Protein AF-0000000074139993 (afdb_homodimer)

pLDDT: mean 77.3, std 21.34, range [24.66, 98.12]

Organism: Candida tropicalis (strain ATCC MYA-3404 / T1) (NCBI:txid294747)

Structure (mmCIF, N/CA/C/O backbone):
data_AF-0000000074139993-model_v1
#
loop_
_entity.id
_entity.type
_entity.pdbx_description
1 polymer 'Uncharacterized protein'
#
loop_
_atom_site.group_PDB
_atom_site.id
_atom_site.type_symbol
_atom_site.label_atom_id
_atom_site.label_alt_id
_atom_site.label_comp_id
_atom_site.label_asym_id
_atom_site.label_entity_id
_atom_site.label_seq_id
_atom_site.pdbx_PDB_ins_code
_atom_site.Cartn_x
_atom_site.Cartn_y
_atom_site.Cartn_z
_atom_site.occupancy
_atom_site.B_iso_or_equiv
_atom_site.auth_seq_id
_atom_site.auth_comp_id
_atom_site.auth_asym_id
_atom_site.auth_atom_id
_atom_site.pdbx_PDB_model_num
ATOM 1 N N . MET A 1 1 ? 11.906 -22 -12.383 1 68.12 1 MET A N 1
ATOM 2 C CA . MET A 1 1 ? 10.75 -21.938 -11.492 1 68.12 1 MET A CA 1
ATOM 3 C C . MET A 1 1 ? 10.508 -20.5 -11.023 1 68.12 1 MET A C 1
ATOM 5 O O . MET A 1 1 ? 11.445 -19.719 -10.906 1 68.12 1 MET A O 1
ATOM 9 N N . CYS A 1 2 ? 9.188 -19.938 -10.93 1 86.12 2 CYS A N 1
ATOM 10 C CA . CYS A 1 2 ? 8.891 -18.562 -10.531 1 86.12 2 CYS A CA 1
ATOM 11 C C . CYS A 1 2 ? 8.914 -18.422 -9.016 1 86.12 2 CYS A C 1
ATOM 13 O O . CYS A 1 2 ? 8.289 -19.203 -8.297 1 86.12 2 CYS A O 1
ATOM 15 N N . VAL A 1 3 ? 9.773 -17.547 -8.531 1 95.31 3 VAL A N 1
ATOM 16 C CA . VAL A 1 3 ? 10.031 -17.438 -7.098 1 95.31 3 VAL A CA 1
ATOM 17 C C . VAL A 1 3 ? 9.289 -16.219 -6.535 1 95.31 3 VAL A C 1
ATOM 19 O O . VAL A 1 3 ? 8.688 -16.297 -5.461 1 95.31 3 VAL A O 1
ATOM 22 N N . PHE A 1 4 ? 9.344 -15.148 -7.289 1 97.44 4 PHE A N 1
ATOM 23 C CA . PHE A 1 4 ? 8.828 -13.891 -6.766 1 97.44 4 PHE A CA 1
ATOM 24 C C . PHE A 1 4 ? 7.703 -13.359 -7.648 1 97.44 4 PHE A C 1
ATOM 26 O O . PHE A 1 4 ? 7.746 -13.508 -8.875 1 97.44 4 PHE A O 1
ATOM 33 N N . GLY A 1 5 ? 6.688 -12.773 -7.035 1 97.06 5 GLY A N 1
ATOM 34 C CA . GLY A 1 5 ? 5.633 -12.039 -7.715 1 97.06 5 GLY A CA 1
ATOM 35 C C . GLY A 1 5 ? 5.574 -10.578 -7.316 1 97.06 5 GLY A C 1
ATOM 36 O O . GLY A 1 5 ? 6.125 -10.188 -6.285 1 97.06 5 GLY A O 1
ATOM 37 N N . ALA A 1 6 ? 4.984 -9.836 -8.164 1 96.5 6 ALA A N 1
ATOM 38 C CA . ALA A 1 6 ? 4.812 -8.406 -7.891 1 96.5 6 ALA A CA 1
ATOM 39 C C . ALA A 1 6 ? 3.465 -7.91 -8.406 1 96.5 6 ALA A C 1
ATOM 41 O O . ALA A 1 6 ? 2.947 -8.414 -9.398 1 96.5 6 ALA A O 1
ATOM 42 N N . VAL A 1 7 ? 2.961 -6.938 -7.66 1 96 7 VAL A N 1
ATOM 43 C CA . VAL A 1 7 ? 1.709 -6.309 -8.07 1 96 7 VAL A CA 1
ATOM 44 C C . VAL A 1 7 ? 1.805 -4.797 -7.879 1 96 7 VAL A C 1
ATOM 46 O O . VAL A 1 7 ? 2.111 -4.316 -6.785 1 96 7 VAL A O 1
ATOM 49 N N . CYS A 1 8 ? 1.616 -4.125 -8.992 1 92.5 8 CYS A N 1
ATOM 50 C CA . CYS A 1 8 ? 1.334 -2.697 -8.938 1 92.5 8 CYS A CA 1
ATOM 51 C C . CYS A 1 8 ? -0.167 -2.436 -8.969 1 92.5 8 CYS A C 1
ATOM 53 O O . CYS A 1 8 ? -0.895 -3.064 -9.734 1 92.5 8 CYS A O 1
ATOM 55 N N . SER A 1 9 ? -0.549 -1.556 -8.117 1 89.06 9 SER A N 1
ATOM 56 C CA . SER A 1 9 ? -1.982 -1.293 -8.039 1 89.06 9 SER A CA 1
ATOM 57 C C . SER A 1 9 ? -2.574 -1.03 -9.422 1 89.06 9 SER A C 1
ATOM 59 O O . SER A 1 9 ? -2.029 -0.242 -10.195 1 89.06 9 SER A O 1
ATOM 61 N N . GLY A 1 10 ? -3.688 -1.719 -9.688 1 91.56 10 GLY A N 1
ATOM 62 C CA . GLY A 1 10 ? -4.41 -1.531 -10.938 1 91.56 10 GLY A CA 1
ATOM 63 C C . GLY A 1 10 ? -3.854 -2.359 -12.078 1 91.56 10 GLY A C 1
ATOM 64 O O . GLY A 1 10 ? -4.445 -2.414 -13.156 1 91.56 10 GLY A O 1
ATOM 65 N N . ARG A 1 11 ? -2.785 -3.002 -11.859 1 92.5 11 ARG A N 1
ATOM 66 C CA . ARG A 1 11 ? -2.109 -3.752 -12.914 1 92.5 11 ARG A CA 1
ATOM 67 C C . ARG A 1 11 ? -2.105 -5.246 -12.602 1 92.5 11 ARG A C 1
ATOM 69 O O . ARG A 1 11 ? -2.314 -5.648 -11.453 1 92.5 11 ARG A O 1
ATOM 76 N N . PRO A 1 12 ? -1.913 -5.988 -13.609 1 94.31 12 PRO A N 1
ATOM 77 C CA . PRO A 1 12 ? -1.844 -7.434 -13.383 1 94.31 12 PRO A CA 1
ATOM 78 C C . PRO A 1 12 ? -0.601 -7.852 -12.602 1 94.31 12 PRO A C 1
ATOM 80 O O . PRO A 1 12 ? 0.416 -7.152 -12.633 1 94.31 12 PRO A O 1
ATOM 83 N N . MET A 1 13 ? -0.772 -8.969 -11.945 1 94.88 13 MET A N 1
ATOM 84 C CA . MET A 1 13 ? 0.37 -9.578 -11.273 1 94.88 13 MET A CA 1
ATOM 85 C C . MET A 1 13 ? 1.443 -9.977 -12.281 1 94.88 13 MET A C 1
ATOM 87 O O . MET A 1 13 ? 1.13 -10.477 -13.359 1 94.88 13 MET A O 1
ATOM 91 N N . VAL A 1 14 ? 2.725 -9.75 -11.945 1 94.69 14 VAL A N 1
ATOM 92 C CA . VAL A 1 14 ? 3.842 -10.133 -12.805 1 94.69 14 VAL A CA 1
ATOM 93 C C . VAL A 1 14 ? 4.805 -11.031 -12.023 1 94.69 14 VAL A C 1
ATOM 95 O O . VAL A 1 14 ? 4.945 -10.891 -10.812 1 94.69 14 VAL A O 1
ATOM 98 N N . MET A 1 15 ? 5.352 -11.938 -12.734 1 95.25 15 MET A N 1
ATOM 99 C CA . MET A 1 15 ? 6.344 -12.828 -12.133 1 95.25 15 MET A CA 1
ATOM 100 C C . MET A 1 15 ? 7.758 -12.367 -12.469 1 95.25 15 MET A C 1
ATOM 102 O O . MET A 1 15 ? 8.023 -11.922 -13.586 1 95.25 15 MET A O 1
ATOM 106 N N . ALA A 1 16 ? 8.602 -12.57 -11.516 1 96.75 16 ALA A N 1
ATOM 107 C CA . ALA A 1 16 ? 9.992 -12.172 -11.719 1 96.75 16 ALA A CA 1
ATOM 108 C C . ALA A 1 16 ? 10.711 -13.148 -12.648 1 96.75 16 ALA A C 1
ATOM 110 O O . ALA A 1 16 ? 10.469 -14.359 -12.602 1 96.75 16 ALA A O 1
ATOM 111 N N . GLN A 1 17 ? 11.516 -12.57 -13.438 1 96.12 17 GLN A N 1
ATOM 112 C CA . GLN A 1 17 ? 12.359 -13.383 -14.312 1 96.12 17 GLN A CA 1
ATOM 113 C C . GLN A 1 17 ? 13.742 -13.602 -13.695 1 96.12 17 GLN A C 1
ATOM 115 O O . GLN A 1 17 ? 14.406 -12.648 -13.297 1 96.12 17 GLN A O 1
ATOM 120 N N . GLN A 1 18 ? 14.125 -14.836 -13.695 1 95.94 18 GLN A N 1
ATOM 121 C CA . GLN A 1 18 ? 15.453 -15.133 -13.188 1 95.94 18 GLN A CA 1
ATOM 122 C C . GLN A 1 18 ? 16.531 -14.781 -14.219 1 95.94 18 GLN A C 1
ATOM 124 O O . GLN A 1 18 ? 16.469 -15.242 -15.359 1 95.94 18 GLN A O 1
ATOM 129 N N . VAL A 1 19 ? 17.469 -13.938 -13.828 1 95.44 19 VAL A N 1
ATOM 130 C CA . VAL A 1 19 ? 18.484 -13.5 -14.781 1 95.44 19 VAL A CA 1
ATOM 131 C C . VAL A 1 19 ? 19.844 -14.07 -14.391 1 95.44 19 VAL A C 1
ATOM 133 O O . VAL A 1 19 ? 20.766 -14.086 -15.203 1 95.44 19 VAL A O 1
ATOM 136 N N . ASP A 1 20 ? 20.047 -14.5 -13.164 1 94.75 20 ASP A N 1
ATOM 137 C CA . ASP A 1 20 ? 21.203 -15.203 -12.633 1 94.75 20 ASP A CA 1
ATOM 138 C C . ASP A 1 20 ? 20.797 -16.172 -11.523 1 94.75 20 ASP A C 1
ATOM 140 O O . ASP A 1 20 ? 19.625 -16.234 -11.148 1 94.75 20 ASP A O 1
ATOM 144 N N . GLN A 1 21 ? 21.734 -16.938 -11.047 1 93.06 21 GLN A N 1
ATOM 145 C CA . GLN A 1 21 ? 21.438 -17.953 -10.047 1 93.06 21 GLN A CA 1
ATOM 146 C C . GLN A 1 21 ? 20.688 -17.359 -8.859 1 93.06 21 GLN A C 1
ATOM 148 O O . GLN A 1 21 ? 19.766 -18 -8.32 1 93.06 21 GLN A O 1
ATOM 153 N N . THR A 1 22 ? 21.016 -16.156 -8.422 1 95.38 22 THR A N 1
ATOM 154 C CA . THR A 1 22 ? 20.406 -15.57 -7.234 1 95.38 22 THR A CA 1
ATOM 155 C C . THR A 1 22 ? 19.828 -14.195 -7.551 1 95.38 22 THR A C 1
ATOM 157 O O . THR A 1 22 ? 19.609 -13.383 -6.652 1 95.38 22 THR A O 1
ATOM 160 N N . LYS A 1 23 ? 19.656 -13.906 -8.875 1 96.31 23 LYS A N 1
ATOM 161 C CA . LYS A 1 23 ? 19.172 -12.578 -9.258 1 96.31 23 LYS A CA 1
ATOM 162 C C . LYS A 1 23 ? 17.938 -12.672 -10.133 1 96.31 23 LYS A C 1
ATOM 164 O O . LYS A 1 23 ? 17.844 -13.531 -11.008 1 96.31 23 LYS A O 1
ATOM 169 N N . TYR A 1 24 ? 17.016 -11.859 -9.844 1 97.06 24 TYR A N 1
ATOM 170 C CA . TYR A 1 24 ? 15.742 -11.781 -10.539 1 97.06 24 TYR A CA 1
ATOM 171 C C . TYR A 1 24 ? 15.414 -10.344 -10.93 1 97.06 24 TYR A C 1
ATOM 173 O O . TYR A 1 24 ? 15.883 -9.398 -10.289 1 97.06 24 TYR A O 1
ATOM 181 N N . VAL A 1 25 ? 14.586 -10.242 -12.023 1 95.94 25 VAL A N 1
ATOM 182 C CA . VAL A 1 25 ? 14.219 -8.898 -12.461 1 95.94 25 VAL A CA 1
ATOM 183 C C . VAL A 1 25 ? 12.742 -8.859 -12.828 1 95.94 25 VAL A C 1
ATOM 185 O O . VAL A 1 25 ? 12.188 -9.844 -13.328 1 95.94 25 VAL A O 1
ATOM 188 N N . ILE A 1 26 ? 12.086 -7.762 -12.492 1 95.06 26 ILE A N 1
ATOM 189 C CA . ILE A 1 26 ? 10.727 -7.434 -12.906 1 95.06 26 ILE A CA 1
ATOM 190 C C . ILE A 1 26 ? 10.719 -6.082 -13.617 1 95.06 26 ILE A C 1
ATOM 192 O O . ILE A 1 26 ? 11.219 -5.086 -13.086 1 95.06 26 ILE A O 1
ATOM 196 N N . SER A 1 27 ? 10.172 -6.02 -14.797 1 93.38 27 SER A N 1
ATOM 197 C CA . SER A 1 27 ? 10.047 -4.773 -15.547 1 93.38 27 SER A CA 1
ATOM 198 C C . SER A 1 27 ? 8.602 -4.297 -15.602 1 93.38 27 SER A C 1
ATOM 200 O O . SER A 1 27 ? 7.703 -5.059 -15.977 1 93.38 27 SER A O 1
ATOM 202 N N . ILE A 1 28 ? 8.375 -3.105 -15.195 1 91 28 ILE A N 1
ATOM 203 C CA . ILE A 1 28 ? 7.047 -2.504 -15.195 1 91 28 ILE A CA 1
ATOM 204 C C . ILE A 1 28 ? 6.992 -1.372 -16.219 1 91 28 ILE A C 1
ATOM 206 O O . ILE A 1 28 ? 7.535 -0.289 -15.984 1 91 28 ILE A O 1
ATOM 210 N N . PRO A 1 29 ? 6.312 -1.608 -17.281 1 89.69 29 PRO A N 1
ATOM 211 C CA . PRO A 1 29 ? 6.203 -0.555 -18.281 1 89.69 29 PRO A CA 1
ATOM 212 C C . PRO A 1 29 ? 5.164 0.505 -17.922 1 89.69 29 PRO A C 1
ATOM 214 O O . PRO A 1 29 ? 4.332 0.283 -17.047 1 89.69 29 PRO A O 1
ATOM 217 N N . ASN A 1 30 ? 5.25 1.741 -18.562 1 87.25 30 ASN A N 1
ATOM 218 C CA . ASN A 1 30 ? 4.305 2.838 -18.375 1 87.25 30 ASN A CA 1
ATOM 219 C C . ASN A 1 30 ? 4.113 3.16 -16.891 1 87.25 30 ASN A C 1
ATOM 221 O O . ASN A 1 30 ? 2.98 3.262 -16.422 1 87.25 30 ASN A O 1
ATOM 225 N N . ALA A 1 31 ? 5.242 3.264 -16.25 1 83.75 31 ALA A N 1
ATOM 226 C CA . ALA A 1 31 ? 5.195 3.193 -14.789 1 83.75 31 ALA A CA 1
ATOM 227 C C . ALA A 1 31 ? 5.355 4.578 -14.172 1 83.75 31 ALA A C 1
ATOM 229 O O . ALA A 1 31 ? 5.684 4.703 -12.984 1 83.75 31 ALA A O 1
ATOM 230 N N . SER A 1 32 ? 5.09 5.602 -14.938 1 78.81 32 SER A N 1
ATOM 231 C CA . SER A 1 32 ? 5.27 6.945 -14.398 1 78.81 32 SER A CA 1
ATOM 232 C C . SER A 1 32 ? 4.328 7.195 -13.227 1 78.81 32 SER A C 1
ATOM 234 O O . SER A 1 32 ? 4.656 7.953 -12.305 1 78.81 32 SER A O 1
ATOM 236 N N . ASN A 1 33 ? 3.209 6.465 -13.281 1 77.75 33 ASN A N 1
ATOM 237 C CA . ASN A 1 33 ? 2.188 6.75 -12.273 1 77.75 33 ASN A CA 1
ATOM 238 C C . ASN A 1 33 ? 2.123 5.652 -11.219 1 77.75 33 ASN A C 1
ATOM 240 O O . ASN A 1 33 ? 1.169 5.586 -10.438 1 77.75 33 ASN A O 1
ATOM 244 N N . VAL A 1 34 ? 3.123 4.793 -11.203 1 83.81 34 VAL A N 1
ATOM 245 C CA . VAL A 1 34 ? 3.143 3.729 -10.203 1 83.81 34 VAL A CA 1
ATOM 246 C C . VAL A 1 34 ? 3.744 4.246 -8.906 1 83.81 34 VAL A C 1
ATOM 248 O O . VAL A 1 34 ? 4.891 4.703 -8.883 1 83.81 34 VAL A O 1
ATOM 251 N N . SER A 1 35 ? 2.971 4.152 -7.891 1 78.5 35 SER A N 1
ATOM 252 C CA . SER A 1 35 ? 3.436 4.691 -6.617 1 78.5 35 SER A CA 1
ATOM 253 C C . SER A 1 35 ? 3.775 3.574 -5.633 1 78.5 35 SER A C 1
ATOM 255 O O . SER A 1 35 ? 4.609 3.756 -4.742 1 78.5 35 SER A O 1
ATOM 257 N N . TYR A 1 36 ? 3.086 2.465 -5.762 1 85.88 36 TYR A N 1
ATOM 258 C CA . TYR A 1 36 ? 3.27 1.359 -4.824 1 85.88 36 TYR A CA 1
ATOM 259 C C . TYR A 1 36 ? 3.445 0.041 -5.57 1 85.88 36 TYR A C 1
ATOM 261 O O . TYR A 1 36 ? 2.822 -0.179 -6.609 1 85.88 36 TYR A O 1
ATOM 269 N N . ILE A 1 37 ? 4.254 -0.724 -4.926 1 90.69 37 ILE A N 1
ATOM 270 C CA . ILE A 1 37 ? 4.445 -2.062 -5.473 1 90.69 37 ILE A CA 1
ATOM 271 C C . ILE A 1 37 ? 4.492 -3.082 -4.336 1 90.69 37 ILE A C 1
ATOM 273 O O . ILE A 1 37 ? 5.105 -2.834 -3.297 1 90.69 37 ILE A O 1
ATOM 277 N N . THR A 1 38 ? 3.779 -4.125 -4.492 1 94.81 38 THR A N 1
ATOM 278 C CA . THR A 1 38 ? 3.818 -5.25 -3.566 1 94.81 38 THR A CA 1
ATOM 279 C C . THR A 1 38 ? 4.691 -6.375 -4.117 1 94.81 38 THR A C 1
ATOM 281 O O . THR A 1 38 ? 4.484 -6.836 -5.242 1 94.81 38 THR A O 1
ATOM 284 N N . ILE A 1 39 ? 5.73 -6.781 -3.367 1 96.31 39 ILE A N 1
ATOM 285 C CA . ILE A 1 39 ? 6.605 -7.898 -3.709 1 96.31 39 ILE A CA 1
ATOM 286 C C . ILE A 1 39 ? 6.352 -9.062 -2.752 1 96.31 39 ILE A C 1
ATOM 288 O O . ILE A 1 39 ? 6.207 -8.859 -1.544 1 96.31 39 ILE A O 1
ATOM 292 N N . PHE A 1 40 ? 6.297 -10.242 -3.281 1 96.94 40 PHE A N 1
ATOM 293 C CA . PHE A 1 40 ? 6 -11.367 -2.396 1 96.94 40 PHE A CA 1
ATOM 294 C C . PHE A 1 40 ? 6.566 -12.664 -2.959 1 96.94 40 PHE A C 1
ATOM 296 O O . PHE A 1 40 ? 6.848 -12.758 -4.156 1 96.94 40 PHE A O 1
ATOM 303 N N . LEU A 1 41 ? 6.781 -13.648 -2.082 1 97.19 41 LEU A N 1
ATOM 304 C CA . LEU A 1 41 ? 7.121 -15.016 -2.477 1 97.19 41 LEU A CA 1
ATOM 305 C C . LEU A 1 41 ? 5.895 -15.742 -3.016 1 97.19 41 LEU A C 1
ATOM 307 O O . LEU A 1 41 ? 4.812 -15.672 -2.426 1 97.19 41 LEU A O 1
ATOM 311 N N . LEU A 1 42 ? 6.078 -16.359 -4.164 1 95.62 42 LEU A N 1
ATOM 312 C CA . LEU A 1 42 ? 4.977 -17.156 -4.707 1 95.62 42 LEU A CA 1
ATOM 313 C C . LEU A 1 42 ? 4.723 -18.391 -3.854 1 95.62 42 LEU A C 1
ATOM 315 O O . LEU A 1 42 ? 5.621 -18.859 -3.156 1 95.62 42 LEU A O 1
ATOM 319 N N . PRO A 1 43 ? 3.41 -18.875 -3.938 1 90.5 43 PRO A N 1
ATOM 320 C CA . PRO A 1 43 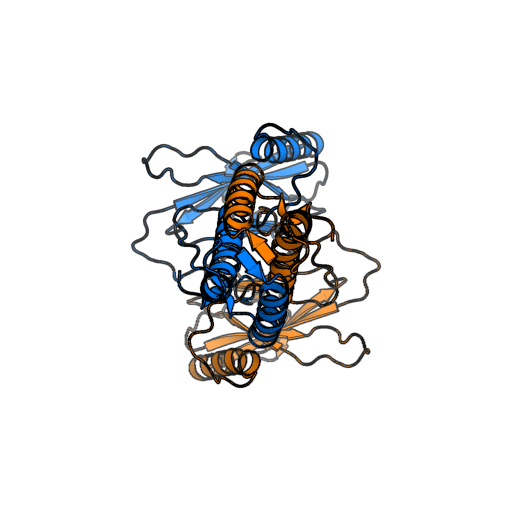? 3.141 -20.125 -3.219 1 90.5 43 PRO A CA 1
ATOM 321 C C . PRO A 1 43 ? 4.016 -21.281 -3.695 1 90.5 43 PRO A C 1
ATOM 323 O O . PRO A 1 43 ? 4.262 -21.422 -4.895 1 90.5 43 PRO A O 1
ATOM 326 N N . ASN A 1 44 ? 4.582 -22.031 -2.846 1 88 44 ASN A N 1
ATOM 327 C CA . ASN A 1 44 ? 5.406 -23.188 -3.139 1 88 44 ASN A CA 1
ATOM 328 C C . ASN A 1 44 ? 6.758 -22.797 -3.721 1 88 44 ASN A C 1
ATOM 330 O O . ASN A 1 44 ? 7.371 -23.562 -4.465 1 88 44 ASN A O 1
ATOM 334 N N . SER A 1 45 ? 7.098 -21.547 -3.547 1 92.06 45 SER A N 1
ATOM 335 C CA . SER A 1 45 ? 8.422 -21.094 -3.963 1 92.06 45 SER A CA 1
ATOM 336 C C . SER A 1 45 ? 9.523 -21.922 -3.314 1 92.06 45 SER A C 1
ATOM 338 O O . SER A 1 45 ? 9.422 -22.297 -2.143 1 92.06 45 SER A O 1
ATOM 340 N N . PRO A 1 46 ? 10.609 -22.266 -4.102 1 93.44 46 PRO A N 1
ATOM 341 C CA . PRO A 1 46 ? 11.734 -23.016 -3.529 1 93.44 46 PRO A CA 1
ATOM 342 C C . PRO A 1 46 ? 12.539 -22.188 -2.533 1 93.44 46 PRO A C 1
ATOM 344 O O . PRO A 1 46 ? 13.398 -22.719 -1.825 1 93.44 46 PRO A O 1
ATOM 347 N N . PHE A 1 47 ? 12.352 -20.891 -2.473 1 95.62 47 PHE A N 1
ATOM 348 C CA . PHE A 1 47 ? 13.031 -20 -1.532 1 95.62 47 PHE A CA 1
ATOM 349 C C . PHE A 1 47 ? 12.438 -20.141 -0.135 1 95.62 47 PHE A C 1
ATOM 351 O O . PHE A 1 47 ? 11.547 -19.375 0.24 1 95.62 47 PHE A O 1
ATOM 358 N N . VAL A 1 48 ? 12.984 -21.125 0.647 1 94.69 48 VAL A N 1
ATOM 359 C CA . VAL A 1 48 ? 12.398 -21.453 1.946 1 94.69 48 VAL A CA 1
ATOM 360 C C . VAL A 1 48 ? 13.461 -21.297 3.037 1 94.69 48 VAL A C 1
ATOM 362 O O . VAL A 1 48 ? 13.172 -21.484 4.219 1 94.69 48 VAL A O 1
ATOM 365 N N . ASP A 1 49 ? 14.672 -20.953 2.713 1 96.5 49 ASP A N 1
ATOM 366 C CA . ASP A 1 49 ? 15.797 -20.891 3.646 1 96.5 49 ASP A CA 1
ATOM 367 C C . ASP A 1 49 ? 15.922 -19.5 4.25 1 96.5 49 ASP A C 1
ATOM 369 O O . ASP A 1 49 ? 16.266 -18.547 3.557 1 96.5 49 ASP A O 1
ATOM 373 N N . ASN A 1 50 ? 15.727 -19.359 5.547 1 95.81 50 ASN A N 1
ATOM 374 C CA . ASN A 1 50 ? 15.758 -18.078 6.238 1 95.81 50 ASN A CA 1
ATOM 375 C C . ASN A 1 50 ? 17.188 -17.547 6.359 1 95.81 50 ASN A C 1
ATOM 377 O O . ASN A 1 50 ? 17.391 -16.391 6.734 1 95.81 50 ASN A O 1
ATOM 381 N N . ASN A 1 51 ? 18.125 -18.328 6.051 1 97.56 51 ASN A N 1
ATOM 382 C CA . ASN A 1 51 ? 19.516 -17.875 6.09 1 97.56 51 ASN A CA 1
ATOM 383 C C . ASN A 1 51 ? 19.812 -16.906 4.949 1 97.56 51 ASN A C 1
ATOM 385 O O . ASN A 1 51 ? 20.859 -16.266 4.934 1 97.56 51 ASN A O 1
ATOM 389 N N . TYR A 1 52 ? 18.828 -16.844 4.105 1 97.94 52 TYR A N 1
ATOM 390 C CA . TYR A 1 52 ? 18.984 -15.93 2.979 1 97.94 52 TYR A CA 1
ATOM 391 C C . TYR A 1 52 ? 17.859 -14.914 2.941 1 97.94 52 TYR A C 1
ATOM 393 O O . TYR A 1 52 ? 16.75 -15.18 3.432 1 97.94 52 TYR A O 1
ATOM 401 N N . THR A 1 53 ? 18.125 -13.75 2.453 1 97.81 53 THR A N 1
ATOM 402 C CA . THR A 1 53 ? 17.188 -12.656 2.262 1 97.81 53 THR A CA 1
ATOM 403 C C . THR A 1 53 ? 17.266 -12.109 0.84 1 97.81 53 THR A C 1
ATOM 405 O O . THR A 1 53 ? 18.359 -11.953 0.296 1 97.81 53 THR A O 1
ATOM 408 N N . ALA A 1 54 ? 16.125 -11.969 0.252 1 97.94 54 ALA A N 1
ATOM 409 C CA . ALA A 1 54 ? 16.047 -11.359 -1.071 1 97.94 54 ALA A CA 1
ATOM 410 C C . ALA A 1 54 ? 15.992 -9.836 -0.969 1 97.94 54 ALA A C 1
ATOM 412 O O . ALA A 1 54 ? 15 -9.273 -0.493 1 97.94 54 ALA A O 1
ATOM 413 N N . LEU A 1 55 ? 17.016 -9.172 -1.421 1 97 55 LEU A N 1
ATOM 414 C CA . LEU A 1 55 ? 17.062 -7.715 -1.441 1 97 55 LEU A CA 1
ATOM 415 C C . LEU A 1 55 ? 16.328 -7.16 -2.658 1 97 55 LEU A C 1
ATOM 417 O O . LEU A 1 55 ? 16.484 -7.684 -3.766 1 97 55 LEU A O 1
ATOM 421 N N . VAL A 1 56 ? 15.531 -6.195 -2.432 1 95.69 56 VAL A N 1
ATOM 422 C CA . VAL A 1 56 ? 14.719 -5.594 -3.486 1 95.69 56 VAL A CA 1
ATOM 423 C C . VAL A 1 56 ? 15.273 -4.211 -3.836 1 95.69 56 VAL A C 1
ATOM 425 O O . VAL A 1 56 ? 15.375 -3.34 -2.971 1 95.69 56 VAL A O 1
ATOM 428 N N . TYR A 1 57 ? 15.594 -4.039 -5.105 1 93.38 57 TYR A N 1
ATOM 429 C CA . TYR A 1 57 ? 16.109 -2.779 -5.633 1 93.38 57 TYR A CA 1
ATOM 430 C C . TYR A 1 57 ? 15.148 -2.188 -6.66 1 93.38 57 TYR A C 1
ATOM 432 O O . TYR A 1 57 ? 14.398 -2.92 -7.32 1 93.38 57 TYR A O 1
ATOM 440 N N . PHE A 1 58 ? 15.109 -0.914 -6.707 1 88.94 58 PHE A N 1
ATOM 441 C CA . PHE A 1 58 ? 14.305 -0.269 -7.738 1 88.94 58 PHE A CA 1
ATOM 442 C C . PHE A 1 58 ? 15.133 0.735 -8.523 1 88.94 58 PHE A C 1
ATOM 444 O O . PHE A 1 58 ? 16 1.403 -7.965 1 88.94 58 PHE A O 1
ATOM 451 N N . GLN A 1 59 ? 14.961 0.702 -9.742 1 84.12 59 GLN A N 1
ATOM 452 C CA . GLN A 1 59 ? 15.633 1.636 -10.641 1 84.12 59 GLN A CA 1
ATOM 453 C C . GLN A 1 59 ? 14.625 2.557 -11.328 1 84.12 59 GLN A C 1
ATOM 455 O O . GLN A 1 59 ? 13.695 2.09 -11.992 1 84.12 59 GLN A O 1
ATOM 460 N N . LEU A 1 60 ? 14.711 3.895 -10.945 1 71.62 60 LEU A N 1
ATOM 461 C CA . LEU A 1 60 ? 13.883 4.883 -11.625 1 71.62 60 LEU A CA 1
ATOM 462 C C . LEU A 1 60 ? 14.562 5.395 -12.891 1 71.62 60 LEU A C 1
ATOM 464 O O . LEU A 1 60 ? 15.789 5.523 -12.93 1 71.62 60 LEU A O 1
ATOM 468 N N . PRO A 1 61 ? 13.734 5.441 -13.938 1 65.12 61 PRO A N 1
ATOM 469 C CA . PRO A 1 61 ? 14.359 6.027 -15.133 1 65.12 61 PRO A CA 1
ATOM 470 C C . PRO A 1 61 ? 14.828 7.465 -14.898 1 65.12 61 PRO A C 1
ATOM 472 O O . PRO A 1 61 ? 14.219 8.203 -14.125 1 65.12 61 PRO A O 1
ATOM 475 N N . SER A 1 62 ? 16.094 7.738 -15 1 58.22 62 SER A N 1
ATOM 476 C CA . SER A 1 62 ? 16.594 9.102 -14.914 1 58.22 62 SER A CA 1
ATOM 477 C C . SER A 1 62 ? 16 9.984 -16 1 58.22 62 SER A C 1
ATOM 479 O O . SER A 1 62 ? 15.68 9.508 -17.094 1 58.22 62 SER A O 1
ATOM 481 N N . SER A 1 63 ? 15.391 11.062 -15.477 1 54.22 63 SER A N 1
ATOM 482 C CA . SER A 1 63 ? 14.867 12.047 -16.422 1 54.22 63 SER A CA 1
ATOM 483 C C . SER A 1 63 ? 15.828 12.258 -17.594 1 54.22 63 SER A C 1
ATOM 485 O O . SER A 1 63 ? 15.414 12.625 -18.688 1 54.22 63 SER A O 1
ATOM 487 N N . ASP A 1 64 ? 17.109 12.258 -17.312 1 51.72 64 ASP A N 1
ATOM 488 C CA . ASP A 1 64 ? 18.078 12.617 -18.344 1 51.72 64 ASP A CA 1
ATOM 489 C C . ASP A 1 64 ? 18.469 11.406 -19.188 1 51.72 64 ASP A C 1
ATOM 491 O O . ASP A 1 64 ? 19.344 11.492 -20.047 1 51.72 64 ASP A O 1
ATOM 495 N N . GLY A 1 65 ? 17.75 10.367 -19.125 1 52.09 65 GLY A N 1
ATOM 496 C CA . GLY A 1 65 ? 18.078 9.211 -19.938 1 52.09 65 GLY A CA 1
ATOM 497 C C . GLY A 1 65 ? 19.172 8.359 -19.344 1 52.09 65 GLY A C 1
ATOM 498 O O . GLY A 1 65 ? 19.562 7.34 -19.922 1 52.09 65 GLY A O 1
ATOM 499 N N . SER A 1 66 ? 19.875 8.898 -18.422 1 51.56 66 SER A N 1
ATOM 500 C CA . SER A 1 66 ? 21 8.141 -17.875 1 51.56 66 SER A CA 1
ATOM 501 C C . SER A 1 66 ? 20.516 7.039 -16.938 1 51.56 66 SER A C 1
ATOM 503 O O . SER A 1 66 ? 19.406 7.109 -16.406 1 51.56 66 SER A O 1
ATOM 505 N N . SER A 1 67 ? 21.141 5.906 -17.094 1 54.53 67 SER A N 1
ATOM 506 C CA . SER A 1 67 ? 20.797 4.727 -16.312 1 54.53 67 SER A CA 1
ATOM 507 C C . SER A 1 67 ? 20.719 5.055 -14.828 1 54.53 67 SER A C 1
ATOM 509 O O . SER A 1 67 ? 21.688 5.562 -14.25 1 54.53 67 SER A O 1
ATOM 511 N N . SER A 1 68 ? 19.594 5.281 -14.281 1 63 68 SER A N 1
ATOM 512 C CA . SER A 1 68 ? 19.406 5.625 -12.875 1 63 68 SER A CA 1
ATOM 513 C C . SER A 1 68 ? 19.875 4.5 -11.961 1 63 68 SER A C 1
ATOM 515 O O . SER A 1 68 ? 19.969 3.344 -12.391 1 63 68 SER A O 1
ATOM 517 N N . GLU A 1 69 ? 20.625 4.832 -10.961 1 73.06 69 GLU A N 1
ATOM 518 C CA . GLU A 1 69 ? 21.172 3.957 -9.93 1 73.06 69 GLU A CA 1
ATOM 519 C C . GLU A 1 69 ? 20.062 3.186 -9.219 1 73.06 69 GLU A C 1
ATOM 521 O O . GLU A 1 69 ? 18.938 3.689 -9.07 1 73.06 69 GLU A O 1
ATOM 526 N N . TYR A 1 70 ? 20.422 1.876 -9.023 1 83.25 70 TYR A N 1
ATOM 527 C CA . TYR A 1 70 ? 19.516 1.051 -8.234 1 83.25 70 TYR A CA 1
ATOM 528 C C . TYR A 1 70 ? 19.484 1.506 -6.781 1 83.25 70 TYR A C 1
ATOM 530 O O . TYR A 1 70 ? 20.531 1.779 -6.188 1 83.25 70 TYR A O 1
ATOM 538 N N . LYS A 1 71 ? 18.312 1.72 -6.344 1 85.25 71 LYS A N 1
ATOM 539 C CA . LYS A 1 71 ? 18.094 2.057 -4.941 1 85.25 71 LYS A CA 1
ATOM 540 C C . LYS A 1 71 ? 17.516 0.871 -4.172 1 85.25 71 LYS A C 1
ATOM 542 O O . LYS A 1 71 ? 16.609 0.199 -4.652 1 85.25 71 LYS A O 1
ATOM 547 N N . LEU A 1 72 ? 18.156 0.615 -3.049 1 90.44 72 LEU A N 1
ATOM 548 C CA . LEU A 1 72 ? 17.688 -0.481 -2.207 1 90.44 72 LEU A CA 1
ATOM 549 C C . LEU A 1 72 ? 16.422 -0.087 -1.458 1 90.44 72 LEU A C 1
ATOM 551 O O . LEU A 1 72 ? 16.406 0.907 -0.727 1 90.44 72 LEU A O 1
ATOM 555 N N . LEU A 1 73 ? 15.352 -0.852 -1.649 1 86.12 73 LEU A N 1
ATOM 556 C CA . LEU A 1 73 ? 14.07 -0.588 -0.995 1 86.12 73 LEU A CA 1
ATOM 557 C C . LEU A 1 73 ? 13.961 -1.366 0.312 1 86.12 73 LEU A C 1
ATOM 559 O O . LEU A 1 73 ? 13.445 -0.848 1.306 1 86.12 73 LEU A O 1
ATOM 563 N N . GLY A 1 74 ? 14.383 -2.594 0.289 1 93.38 74 GLY A N 1
ATOM 564 C CA . GLY A 1 74 ? 14.266 -3.494 1.427 1 93.38 74 GLY A CA 1
ATOM 565 C C . GLY A 1 74 ? 14.531 -4.945 1.069 1 93.38 74 GLY A C 1
ATOM 566 O O . GLY A 1 74 ? 15.352 -5.234 0.195 1 93.38 74 GLY A O 1
ATOM 567 N N . GLY A 1 75 ? 13.938 -5.781 1.919 1 94.94 75 GLY A N 1
ATOM 568 C CA . GLY A 1 75 ? 14.148 -7.199 1.69 1 94.94 75 GLY A CA 1
ATOM 569 C C . GLY A 1 75 ? 13 -8.062 2.18 1 94.94 75 GLY A C 1
ATOM 570 O O . GLY A 1 75 ? 12.25 -7.652 3.068 1 94.94 75 GLY A O 1
ATOM 571 N N . ILE A 1 76 ? 12.891 -9.203 1.553 1 95.94 76 ILE A N 1
ATOM 572 C CA . ILE A 1 76 ? 11.922 -10.203 2.002 1 95.94 76 ILE A CA 1
ATOM 573 C C . ILE A 1 76 ? 12.617 -11.555 2.158 1 95.94 76 ILE A C 1
ATOM 575 O O . ILE A 1 76 ? 13.648 -11.805 1.534 1 95.94 76 ILE A O 1
ATOM 579 N N . ASN A 1 77 ? 12.133 -12.367 2.963 1 96.44 77 ASN A N 1
ATOM 580 C CA . ASN A 1 77 ? 12.578 -13.734 3.207 1 96.44 77 ASN A CA 1
ATOM 581 C C . ASN A 1 77 ? 11.43 -14.617 3.691 1 96.44 77 ASN A C 1
ATOM 583 O O . ASN A 1 77 ? 10.289 -14.156 3.805 1 96.44 77 ASN A O 1
ATOM 587 N N . PRO A 1 78 ? 11.695 -15.859 3.936 1 95 78 PRO A N 1
ATOM 588 C CA . PRO A 1 78 ? 10.594 -16.75 4.289 1 95 78 PRO A CA 1
ATOM 589 C C . PRO A 1 78 ? 9.875 -16.328 5.574 1 95 78 PRO A C 1
ATOM 591 O O . PRO A 1 78 ? 8.695 -16.641 5.758 1 95 78 PRO A O 1
ATOM 594 N N . SER A 1 79 ? 10.484 -15.648 6.484 1 93.31 79 SER A N 1
ATOM 595 C CA . SER A 1 79 ? 9.859 -15.172 7.715 1 93.31 79 SER A CA 1
ATOM 596 C C . SER A 1 79 ? 9.094 -13.875 7.484 1 93.31 79 SER A C 1
ATOM 598 O O . SER A 1 79 ? 8.242 -13.492 8.297 1 93.31 79 SER A O 1
ATOM 600 N N . LYS A 1 80 ? 9.406 -13.141 6.449 1 93.25 80 LYS A N 1
ATOM 601 C CA . LYS A 1 80 ? 8.719 -11.953 5.938 1 93.25 80 LYS A CA 1
ATOM 602 C C . LYS A 1 80 ? 8.508 -12.047 4.43 1 93.25 80 LYS A C 1
ATOM 604 O O . LYS A 1 80 ? 9.195 -11.367 3.66 1 93.25 80 LYS A O 1
ATOM 609 N N . PRO A 1 81 ? 7.516 -12.773 4.051 1 96 81 PRO A N 1
ATOM 610 C CA . PRO A 1 81 ? 7.469 -13.234 2.66 1 96 81 PRO A CA 1
ATOM 611 C C . PRO A 1 81 ? 6.875 -12.195 1.717 1 96 81 PRO A C 1
ATOM 613 O O . PRO A 1 81 ? 6.715 -12.453 0.522 1 96 81 PRO A O 1
ATOM 616 N N . SER A 1 82 ? 6.52 -11.062 2.197 1 96 82 SER A N 1
ATOM 617 C CA . SER A 1 82 ? 6.016 -10 1.33 1 96 82 SER A CA 1
ATOM 618 C C . SER A 1 82 ? 6.324 -8.625 1.905 1 96 82 SER A C 1
ATOM 620 O O . SER A 1 82 ? 6.734 -8.508 3.062 1 96 82 SER A O 1
ATOM 622 N N . ALA A 1 83 ? 6.188 -7.637 1.019 1 93.25 83 ALA A N 1
ATOM 623 C CA . ALA A 1 83 ? 6.359 -6.246 1.432 1 93.25 83 ALA A CA 1
ATOM 624 C C . ALA A 1 83 ? 5.738 -5.293 0.418 1 93.25 83 ALA A C 1
ATOM 626 O O . ALA A 1 83 ? 5.68 -5.598 -0.776 1 93.25 83 ALA A O 1
ATOM 627 N N . ILE A 1 84 ? 5.184 -4.258 0.956 1 90.94 84 ILE A N 1
ATOM 628 C CA . ILE A 1 84 ? 4.688 -3.176 0.116 1 90.94 84 ILE A CA 1
ATOM 629 C C . ILE A 1 84 ? 5.652 -1.992 0.176 1 90.94 84 ILE A C 1
ATOM 631 O O . ILE A 1 84 ? 6.004 -1.526 1.262 1 90.94 84 ILE A O 1
ATOM 635 N N . TYR A 1 85 ? 6.098 -1.531 -1.013 1 87.75 85 TYR A N 1
ATOM 636 C CA . TYR A 1 85 ? 7.051 -0.433 -1.095 1 87.75 85 TYR A CA 1
ATOM 637 C C . TYR A 1 85 ? 6.438 0.773 -1.795 1 87.75 85 TYR A C 1
ATOM 639 O O . TYR A 1 85 ? 5.711 0.623 -2.781 1 87.75 85 TYR A O 1
ATOM 647 N N . LYS A 1 86 ? 6.668 1.9 -1.28 1 81.56 86 LYS A N 1
ATOM 648 C CA . LYS A 1 86 ? 6.379 3.148 -1.979 1 81.56 86 LYS A CA 1
ATOM 649 C C . LYS A 1 86 ? 7.508 3.518 -2.938 1 81.56 86 LYS A C 1
ATOM 651 O O . LYS A 1 86 ? 8.68 3.496 -2.559 1 81.56 86 LYS A O 1
ATOM 656 N N . LEU A 1 87 ? 7.062 3.781 -4.227 1 78.25 87 LEU A N 1
ATOM 657 C CA . LEU A 1 87 ? 8.055 4.168 -5.223 1 78.25 87 LEU A CA 1
ATOM 658 C C . LEU A 1 87 ? 8.102 5.684 -5.387 1 78.25 87 LEU A C 1
ATOM 660 O O . LEU A 1 87 ? 7.059 6.328 -5.52 1 78.25 87 LEU A O 1
ATOM 664 N N . ASN A 1 88 ? 8.914 6.453 -4.848 1 64.19 88 ASN A N 1
ATOM 665 C CA . ASN A 1 88 ? 9.031 7.902 -4.98 1 64.19 88 ASN A CA 1
ATOM 666 C C . ASN A 1 88 ? 9.328 8.312 -6.418 1 64.19 88 ASN A C 1
ATOM 668 O O . ASN A 1 88 ? 10.477 8.602 -6.758 1 64.19 88 ASN A O 1
ATOM 672 N N . ASN A 1 89 ? 8.406 8.023 -7.281 1 57.97 89 ASN A N 1
ATOM 673 C CA . ASN A 1 89 ? 8.617 8.461 -8.656 1 57.97 89 ASN A CA 1
ATOM 674 C C . ASN A 1 89 ? 8.305 9.945 -8.82 1 57.97 89 ASN A C 1
ATOM 676 O O . ASN A 1 89 ? 7.285 10.43 -8.32 1 57.97 89 ASN A O 1
ATOM 680 N N . LYS A 1 90 ? 9.352 10.766 -9.008 1 52.06 90 LYS A N 1
ATOM 681 C CA . LYS A 1 90 ? 9.273 12.211 -9.141 1 52.06 90 LYS A CA 1
ATOM 682 C C . LYS A 1 90 ? 8.008 12.633 -9.883 1 52.06 90 LYS A C 1
ATOM 684 O O . LYS A 1 90 ? 7.461 13.711 -9.641 1 52.06 90 LYS A O 1
ATOM 689 N N . ASN A 1 91 ? 7.77 11.859 -10.906 1 48.5 91 ASN A N 1
ATOM 690 C CA . ASN A 1 91 ? 6.676 12.312 -11.758 1 48.5 91 ASN A CA 1
ATOM 691 C C . ASN A 1 91 ? 5.316 11.977 -11.156 1 48.5 91 ASN A C 1
ATOM 693 O O . ASN A 1 91 ? 4.277 12.211 -11.773 1 48.5 91 ASN A O 1
ATOM 697 N N . THR A 1 92 ? 5.488 11.102 -10.406 1 46.41 92 THR A N 1
ATOM 698 C CA . THR A 1 92 ? 4.172 10.766 -9.883 1 46.41 92 THR A CA 1
ATOM 699 C C . THR A 1 92 ? 3.521 11.977 -9.227 1 46.41 92 THR A C 1
ATOM 701 O O . THR A 1 92 ? 4.078 12.555 -8.289 1 46.41 92 THR A O 1
ATOM 704 N N . HIS A 1 93 ? 3.131 12.859 -10.125 1 39.97 93 HIS A N 1
ATOM 705 C CA . HIS A 1 93 ? 2.186 13.797 -9.523 1 39.97 93 HIS A CA 1
ATOM 706 C C . HIS A 1 93 ? 1.347 13.117 -8.445 1 39.97 93 HIS A C 1
ATOM 708 O O . HIS A 1 93 ? 0.433 12.344 -8.758 1 39.97 93 HIS A O 1
ATOM 714 N N . ALA A 1 94 ? 2.162 12.516 -7.727 1 39.88 94 ALA A N 1
ATOM 715 C CA . ALA A 1 94 ? 1.382 11.969 -6.621 1 39.88 94 ALA A CA 1
ATOM 716 C C . ALA A 1 94 ? 0.125 12.797 -6.371 1 39.88 94 ALA A C 1
ATOM 718 O O . ALA A 1 94 ? 0.203 13.914 -5.855 1 39.88 94 ALA A O 1
ATOM 719 N N . ALA A 1 95 ? -0.605 12.906 -7.336 1 36.47 95 ALA A N 1
ATOM 720 C CA . ALA A 1 95 ? -1.85 13.57 -6.965 1 36.47 95 ALA A CA 1
ATOM 721 C C . ALA A 1 95 ? -2.164 13.359 -5.484 1 36.47 95 ALA A C 1
ATOM 723 O O . ALA A 1 95 ? -1.931 12.281 -4.941 1 36.47 95 ALA A O 1
ATOM 724 N N . SER A 1 96 ? -2.174 14.359 -4.758 1 35.34 96 SER A N 1
ATOM 725 C CA . SER A 1 96 ? -2.574 14.633 -3.383 1 35.34 96 SER A CA 1
ATOM 726 C C . SER A 1 96 ? -3.594 13.609 -2.893 1 35.34 96 SER A C 1
ATOM 728 O O . SER A 1 96 ? -4.773 13.938 -2.723 1 35.34 96 SER A O 1
ATOM 730 N N . ARG A 1 97 ? -3.455 12.484 -3.502 1 38.44 97 ARG A N 1
ATOM 731 C CA . ARG A 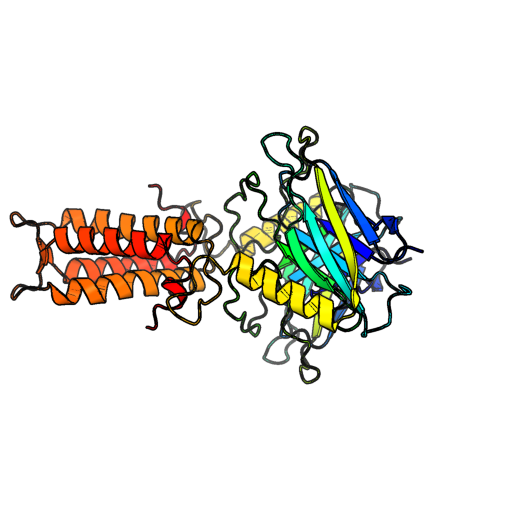1 97 ? -4.574 11.656 -3.059 1 38.44 97 ARG A CA 1
ATOM 732 C C . ARG A 1 97 ? -4.5 11.391 -1.558 1 38.44 97 ARG A C 1
ATOM 734 O O . ARG A 1 97 ? -3.412 11.211 -1.009 1 38.44 97 ARG A O 1
ATOM 741 N N . SER A 1 98 ? -5.406 11.703 -0.9 1 35.47 98 SER A N 1
ATOM 742 C CA . SER A 1 98 ? -5.594 11.719 0.547 1 35.47 98 SER A CA 1
ATOM 743 C C . SER A 1 98 ? -5.207 10.383 1.171 1 35.47 98 SER A C 1
ATOM 745 O O . SER A 1 98 ? -5.535 9.328 0.633 1 35.47 98 SER A O 1
ATOM 747 N N . PRO A 1 99 ? -4.078 10.25 1.954 1 38.19 99 PRO A N 1
ATOM 748 C CA . PRO A 1 99 ? -3.73 9.031 2.693 1 38.19 99 PRO A CA 1
ATOM 749 C C . PRO A 1 99 ? -4.953 8.195 3.059 1 38.19 99 PRO A C 1
ATOM 751 O O . PRO A 1 99 ? -4.816 7.02 3.41 1 38.19 99 PRO A O 1
ATOM 754 N N . ASP A 1 100 ? -6.121 8.867 3.111 1 38.66 100 ASP A N 1
ATOM 755 C CA . ASP A 1 100 ? -7.398 8.266 3.48 1 38.66 100 ASP A CA 1
ATOM 756 C C . ASP A 1 100 ? -7.996 7.488 2.311 1 38.66 100 ASP A C 1
ATOM 758 O O . ASP A 1 100 ? -9.086 6.93 2.426 1 38.66 100 ASP A O 1
ATOM 762 N N . ASP A 1 101 ? -7.293 7.668 1.256 1 44.97 101 ASP A N 1
ATOM 763 C CA . ASP A 1 101 ? -7.926 6.965 0.142 1 44.97 101 ASP A CA 1
ATOM 764 C C . ASP A 1 101 ? -7.734 5.453 0.269 1 44.97 101 ASP A C 1
ATOM 766 O O . ASP A 1 101 ? -6.613 4.977 0.448 1 44.97 101 ASP A O 1
ATOM 770 N N . ILE A 1 102 ? -8.82 4.891 0.727 1 46.84 102 ILE A N 1
ATOM 771 C CA . ILE A 1 102 ? -8.891 3.447 0.915 1 46.84 102 ILE A CA 1
ATOM 772 C C . ILE A 1 102 ? -8.18 2.738 -0.233 1 46.84 102 ILE A C 1
ATOM 774 O O . ILE A 1 102 ? -7.43 1.782 -0.012 1 46.84 102 ILE A O 1
ATOM 778 N N . ASP A 1 103 ? -8.43 3.344 -1.384 1 51 103 ASP A N 1
ATOM 779 C CA . ASP A 1 103 ? -7.848 2.711 -2.564 1 51 103 ASP A CA 1
ATOM 780 C C . ASP A 1 103 ? -6.59 3.443 -3.021 1 51 103 ASP A C 1
ATOM 782 O O . ASP A 1 103 ? -6.652 4.613 -3.406 1 51 103 ASP A O 1
ATOM 786 N N . MET A 1 104 ? -5.434 2.939 -2.555 1 56.12 104 MET A N 1
ATOM 787 C CA . MET A 1 104 ? -4.172 3.506 -3.027 1 56.12 104 MET A CA 1
ATOM 788 C C . MET A 1 104 ? -4.062 3.395 -4.543 1 56.12 104 MET A C 1
ATOM 790 O O . MET A 1 104 ? -3.303 2.568 -5.055 1 56.12 104 MET A O 1
ATOM 794 N N . ASP A 1 105 ? -5.254 3.816 -5.191 1 53.94 105 ASP A N 1
ATOM 795 C CA . ASP A 1 105 ? -5.418 3.625 -6.629 1 53.94 105 ASP A CA 1
ATOM 796 C C . ASP A 1 105 ? -4.293 4.305 -7.406 1 53.94 105 ASP A C 1
ATOM 798 O O . ASP A 1 105 ? -3.898 5.426 -7.082 1 53.94 105 ASP A O 1
ATOM 802 N N . SER A 1 106 ? -3.49 3.473 -8.078 1 56.34 106 SER A N 1
ATOM 803 C CA . SER A 1 106 ? -2.604 4.004 -9.109 1 56.34 106 SER A CA 1
ATOM 804 C C . SER A 1 106 ? -3.395 4.68 -10.227 1 56.34 106 SER A C 1
ATOM 806 O O . SER A 1 106 ? -4.531 4.293 -10.508 1 56.34 106 SER A O 1
ATOM 808 N N . ALA A 1 107 ? -3.053 5.887 -10.578 1 58.25 107 ALA A N 1
ATOM 809 C CA . ALA A 1 107 ? -3.609 6.531 -11.766 1 58.25 107 ALA A CA 1
ATOM 810 C C . ALA A 1 107 ? -3.695 5.555 -12.938 1 58.25 107 ALA A C 1
ATOM 812 O O . ALA A 1 107 ? -2.986 4.543 -12.961 1 58.25 107 ALA A O 1
ATOM 813 N N . PRO A 1 108 ? -4.777 5.664 -13.727 1 64.19 108 PRO A N 1
ATOM 814 C CA . PRO A 1 108 ? -4.875 4.812 -14.914 1 64.19 108 PRO A CA 1
ATOM 815 C C . PRO A 1 108 ? -3.566 4.746 -15.703 1 64.19 108 PRO A C 1
ATOM 817 O O . PRO A 1 108 ? -2.797 5.711 -15.711 1 64.19 108 PRO A O 1
ATOM 820 N N . VAL A 1 109 ? -3.338 3.604 -16.188 1 70 109 VAL A N 1
ATOM 821 C CA . VAL A 1 109 ? -2.152 3.383 -17.016 1 70 109 VAL A CA 1
ATOM 822 C C . VAL A 1 109 ? -2.199 4.289 -18.25 1 70 109 VAL A C 1
ATOM 824 O O . VAL A 1 109 ? -3.195 4.312 -18.969 1 70 109 VAL A O 1
ATOM 827 N N . ASP A 1 110 ? -1.306 5.18 -18.312 1 71.81 110 ASP A N 1
ATOM 828 C CA . ASP A 1 110 ? -1.147 5.984 -19.516 1 71.81 110 ASP A CA 1
ATOM 829 C C . ASP A 1 110 ? -0.321 5.246 -20.562 1 71.81 110 ASP A C 1
ATOM 831 O O . ASP A 1 110 ? 0.893 5.09 -20.422 1 71.81 110 ASP A O 1
ATOM 835 N N . THR A 1 111 ? -0.973 4.797 -21.594 1 76.62 111 THR A N 1
ATOM 836 C CA . THR A 1 111 ? -0.31 4.008 -22.625 1 76.62 111 THR A CA 1
ATOM 837 C C . THR A 1 111 ? 0.757 4.832 -23.328 1 76.62 111 THR A C 1
ATOM 839 O O . THR A 1 111 ? 1.625 4.281 -24.016 1 76.62 111 THR A O 1
ATOM 842 N N . ASN A 1 112 ? 0.668 6.16 -23.109 1 77.5 112 ASN A N 1
ATOM 843 C CA . ASN A 1 112 ? 1.657 7.012 -23.766 1 77.5 112 ASN A CA 1
ATOM 844 C C . ASN A 1 112 ? 2.875 7.242 -22.875 1 77.5 112 ASN A C 1
ATOM 846 O O . ASN A 1 112 ? 3.854 7.855 -23.297 1 77.5 112 ASN A O 1
ATOM 850 N N . ASP A 1 113 ? 2.742 6.672 -21.734 1 79.38 113 ASP A N 1
ATOM 851 C CA . ASP A 1 113 ? 3.859 6.781 -20.812 1 79.38 113 ASP A CA 1
ATOM 852 C C . ASP A 1 113 ? 4.992 5.836 -21.188 1 79.38 113 ASP A C 1
ATOM 854 O O . ASP A 1 113 ? 4.789 4.625 -21.297 1 79.38 113 ASP A O 1
ATOM 858 N N . ASN A 1 114 ? 6.227 6.32 -21.438 1 81.12 114 ASN A N 1
ATOM 859 C CA . ASN A 1 114 ? 7.359 5.508 -21.859 1 81.12 114 ASN A CA 1
ATOM 860 C C . ASN A 1 114 ? 8.297 5.195 -20.703 1 81.12 114 ASN A C 1
ATOM 862 O O . ASN A 1 114 ? 9.391 4.672 -20.906 1 81.12 114 ASN A O 1
ATOM 866 N N . THR A 1 115 ? 7.832 5.465 -19.547 1 83.62 115 THR A N 1
ATOM 867 C CA . THR A 1 115 ? 8.68 5.219 -18.375 1 83.62 115 THR A CA 1
ATOM 868 C C . THR A 1 115 ? 8.57 3.762 -17.938 1 83.62 115 THR A C 1
ATOM 870 O O . THR A 1 115 ? 7.473 3.232 -17.781 1 83.62 115 THR A O 1
ATOM 873 N N . THR A 1 116 ? 9.742 3.127 -17.859 1 88.19 116 THR A N 1
ATOM 874 C CA . THR A 1 116 ? 9.789 1.754 -17.359 1 88.19 116 THR A CA 1
ATOM 875 C C . THR A 1 116 ? 10.555 1.671 -16.047 1 88.19 116 THR A C 1
ATOM 877 O O . THR A 1 116 ? 11.672 2.186 -15.945 1 88.19 116 THR A O 1
ATOM 880 N N . ILE A 1 117 ? 9.938 1.109 -15.102 1 86.56 117 ILE A N 1
ATOM 881 C CA . ILE A 1 117 ? 10.594 0.867 -13.828 1 86.56 117 ILE A CA 1
ATOM 882 C C . ILE A 1 117 ? 11.07 -0.583 -13.758 1 86.56 117 ILE A C 1
ATOM 884 O O . ILE A 1 117 ? 10.328 -1.502 -14.109 1 86.56 117 ILE A O 1
ATOM 888 N N . ASN A 1 118 ? 12.352 -0.73 -13.352 1 91.69 118 ASN A N 1
ATOM 889 C CA . ASN A 1 118 ? 12.891 -2.072 -13.172 1 91.69 118 ASN A CA 1
ATOM 890 C C . ASN A 1 118 ? 13.125 -2.391 -11.695 1 91.69 118 ASN A C 1
ATOM 892 O O . ASN A 1 118 ? 13.719 -1.588 -10.969 1 91.69 118 ASN A O 1
ATOM 896 N N . ILE A 1 119 ? 12.648 -3.525 -11.328 1 93.56 119 ILE A N 1
ATOM 897 C CA . ILE A 1 119 ? 12.875 -4.035 -9.977 1 93.56 119 ILE A CA 1
ATOM 898 C C . ILE A 1 119 ? 13.891 -5.176 -10.023 1 93.56 119 ILE A C 1
ATOM 900 O O . ILE A 1 119 ? 13.727 -6.137 -10.781 1 93.56 119 ILE A O 1
ATOM 904 N N . GLY A 1 120 ? 14.93 -5.039 -9.336 1 95.81 120 GLY A N 1
ATOM 905 C CA . GLY A 1 120 ? 15.906 -6.105 -9.18 1 95.81 120 GLY A CA 1
ATOM 906 C C . GLY A 1 120 ? 15.828 -6.797 -7.832 1 95.81 120 GLY A C 1
ATOM 907 O O . GLY A 1 120 ? 15.648 -6.145 -6.801 1 95.81 120 GLY A O 1
ATOM 908 N N . ILE A 1 121 ? 15.922 -8.047 -7.828 1 96.81 121 ILE A N 1
ATOM 909 C CA . ILE A 1 121 ? 15.906 -8.844 -6.605 1 96.81 121 ILE A CA 1
ATOM 910 C C . ILE A 1 121 ? 17.188 -9.68 -6.516 1 96.81 121 ILE A C 1
ATOM 912 O O . ILE A 1 121 ? 17.531 -10.391 -7.457 1 96.81 121 ILE A O 1
ATOM 916 N N . SER A 1 122 ? 17.891 -9.531 -5.418 1 97.5 122 SER A N 1
ATOM 917 C CA . SER A 1 122 ? 19.125 -10.273 -5.211 1 97.5 122 SER A CA 1
ATOM 918 C C . SER A 1 122 ? 19.078 -11.07 -3.906 1 97.5 122 SER A C 1
ATOM 920 O O . SER A 1 122 ? 18.906 -10.492 -2.83 1 97.5 122 SER A O 1
ATOM 922 N N . ILE A 1 123 ? 19.219 -12.383 -4.043 1 97.69 123 ILE A N 1
ATOM 923 C CA . ILE A 1 123 ? 19.234 -13.227 -2.855 1 97.69 123 ILE A CA 1
ATOM 924 C C . ILE A 1 123 ? 20.641 -13.211 -2.238 1 97.69 123 ILE A C 1
ATOM 926 O O . ILE A 1 123 ? 21.625 -13.531 -2.906 1 97.69 123 ILE A O 1
ATOM 930 N N . GLU A 1 124 ? 20.75 -12.758 -0.995 1 98.12 124 GLU A N 1
ATOM 931 C CA . GLU A 1 124 ? 22 -12.625 -0.254 1 98.12 124 GLU A CA 1
ATOM 932 C C . GLU A 1 124 ? 21.891 -13.281 1.121 1 98.12 124 GLU A C 1
ATOM 934 O O . GLU A 1 124 ? 20.797 -13.453 1.652 1 98.12 124 GLU A O 1
ATOM 939 N N . PRO A 1 125 ? 23.141 -13.734 1.651 1 97.88 125 PRO A N 1
ATOM 940 C CA . PRO A 1 125 ? 23.078 -14.18 3.045 1 97.88 125 PRO A CA 1
ATOM 941 C C . PRO A 1 125 ? 22.438 -13.148 3.965 1 97.88 125 PRO A C 1
ATOM 943 O O . PRO A 1 125 ? 22.734 -11.953 3.867 1 97.88 125 PRO A O 1
ATOM 946 N N . THR A 1 126 ? 21.547 -13.617 4.859 1 97.38 126 THR A N 1
ATOM 947 C CA . THR A 1 126 ? 20.688 -12.742 5.648 1 97.38 126 THR A CA 1
ATOM 948 C C . THR A 1 126 ? 21.516 -11.75 6.449 1 97.38 126 THR A C 1
ATOM 950 O O . THR A 1 126 ? 21.219 -10.555 6.473 1 97.38 126 THR A O 1
ATOM 953 N N . PRO A 1 127 ? 22.625 -12.133 7.105 1 96.88 127 PRO A N 1
ATOM 954 C CA . PRO A 1 127 ? 23.391 -11.141 7.859 1 96.88 127 PRO A CA 1
ATOM 955 C C . PRO A 1 127 ? 23.922 -10.016 6.98 1 96.88 127 PRO A C 1
ATOM 957 O O . PRO A 1 127 ? 23.906 -8.852 7.383 1 96.88 127 PRO A O 1
ATOM 960 N N . GLN A 1 128 ? 24.391 -10.344 5.871 1 96.69 128 GLN A N 1
ATOM 961 C CA . GLN A 1 128 ? 24.891 -9.352 4.93 1 96.69 128 GLN A CA 1
ATOM 962 C C . GLN A 1 128 ? 23.766 -8.445 4.434 1 96.69 128 GLN A C 1
ATOM 964 O O . GLN A 1 128 ? 23.938 -7.234 4.316 1 96.69 128 GLN A O 1
ATOM 969 N N . ALA A 1 129 ? 22.656 -9.102 4.043 1 96.38 129 ALA A N 1
ATOM 970 C CA . ALA A 1 129 ? 21.5 -8.359 3.545 1 96.38 129 ALA A CA 1
ATOM 971 C C . ALA A 1 129 ? 21.031 -7.336 4.57 1 96.38 129 ALA A C 1
ATOM 973 O O . ALA A 1 129 ? 20.719 -6.191 4.223 1 96.38 129 ALA A O 1
ATOM 974 N N . GLU A 1 130 ? 20.906 -7.766 5.762 1 93.69 130 GLU A N 1
ATOM 975 C CA . GLU A 1 130 ? 20.453 -6.883 6.832 1 93.69 130 GLU A CA 1
ATOM 976 C C . GLU A 1 130 ? 21.375 -5.688 6.996 1 93.69 130 GLU A C 1
ATOM 978 O O . GLU A 1 130 ? 20.922 -4.57 7.254 1 93.69 130 GLU A O 1
ATOM 983 N N . GLN A 1 131 ? 22.656 -5.914 6.902 1 93.62 131 GLN A N 1
ATOM 984 C CA . GLN A 1 131 ? 23.625 -4.832 6.977 1 93.62 131 GLN A CA 1
ATOM 985 C C . GLN A 1 131 ? 23.438 -3.832 5.844 1 93.62 131 GLN A C 1
ATOM 987 O O . GLN A 1 131 ? 23.5 -2.619 6.059 1 93.62 131 GLN A O 1
ATOM 992 N N . LEU A 1 132 ? 23.219 -4.336 4.684 1 92.56 132 LEU A N 1
ATOM 993 C CA . LEU A 1 132 ? 23.016 -3.477 3.523 1 92.56 132 LEU A CA 1
ATOM 994 C C . LEU A 1 132 ? 21.75 -2.635 3.686 1 92.56 132 LEU A C 1
ATOM 996 O O . LEU A 1 132 ? 21.75 -1.451 3.342 1 92.56 132 LEU A O 1
ATOM 1000 N N . ILE A 1 133 ? 20.734 -3.295 4.164 1 90.69 133 ILE A N 1
ATOM 1001 C CA . ILE A 1 133 ? 19.469 -2.594 4.375 1 90.69 133 ILE A CA 1
ATOM 1002 C C . ILE A 1 133 ? 19.672 -1.465 5.383 1 90.69 133 ILE A C 1
ATOM 1004 O O . ILE A 1 133 ? 19.203 -0.345 5.176 1 90.69 133 ILE A O 1
ATOM 1008 N N . LEU A 1 134 ? 20.344 -1.771 6.438 1 86.25 134 LEU A N 1
ATOM 1009 C CA . LEU A 1 134 ? 20.625 -0.772 7.465 1 86.25 134 LEU A CA 1
ATOM 1010 C C . LEU A 1 134 ? 21.438 0.382 6.895 1 86.25 134 LEU A C 1
ATOM 1012 O O . LEU A 1 134 ? 21.188 1.546 7.211 1 86.25 134 LEU A O 1
ATOM 1016 N N . GLN A 1 135 ? 22.406 0.102 6.145 1 84.69 135 GLN A N 1
ATOM 1017 C CA . GLN A 1 135 ? 23.234 1.122 5.527 1 84.69 135 GLN A CA 1
ATOM 1018 C C . GLN A 1 135 ? 22.422 2.016 4.594 1 84.69 135 GLN A C 1
ATOM 1020 O O . GLN A 1 135 ? 22.641 3.229 4.547 1 84.69 135 GLN A O 1
ATOM 1025 N N . ALA A 1 136 ? 21.578 1.367 3.857 1 80.19 136 ALA A N 1
ATOM 1026 C CA . ALA A 1 136 ? 20.75 2.123 2.924 1 80.19 136 ALA A CA 1
ATOM 1027 C C . ALA A 1 136 ? 19.812 3.072 3.666 1 80.19 136 ALA A C 1
ATOM 1029 O O . ALA A 1 136 ? 19.562 4.195 3.217 1 80.19 136 ALA A O 1
ATOM 1030 N N . ARG A 1 137 ? 19.234 2.525 4.688 1 72.19 137 ARG A N 1
ATOM 1031 C CA . ARG A 1 137 ? 18.359 3.348 5.504 1 72.19 137 ARG A CA 1
ATOM 1032 C C . ARG A 1 137 ? 19.078 4.57 6.051 1 72.19 137 ARG A C 1
ATOM 1034 O O . ARG A 1 137 ? 18.516 5.656 6.137 1 72.19 137 ARG A O 1
ATOM 1041 N N . ASN A 1 138 ? 20.328 4.281 6.477 1 61.53 138 ASN A N 1
ATOM 1042 C CA . ASN A 1 138 ? 21.156 5.355 7.012 1 61.53 138 ASN A CA 1
ATOM 1043 C C . ASN A 1 138 ? 21.609 6.309 5.914 1 61.53 138 ASN A C 1
ATOM 1045 O O . ASN A 1 138 ? 21.812 7.5 6.16 1 61.53 138 ASN A O 1
ATOM 1049 N N . SER A 1 139 ? 22.078 5.676 4.812 1 55.47 139 SER A N 1
ATOM 1050 C CA . SER A 1 139 ? 22.516 6.516 3.699 1 55.47 139 SER A CA 1
ATOM 1051 C C . SER A 1 139 ? 21.375 7.371 3.168 1 55.47 139 SER A C 1
ATOM 1053 O O . SER A 1 139 ? 21.594 8.5 2.719 1 55.47 139 SER A O 1
ATOM 1055 N N . ASN A 1 140 ? 20.281 6.672 3.166 1 46.59 140 ASN A N 1
ATOM 1056 C CA . ASN A 1 140 ? 19.141 7.496 2.795 1 46.59 140 ASN A CA 1
ATOM 1057 C C . ASN A 1 140 ? 18.781 8.5 3.893 1 46.59 140 ASN A C 1
ATOM 1059 O O . ASN A 1 140 ? 18.25 9.57 3.609 1 46.59 140 ASN A O 1
ATOM 1063 N N . SER A 1 141 ? 19.172 8.039 5.289 1 35.53 141 SER A N 1
ATOM 1064 C CA . SER A 1 141 ? 19.141 8.938 6.441 1 35.53 141 SER A CA 1
ATOM 1065 C C . SER A 1 141 ? 20.359 9.859 6.461 1 35.53 141 SER A C 1
ATOM 1067 O O . SER A 1 141 ? 20.438 10.773 7.281 1 35.53 141 SER A O 1
ATOM 1069 N N . LEU A 1 142 ? 21.609 9.383 6.066 1 30.55 142 LEU A N 1
ATOM 1070 C CA . LEU A 1 142 ? 22.828 10.172 6.172 1 30.55 142 LEU A CA 1
ATOM 1071 C C . LEU A 1 142 ? 22.703 11.469 5.379 1 30.55 142 LEU A C 1
ATOM 1073 O O . LEU A 1 142 ? 23.609 11.812 4.605 1 30.55 142 LEU A O 1
ATOM 1077 N N . VAL A 1 143 ? 21.797 12.188 5.129 1 29.02 143 VAL A N 1
ATOM 1078 C CA . VAL A 1 143 ? 22 13.586 5.492 1 29.02 143 VAL A CA 1
ATOM 1079 C C . VAL A 1 143 ? 22.609 13.664 6.895 1 29.02 143 VAL A C 1
ATOM 1081 O O . VAL A 1 143 ? 22.344 12.812 7.742 1 29.02 143 VAL A O 1
ATOM 1084 N N . PRO A 1 144 ? 23.797 14.312 7.281 1 26.8 144 PRO A N 1
ATOM 1085 C CA . PRO A 1 144 ? 24.422 14.438 8.594 1 26.8 144 PRO A CA 1
ATOM 1086 C C . PRO A 1 144 ? 23.438 14.258 9.742 1 26.8 144 PRO A C 1
ATOM 1088 O O . PRO A 1 144 ? 22.359 14.852 9.734 1 26.8 144 PRO A O 1
ATOM 1091 N N . THR A 1 145 ? 23.422 13.141 10.414 1 27.38 145 THR A N 1
ATOM 1092 C CA . THR A 1 145 ? 22.953 12.773 11.75 1 27.38 145 THR A CA 1
ATOM 1093 C C . THR A 1 145 ? 23.219 13.898 12.742 1 27.38 145 THR A C 1
ATOM 1095 O O . THR A 1 145 ? 24.125 13.805 13.57 1 27.38 145 THR A O 1
ATOM 1098 N N . SER A 1 146 ? 23.359 15.188 12.656 1 26.33 146 SER A N 1
ATOM 1099 C CA . SER A 1 146 ? 23.188 15.742 14 1 26.33 146 SER A CA 1
ATOM 1100 C C . SER A 1 146 ? 22.078 15.016 14.758 1 26.33 146 SER A C 1
ATOM 1102 O O . SER A 1 146 ? 21.281 14.305 14.164 1 26.33 146 SER A O 1
ATOM 1104 N N . LYS A 1 147 ? 21.266 15.547 15.758 1 26.58 147 LYS A N 1
ATOM 1105 C CA . LYS A 1 147 ? 20.5 14.938 16.828 1 26.58 147 LYS A CA 1
ATOM 1106 C C . LYS A 1 147 ? 19.531 13.891 16.297 1 26.58 147 LYS A C 1
ATOM 1108 O O . LYS A 1 147 ? 18.953 14.062 15.219 1 26.58 147 LYS A O 1
ATOM 1113 N N . PRO A 1 148 ? 19.484 12.477 16.891 1 28.69 148 PRO A N 1
ATOM 1114 C CA . PRO A 1 148 ? 18.734 11.227 16.859 1 28.69 148 PRO A CA 1
ATOM 1115 C C . PRO A 1 148 ? 17.297 11.414 16.375 1 28.69 148 PRO A C 1
ATOM 1117 O O . PRO A 1 148 ? 16.484 10.484 16.438 1 28.69 148 PRO A O 1
ATOM 1120 N N . THR A 1 149 ? 16.844 12.578 16.203 1 24.66 149 THR A N 1
ATOM 1121 C CA . THR A 1 149 ? 15.461 13.008 16.375 1 24.66 149 THR A CA 1
ATOM 1122 C C . THR A 1 149 ? 14.594 12.547 15.211 1 24.66 149 THR A C 1
ATOM 1124 O O . THR A 1 149 ? 13.422 12.891 15.125 1 24.66 149 THR A O 1
ATOM 1127 N N . THR A 1 150 ? 15.242 11.961 14.039 1 25.92 150 THR A N 1
ATOM 1128 C CA . THR A 1 150 ? 14.406 12.281 12.883 1 25.92 150 THR A CA 1
ATOM 1129 C C . THR A 1 150 ? 13.273 11.273 12.734 1 25.92 150 THR A C 1
ATOM 1131 O O . THR A 1 150 ? 13.508 10.102 12.453 1 25.92 150 THR A O 1
ATOM 1134 N N . THR A 1 151 ? 12.289 11.078 13.555 1 26.75 151 THR A N 1
ATOM 1135 C CA . THR A 1 151 ? 10.93 10.555 13.492 1 26.75 151 THR A CA 1
ATOM 1136 C C . THR A 1 151 ? 10.398 10.625 12.062 1 26.75 151 THR A C 1
ATOM 1138 O O . THR A 1 151 ? 10.609 11.609 11.359 1 26.75 151 THR A O 1
ATOM 1141 N N . ALA A 1 152 ? 10.328 9.484 11.398 1 29.3 152 ALA A N 1
ATOM 1142 C CA . ALA A 1 152 ? 9.844 9.305 10.031 1 29.3 152 ALA A CA 1
ATOM 1143 C C . ALA A 1 152 ? 8.836 10.383 9.664 1 29.3 152 ALA A C 1
ATOM 1145 O O . ALA A 1 152 ? 7.699 10.375 10.141 1 29.3 152 ALA A O 1
ATOM 1146 N N . ALA A 1 153 ? 9.172 11.594 9.328 1 31.53 153 ALA A N 1
ATOM 1147 C CA . ALA A 1 153 ? 8.719 12.922 8.938 1 31.53 153 ALA A CA 1
ATOM 1148 C C . ALA A 1 153 ? 7.836 12.859 7.695 1 31.53 153 ALA A C 1
ATOM 1150 O O . ALA A 1 153 ? 8.109 12.086 6.773 1 31.53 153 ALA A O 1
ATOM 1151 N N . LYS A 1 154 ? 6.547 13.039 7.648 1 36.16 154 LYS A N 1
ATOM 1152 C CA . LYS A 1 154 ? 5.715 13.539 6.559 1 36.16 154 LYS A CA 1
ATOM 1153 C C . LYS A 1 154 ? 6.562 14.211 5.484 1 36.16 154 LYS A C 1
ATOM 1155 O O . LYS A 1 154 ? 7.547 14.891 5.793 1 36.16 154 LYS A O 1
ATOM 1160 N N . SER A 1 155 ? 6.77 13.609 4.195 1 38.22 155 SER A N 1
ATOM 1161 C CA . SER A 1 155 ? 7.668 14.32 3.289 1 38.22 155 SER A CA 1
ATOM 1162 C C . SER A 1 155 ? 7.859 15.766 3.725 1 38.22 155 SER A C 1
ATOM 1164 O O . SER A 1 155 ? 6.918 16.406 4.195 1 38.22 155 SER A O 1
ATOM 1166 N N . PRO A 1 156 ? 9.117 16.094 4.062 1 44.38 156 PRO A N 1
ATOM 1167 C CA . PRO A 1 156 ? 9.367 17.484 4.43 1 44.38 156 PRO A CA 1
ATOM 1168 C C . PRO A 1 156 ? 8.531 18.469 3.615 1 44.38 156 PRO A C 1
ATOM 1170 O O . PRO A 1 156 ? 8.062 19.484 4.148 1 44.38 156 PRO A O 1
ATOM 1173 N N . SER A 1 157 ? 8.227 17.969 2.375 1 57.06 157 SER A N 1
ATOM 1174 C CA . SER A 1 157 ? 7.5 18.891 1.498 1 57.06 157 SER A CA 1
ATOM 1175 C C . SER A 1 157 ? 6.012 18.906 1.831 1 57.06 157 SER A C 1
ATOM 1177 O O . SER A 1 157 ? 5.395 19.984 1.874 1 57.06 157 SER A O 1
ATOM 1179 N N . GLU A 1 158 ? 5.484 17.734 2.094 1 56.69 158 GLU A N 1
ATOM 1180 C CA . GLU A 1 158 ? 4.055 17.734 2.387 1 56.69 158 GLU A CA 1
ATOM 1181 C C . GLU A 1 158 ? 3.766 18.375 3.742 1 56.69 158 GLU A C 1
ATOM 1183 O O . GLU A 1 158 ? 2.816 19.141 3.879 1 56.69 158 GLU A O 1
ATOM 1188 N N . THR A 1 159 ? 4.543 17.938 4.617 1 62.66 159 THR A N 1
ATOM 1189 C CA . THR A 1 159 ? 4.41 18.547 5.938 1 62.66 159 THR A CA 1
ATOM 1190 C C . THR A 1 159 ? 4.648 20.047 5.871 1 62.66 159 THR A C 1
ATOM 1192 O O . THR A 1 159 ? 3.936 20.828 6.508 1 62.66 159 THR A O 1
ATOM 1195 N N . ALA A 1 160 ? 5.645 20.312 5.004 1 69.06 160 ALA A N 1
ATOM 1196 C CA . ALA A 1 160 ? 5.93 21.734 4.809 1 69.06 160 ALA A CA 1
ATOM 1197 C C . ALA A 1 160 ? 4.75 22.453 4.164 1 69.06 160 ALA A C 1
ATOM 1199 O O . ALA A 1 160 ? 4.402 23.562 4.551 1 69.06 160 ALA A O 1
ATOM 1200 N N . VAL A 1 161 ? 4.176 21.75 3.264 1 72.56 161 VAL A N 1
ATOM 1201 C CA . VAL A 1 161 ? 3.029 22.328 2.566 1 72.56 161 VAL A CA 1
ATOM 1202 C C . VAL A 1 161 ? 1.857 22.469 3.533 1 72.56 161 VAL A C 1
ATOM 1204 O O . VAL A 1 161 ? 1.192 23.516 3.562 1 72.56 161 VAL A O 1
ATOM 1207 N N . LEU A 1 162 ? 1.652 21.469 4.316 1 75.06 162 LEU A N 1
ATOM 1208 C CA . LEU A 1 162 ? 0.582 21.5 5.305 1 75.06 162 LEU A CA 1
ATOM 1209 C C . LEU A 1 162 ? 0.849 22.594 6.348 1 75.06 162 LEU A C 1
ATOM 1211 O O . LEU A 1 162 ? -0.058 23.344 6.719 1 75.06 162 LEU A O 1
ATOM 1215 N N . ALA A 1 163 ? 2.047 22.609 6.758 1 81.19 163 ALA A N 1
ATOM 1216 C CA . ALA A 1 163 ? 2.439 23.625 7.723 1 81.19 163 ALA A CA 1
ATOM 1217 C C . ALA A 1 163 ? 2.221 25.031 7.156 1 81.19 163 ALA A C 1
ATOM 1219 O O . ALA A 1 163 ? 1.711 25.906 7.852 1 81.19 163 ALA A O 1
ATOM 1220 N N . ASN A 1 164 ? 2.578 25.141 5.887 1 82.5 164 ASN A N 1
ATOM 1221 C CA . ASN A 1 164 ? 2.385 26.422 5.215 1 82.5 164 ASN A CA 1
ATOM 1222 C C . ASN A 1 164 ? 0.909 26.797 5.141 1 82.5 164 ASN A C 1
ATOM 1224 O O . ASN A 1 164 ? 0.549 27.953 5.352 1 82.5 164 ASN A O 1
ATOM 1228 N N . LYS A 1 165 ? 0.093 25.875 4.918 1 82.62 165 LYS A N 1
ATOM 1229 C CA . LYS A 1 165 ? -1.344 26.125 4.824 1 82.62 165 LYS A CA 1
ATOM 1230 C C . LYS A 1 165 ? -1.922 26.516 6.18 1 82.62 165 LYS A C 1
ATOM 1232 O O . LYS A 1 165 ? -2.693 27.469 6.273 1 82.62 165 LYS A O 1
ATOM 1237 N N . ILE A 1 166 ? -1.575 25.797 7.172 1 86.25 166 ILE A N 1
ATOM 1238 C CA . ILE A 1 166 ? -2.08 26.047 8.516 1 86.25 166 ILE A CA 1
ATOM 1239 C C . ILE A 1 166 ? -1.623 27.422 8.992 1 86.25 166 ILE A C 1
ATOM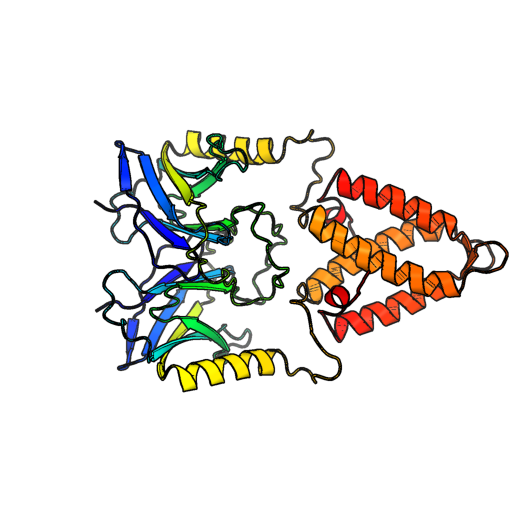 1241 O O . ILE A 1 166 ? -2.436 28.234 9.438 1 86.25 166 ILE A O 1
ATOM 1245 N N . VAL A 1 167 ? -0.316 27.672 8.844 1 87.69 167 VAL A N 1
ATOM 1246 C CA . VAL A 1 167 ? 0.271 28.906 9.328 1 87.69 167 VAL A CA 1
ATOM 1247 C C . VAL A 1 167 ? -0.248 30.078 8.508 1 87.69 167 VAL A C 1
ATOM 1249 O O . VAL A 1 167 ? -0.543 31.156 9.055 1 87.69 167 VAL A O 1
ATOM 1252 N N . GLY A 1 168 ? -0.334 29.859 7.191 1 88.06 168 GLY A N 1
ATOM 1253 C CA . GLY A 1 168 ? -0.911 30.875 6.34 1 88.06 168 GLY A CA 1
ATOM 1254 C C . GLY A 1 168 ? -2.334 31.234 6.723 1 88.06 168 GLY A C 1
ATOM 1255 O O . GLY A 1 168 ? -2.703 32.406 6.719 1 88.06 168 GLY A O 1
ATOM 1256 N N . HIS A 1 169 ? -3.154 30.266 7.023 1 85.75 169 HIS A N 1
ATOM 1257 C CA . HIS A 1 169 ? -4.523 30.484 7.48 1 85.75 169 HIS A CA 1
ATOM 1258 C C . HIS A 1 169 ? -4.559 31.281 8.773 1 85.75 169 HIS A C 1
ATOM 1260 O O . HIS A 1 169 ? -5.379 32.188 8.922 1 85.75 169 HIS A O 1
ATOM 1266 N N . ALA A 1 170 ? -3.695 30.922 9.703 1 89.44 170 ALA A N 1
ATOM 1267 C CA . ALA A 1 170 ? -3.586 31.641 10.961 1 89.44 170 ALA A CA 1
ATOM 1268 C C . ALA A 1 170 ? -3.188 33.094 10.727 1 89.44 170 ALA A C 1
ATOM 1270 O O . ALA A 1 170 ? -3.809 34 11.273 1 89.44 170 ALA A O 1
ATOM 1271 N N . TYR A 1 171 ? -2.178 33.281 9.859 1 88.38 171 TYR A N 1
ATOM 1272 C CA . TYR A 1 171 ? -1.673 34.625 9.586 1 88.38 171 TYR A CA 1
ATOM 1273 C C . TYR A 1 171 ? -2.762 35.5 8.984 1 88.38 171 TYR A C 1
ATOM 1275 O O . TYR A 1 171 ? -2.914 36.656 9.375 1 88.38 171 TYR A O 1
ATOM 1283 N N . ASN A 1 172 ? -3.518 34.969 8.062 1 86.94 172 ASN A N 1
ATOM 1284 C CA . ASN A 1 172 ? -4.594 35.719 7.41 1 86.94 172 ASN A CA 1
ATOM 1285 C C . ASN A 1 172 ? -5.648 36.188 8.414 1 86.94 172 ASN A C 1
ATOM 1287 O O . ASN A 1 172 ? -6.176 37.281 8.305 1 86.94 172 ASN A O 1
ATOM 1291 N N . TYR A 1 173 ? -5.977 35.344 9.336 1 89.88 173 TYR A N 1
ATOM 1292 C CA . TYR A 1 173 ? -6.934 35.688 10.383 1 89.88 173 TYR A CA 1
ATOM 1293 C C . TYR A 1 173 ? -6.355 36.719 11.352 1 89.88 173 TYR A C 1
ATOM 1295 O O . TYR A 1 173 ? -6.992 37.719 11.641 1 89.88 173 TYR A O 1
ATOM 1303 N N . LEU A 1 174 ? -5.098 36.5 11.812 1 89.94 174 LEU A N 1
ATOM 1304 C CA . LEU A 1 174 ? -4.469 37.312 12.828 1 89.94 174 LEU A CA 1
ATOM 1305 C C . LEU A 1 174 ? -4.129 38.688 12.266 1 89.94 174 LEU A C 1
ATOM 1307 O O . LEU A 1 174 ? -4.168 39.688 12.984 1 89.94 174 LEU A O 1
ATOM 1311 N N . ALA A 1 175 ? -3.816 38.719 10.922 1 87.88 175 ALA A N 1
ATOM 1312 C CA . ALA A 1 175 ? -3.447 39.969 10.258 1 87.88 175 ALA A CA 1
ATOM 1313 C C . ALA A 1 175 ? -4.559 41 10.391 1 87.88 175 ALA A C 1
ATOM 1315 O O . ALA A 1 175 ? -4.293 42.188 10.383 1 87.88 175 ALA A O 1
ATOM 1316 N N . SER A 1 176 ? -5.793 40.562 10.57 1 89.94 176 SER A N 1
ATOM 1317 C CA . SER A 1 176 ? -6.938 41.469 10.68 1 89.94 176 SER A CA 1
ATOM 1318 C C . SER A 1 176 ? -7 42.125 12.055 1 89.94 176 SER A C 1
ATOM 1320 O O . SER A 1 176 ? -7.75 43.062 12.258 1 89.94 176 SER A O 1
ATOM 1322 N N . PHE A 1 177 ? -6.297 41.625 13.008 1 91.56 177 PHE A N 1
ATOM 1323 C CA . PHE A 1 177 ? -6.352 42.094 14.383 1 91.56 177 PHE A CA 1
ATOM 1324 C C . PHE A 1 177 ? -5.102 42.906 14.719 1 91.56 177 PHE A C 1
ATOM 1326 O O . PHE A 1 177 ? -4.918 43.312 15.867 1 91.56 177 PHE A O 1
ATOM 1333 N N . ILE A 1 178 ? -4.168 43.125 13.727 1 91.06 178 ILE A N 1
ATOM 1334 C CA . ILE A 1 178 ? -2.926 43.875 13.961 1 91.06 178 ILE A CA 1
ATOM 1335 C C . ILE A 1 178 ? -3.236 45.312 14.273 1 91.06 178 ILE A C 1
ATOM 1337 O O . ILE A 1 178 ? -3.984 45.969 13.547 1 91.06 178 ILE A O 1
ATOM 1341 N N . ASP A 1 179 ? -2.764 45.781 15.383 1 91.12 179 ASP A N 1
ATOM 1342 C CA . ASP A 1 179 ? -2.996 47.188 15.742 1 91.12 179 ASP A CA 1
ATOM 1343 C C . ASP A 1 179 ? -1.919 48.094 15.156 1 91.12 179 ASP A C 1
ATOM 1345 O O . ASP A 1 179 ? -1.068 47.625 14.383 1 91.12 179 ASP A O 1
ATOM 1349 N N . ASN A 1 180 ? -1.991 49.406 15.453 1 90.88 180 ASN A N 1
ATOM 1350 C CA . ASN A 1 180 ? -1.103 50.406 14.875 1 90.88 180 ASN A CA 1
ATOM 1351 C C . ASN A 1 180 ? 0.351 50.156 15.273 1 90.88 180 ASN A C 1
ATOM 1353 O O . ASN A 1 180 ? 1.27 50.594 14.578 1 90.88 180 ASN A O 1
ATOM 1357 N N . SER A 1 181 ? 0.635 49.375 16.359 1 90.56 181 SER A N 1
ATOM 1358 C CA . SER A 1 181 ? 1.985 49.094 16.828 1 90.56 181 SER A CA 1
ATOM 1359 C C . SER A 1 181 ? 2.49 47.781 16.281 1 90.56 181 SER A C 1
ATOM 1361 O O . SER A 1 181 ? 3.572 47.312 16.656 1 90.56 181 SER A O 1
ATOM 1363 N N . GLY A 1 182 ? 1.657 47.156 15.375 1 91.62 182 GLY A N 1
ATOM 1364 C CA . GLY A 1 182 ? 2.064 45.875 14.805 1 91.62 182 GLY A CA 1
ATOM 1365 C C . GLY A 1 182 ? 1.879 44.719 15.75 1 91.62 182 GLY A C 1
ATOM 1366 O O . GLY A 1 182 ? 2.582 43.688 15.648 1 91.62 182 GLY A O 1
ATOM 1367 N N . LYS A 1 183 ? 0.998 44.906 16.734 1 93.44 183 LYS A N 1
ATOM 1368 C CA . LYS A 1 183 ? 0.788 43.875 17.734 1 93.44 183 LYS A CA 1
ATOM 1369 C C . LYS A 1 183 ? -0.593 43.219 17.578 1 93.44 183 LYS A C 1
ATOM 1371 O O . LYS A 1 183 ? -1.522 43.875 17.078 1 93.44 183 LYS A O 1
ATOM 1376 N N . VAL A 1 184 ? -0.708 41.938 17.938 1 93.56 184 VAL A N 1
ATOM 1377 C CA . VAL A 1 184 ? -1.951 41.188 17.859 1 93.56 184 VAL A CA 1
ATOM 1378 C C . VAL A 1 184 ? -2.287 40.594 19.219 1 93.56 184 VAL A C 1
ATOM 1380 O O . VAL A 1 184 ? -1.407 40.094 19.922 1 93.56 184 VAL A O 1
ATOM 1383 N N . PRO A 1 185 ? -3.598 40.75 19.672 1 92.06 185 PRO A N 1
ATOM 1384 C CA . PRO A 1 185 ? -3.975 40.125 20.922 1 92.06 185 PRO A CA 1
ATOM 1385 C C . PRO A 1 185 ? -3.828 38.594 20.891 1 92.06 185 PRO A C 1
ATOM 1387 O O . PRO A 1 185 ? -4.246 37.969 19.922 1 92.06 185 PRO A O 1
ATOM 1390 N N . ILE A 1 186 ? -3.18 38.031 21.906 1 89.25 186 ILE A N 1
ATOM 1391 C CA . ILE A 1 186 ? -2.996 36.594 21.969 1 89.25 186 ILE A CA 1
ATOM 1392 C C . ILE A 1 186 ? -4.355 35.906 21.969 1 89.25 186 ILE A C 1
ATOM 1394 O O . ILE A 1 186 ? -4.484 34.781 21.469 1 89.25 186 ILE A O 1
ATOM 1398 N N . LYS A 1 187 ? -5.371 36.531 22.469 1 90.56 187 LYS A N 1
ATOM 1399 C CA . LYS A 1 187 ? -6.727 36 22.484 1 90.56 187 LYS A CA 1
ATOM 1400 C C . LYS A 1 187 ? -7.23 35.75 21.062 1 90.56 187 LYS A C 1
ATOM 1402 O O . LYS A 1 187 ? -8 34.812 20.844 1 90.56 187 LYS A O 1
ATOM 1407 N N . ALA A 1 188 ? -6.82 36.531 20.078 1 91.69 188 ALA A N 1
ATOM 1408 C CA . ALA A 1 188 ? -7.18 36.312 18.688 1 91.69 188 ALA A CA 1
ATOM 1409 C C . ALA A 1 188 ? -6.625 35 18.188 1 91.69 188 ALA A C 1
ATOM 1411 O O . ALA A 1 188 ? -7.289 34.281 17.422 1 91.69 188 ALA A O 1
ATOM 1412 N N . PHE A 1 189 ? -5.418 34.688 18.594 1 90 189 PHE A N 1
ATOM 1413 C CA . PHE A 1 189 ? -4.805 33.406 18.25 1 90 189 PHE A CA 1
ATOM 1414 C C . PHE A 1 189 ? -5.609 32.25 18.812 1 90 189 PHE A C 1
ATOM 1416 O O . PHE A 1 189 ? -5.895 31.281 18.109 1 90 189 PHE A O 1
ATOM 1423 N N . ASP A 1 190 ? -5.988 32.375 20.094 1 90.5 190 ASP A N 1
ATOM 1424 C CA . ASP A 1 190 ? -6.785 31.328 20.75 1 90.5 190 ASP A CA 1
ATOM 1425 C C . ASP A 1 190 ? -8.117 31.141 20.031 1 90.5 190 ASP A C 1
ATOM 1427 O O . ASP A 1 190 ? -8.547 30 19.812 1 90.5 190 ASP A O 1
ATOM 1431 N N . ASN A 1 191 ? -8.781 32.219 19.734 1 92.44 191 ASN A N 1
ATOM 1432 C CA . ASN A 1 191 ? -10.062 32.156 19.031 1 92.44 191 ASN A CA 1
ATOM 1433 C C . ASN A 1 191 ? -9.922 31.484 17.672 1 92.44 191 ASN A C 1
ATOM 1435 O O . ASN A 1 191 ? -10.758 30.656 17.297 1 92.44 191 ASN A O 1
ATOM 1439 N N . TRP A 1 192 ? -8.891 31.906 16.938 1 91.75 192 TRP A N 1
ATOM 1440 C CA . TRP A 1 192 ? -8.625 31.281 15.641 1 91.75 192 TRP A CA 1
ATOM 1441 C C . TRP A 1 192 ? -8.453 29.781 15.781 1 91.75 192 TRP A C 1
ATOM 1443 O O . TRP A 1 192 ? -9.023 29 15.008 1 91.75 192 TRP A O 1
ATOM 1453 N N . TRP A 1 193 ? -7.613 29.391 16.766 1 90.56 193 TRP A N 1
ATOM 1454 C CA . TRP A 1 193 ? -7.301 27.984 16.953 1 90.56 193 TRP A CA 1
ATOM 1455 C C . TRP A 1 193 ? -8.562 27.172 17.25 1 90.56 193 TRP A C 1
ATOM 1457 O O . TRP A 1 193 ? -8.758 26.094 16.703 1 90.56 193 TRP A O 1
ATOM 1467 N N . ASP A 1 194 ? -9.414 27.75 18.141 1 89.81 194 ASP A N 1
ATOM 1468 C CA . ASP A 1 194 ? -10.672 27.078 18.469 1 89.81 194 ASP A CA 1
ATOM 1469 C C . ASP A 1 194 ? -11.539 26.891 17.234 1 89.81 194 ASP A C 1
ATOM 1471 O O . ASP A 1 194 ? -12.109 25.812 17.031 1 89.81 194 ASP A O 1
ATOM 1475 N N . LYS A 1 195 ? -11.641 27.891 16.438 1 88.44 195 LYS A N 1
ATOM 1476 C CA . LYS A 1 195 ? -12.43 27.828 15.203 1 88.44 195 LYS A CA 1
ATOM 1477 C C . LYS A 1 195 ? -11.82 26.828 14.211 1 88.44 195 LYS A C 1
ATOM 1479 O O . LYS A 1 195 ? -12.547 26.078 13.57 1 88.44 195 LYS A O 1
ATOM 1484 N N . PHE A 1 196 ? -10.539 26.922 14.086 1 88.25 196 PHE A N 1
ATOM 1485 C CA . PHE A 1 196 ? -9.805 26.062 13.18 1 88.25 196 PHE A CA 1
ATOM 1486 C C . PHE A 1 196 ? -9.984 24.594 13.555 1 88.25 196 PHE A C 1
ATOM 1488 O O . PHE A 1 196 ? -10.258 23.766 12.688 1 88.25 196 PHE A O 1
ATOM 1495 N N . LYS A 1 197 ? -9.773 24.312 14.859 1 83.19 197 LYS A N 1
ATOM 1496 C CA . LYS A 1 197 ? -9.961 22.953 15.359 1 83.19 197 LYS A CA 1
ATOM 1497 C C . LYS A 1 197 ? -11.375 22.453 15.062 1 83.19 197 LYS A C 1
ATOM 1499 O O . LYS A 1 197 ? -11.555 21.297 14.68 1 83.19 197 LYS A O 1
ATOM 1504 N N . ALA A 1 198 ? -12.32 23.312 15.328 1 83.94 198 ALA A N 1
ATOM 1505 C CA . ALA A 1 198 ? -13.711 22.953 15.055 1 83.94 198 ALA A CA 1
ATOM 1506 C C . ALA A 1 198 ? -13.914 22.641 13.578 1 83.94 198 ALA A C 1
ATOM 1508 O O . ALA A 1 198 ? -14.602 21.688 13.227 1 83.94 198 ALA A O 1
ATOM 1509 N N . LYS A 1 199 ? -13.289 23.5 12.742 1 82.25 199 LYS A N 1
ATOM 1510 C CA . LYS A 1 199 ? -13.375 23.281 11.305 1 82.25 199 LYS A CA 1
ATOM 1511 C C . LYS A 1 199 ? -12.734 21.969 10.898 1 82.25 199 LYS A C 1
ATOM 1513 O O . LYS A 1 199 ? -13.289 21.219 10.086 1 82.25 199 LYS A O 1
ATOM 1518 N N . LEU A 1 200 ? -11.602 21.734 11.477 1 77.94 200 LEU A N 1
ATOM 1519 C CA . LEU A 1 200 ? -10.867 20.5 11.188 1 77.94 200 LEU A CA 1
ATOM 1520 C C . LEU A 1 200 ? -11.664 19.281 11.625 1 77.94 200 LEU A C 1
ATOM 1522 O O . LEU A 1 200 ? -11.664 18.25 10.938 1 77.94 200 LEU A O 1
ATOM 1526 N N . ASN A 1 201 ? -12.227 19.453 12.844 1 73.88 201 ASN A N 1
ATOM 1527 C CA . ASN A 1 201 ? -13.031 18.359 13.375 1 73.88 201 ASN A CA 1
ATOM 1528 C C . ASN A 1 201 ? -14.266 18.109 12.516 1 73.88 201 ASN A C 1
ATOM 1530 O O . ASN A 1 201 ? -14.703 16.969 12.367 1 73.88 201 ASN A O 1
ATOM 1534 N N . ASN A 1 202 ? -14.766 19.141 12.039 1 71.56 202 ASN A N 1
ATOM 1535 C CA . ASN A 1 202 ? -15.984 19.047 11.242 1 71.56 202 ASN A CA 1
ATOM 1536 C C . ASN A 1 202 ? -15.688 18.594 9.812 1 71.56 202 ASN A C 1
ATOM 1538 O O . ASN A 1 202 ? -16.5 17.906 9.195 1 71.56 202 ASN A O 1
ATOM 1542 N N . ASN A 1 203 ? -14.594 19.172 9.312 1 66.56 203 ASN A N 1
ATOM 1543 C CA . ASN A 1 203 ? -14.172 18.844 7.957 1 66.56 203 ASN A CA 1
ATOM 1544 C C . ASN A 1 203 ? -12.695 18.484 7.898 1 66.56 203 ASN A C 1
ATOM 1546 O O . ASN A 1 203 ? -11.844 19.375 7.766 1 66.56 203 ASN A O 1
ATOM 1550 N N . PRO A 1 204 ? -12.438 17.344 7.957 1 60.38 204 PRO A N 1
ATOM 1551 C CA . PRO A 1 204 ? -11.039 16.922 7.98 1 60.38 204 PRO A CA 1
ATOM 1552 C C . PRO A 1 204 ? -10.281 17.297 6.707 1 60.38 204 PRO A C 1
ATOM 1554 O O . PRO A 1 204 ? -9.047 17.375 6.719 1 60.38 204 PRO A O 1
ATOM 1557 N N . ASN A 1 205 ? -10.961 17.5 5.66 1 59.25 205 ASN A N 1
ATOM 1558 C CA . ASN A 1 205 ? -10.328 17.891 4.402 1 59.25 205 ASN A CA 1
ATOM 1559 C C . ASN A 1 205 ? -10.234 19.406 4.262 1 59.25 205 ASN A C 1
ATOM 1561 O O . ASN A 1 205 ? -9.891 19.922 3.195 1 59.25 205 ASN A O 1
ATOM 1565 N N . PHE A 1 206 ? -10.555 20.078 5.316 1 69.81 206 PHE A N 1
ATOM 1566 C CA . PHE A 1 206 ? -10.586 21.531 5.352 1 69.81 206 PHE A CA 1
ATOM 1567 C C . PHE A 1 206 ? -9.273 22.125 4.863 1 69.81 206 PHE A C 1
ATOM 1569 O O . PHE A 1 206 ? -9.258 23.109 4.125 1 69.81 206 PHE A O 1
ATOM 1576 N N . LEU A 1 207 ? -8.188 21.484 5.168 1 65.12 207 LEU A N 1
ATOM 1577 C CA . LEU A 1 207 ? -6.859 22.016 4.875 1 65.12 207 LEU A CA 1
ATOM 1578 C C . LEU A 1 207 ? -6.562 21.922 3.381 1 65.12 207 LEU A C 1
ATOM 1580 O O . LEU A 1 207 ? -5.801 22.734 2.85 1 65.12 207 LEU A O 1
ATOM 1584 N N . ASN A 1 208 ? -7.16 20.891 2.812 1 61.84 208 ASN A N 1
ATOM 1585 C CA . ASN A 1 208 ? -6.977 20.75 1.37 1 61.84 208 ASN A CA 1
ATOM 1586 C C . ASN A 1 208 ? -7.684 21.875 0.611 1 61.84 208 ASN A C 1
ATOM 1588 O O . ASN A 1 208 ? -7.328 22.172 -0.529 1 61.84 208 ASN A O 1
ATOM 1592 N N . GLU A 1 209 ? -8.633 22.344 1.25 1 58.25 209 GLU A N 1
ATOM 1593 C CA . GLU A 1 209 ? -9.422 23.422 0.637 1 58.25 209 GLU A CA 1
ATOM 1594 C C . GLU A 1 209 ? -8.805 24.781 0.903 1 58.25 209 GLU A C 1
ATOM 1596 O O . GLU A 1 209 ? -9.242 25.781 0.335 1 58.25 209 GLU A O 1
ATOM 1601 N N . LEU A 1 210 ? -7.914 24.859 1.812 1 57.09 210 LEU A N 1
ATOM 1602 C CA . LEU A 1 210 ? -7.285 26.125 2.127 1 57.09 210 LEU A CA 1
ATOM 1603 C C . LEU A 1 210 ? -6.387 26.594 0.985 1 57.09 210 LEU A C 1
ATOM 1605 O O . LEU A 1 210 ? -5.516 25.844 0.534 1 57.09 210 LEU A O 1
ATOM 1609 N N . ASP A 1 211 ? -6.902 27.094 -0.124 1 49.03 211 ASP A N 1
ATOM 1610 C CA . ASP A 1 211 ? -6.172 27.703 -1.232 1 49.03 211 ASP A CA 1
ATOM 1611 C C . ASP A 1 211 ? -5.133 28.703 -0.726 1 49.03 211 ASP A C 1
ATOM 1613 O O . ASP A 1 211 ? -5.375 29.406 0.252 1 49.03 211 ASP A O 1
ATOM 1617 N N . ASN A 1 212 ? -3.719 28.484 -0.982 1 42.22 212 ASN A N 1
ATOM 1618 C CA . ASN A 1 212 ? -2.871 29.656 -0.817 1 42.22 212 ASN A CA 1
ATOM 1619 C C . ASN A 1 212 ? -3.434 30.859 -1.563 1 42.22 212 ASN A C 1
ATOM 1621 O O . ASN A 1 212 ? -3.939 30.734 -2.68 1 42.22 212 ASN A O 1
ATOM 1625 N N . MET B 1 1 ? -11.281 -23.531 -9.211 1 68.62 1 MET B N 1
ATOM 1626 C CA . MET B 1 1 ? -10.117 -22.797 -9.695 1 68.62 1 MET B CA 1
ATOM 1627 C C . MET B 1 1 ? -9.914 -21.516 -8.891 1 68.62 1 MET B C 1
ATOM 1629 O O . MET B 1 1 ? -10.875 -20.922 -8.391 1 68.62 1 MET B O 1
ATOM 1633 N N . CYS B 1 2 ? -8.609 -21.062 -8.469 1 86.25 2 CYS B N 1
ATOM 1634 C CA . CYS B 1 2 ? -8.344 -19.875 -7.664 1 86.25 2 CYS B CA 1
ATOM 1635 C C . CYS B 1 2 ? -8.367 -18.625 -8.516 1 86.25 2 CYS B C 1
ATOM 1637 O O . CYS B 1 2 ? -7.75 -18.578 -9.586 1 86.25 2 CYS B O 1
ATOM 1639 N N . VAL B 1 3 ? -9.234 -17.688 -8.156 1 95.31 3 VAL B N 1
ATOM 1640 C CA . VAL B 1 3 ? -9.492 -16.516 -8.984 1 95.31 3 VAL B CA 1
ATOM 1641 C C . VAL B 1 3 ? -8.75 -15.312 -8.406 1 95.31 3 VAL B C 1
ATOM 1643 O O . VAL B 1 3 ? -8.148 -14.539 -9.156 1 95.31 3 VAL B O 1
ATOM 1646 N N . PHE B 1 4 ? -8.789 -15.211 -7.105 1 97.5 4 PHE B N 1
ATOM 1647 C CA . PHE B 1 4 ? -8.266 -14 -6.477 1 97.5 4 PHE B CA 1
ATOM 1648 C C . PHE B 1 4 ? -7.145 -14.344 -5.504 1 97.5 4 PHE B C 1
ATOM 1650 O O . PHE B 1 4 ? -7.188 -15.375 -4.836 1 97.5 4 PHE B O 1
ATOM 1657 N N . GLY B 1 5 ? -6.121 -13.484 -5.449 1 97.06 5 GLY B N 1
ATOM 1658 C CA . GLY B 1 5 ? -5.066 -13.539 -4.453 1 97.06 5 GLY B CA 1
ATOM 1659 C C . GLY B 1 5 ? -5.004 -12.297 -3.588 1 97.06 5 GLY B C 1
ATOM 1660 O O . GLY B 1 5 ? -5.547 -11.25 -3.951 1 97.06 5 GLY B O 1
ATOM 1661 N N . ALA B 1 6 ? -4.41 -12.469 -2.473 1 96.5 6 ALA B N 1
ATOM 1662 C CA . ALA B 1 6 ? -4.238 -11.344 -1.555 1 96.5 6 ALA B CA 1
ATOM 1663 C C . ALA B 1 6 ? -2.889 -11.422 -0.844 1 96.5 6 ALA B C 1
ATOM 1665 O O . ALA B 1 6 ? -2.375 -12.516 -0.593 1 96.5 6 ALA B O 1
ATOM 1666 N N . VAL B 1 7 ? -2.389 -10.227 -0.581 1 95.94 7 VAL B N 1
ATOM 1667 C CA . VAL B 1 7 ? -1.133 -10.133 0.159 1 95.94 7 VAL B CA 1
ATOM 1668 C C . VAL B 1 7 ? -1.226 -9.023 1.2 1 95.94 7 VAL B C 1
ATOM 1670 O O . VAL B 1 7 ? -1.537 -7.875 0.867 1 95.94 7 VAL B O 1
ATOM 1673 N N . CYS B 1 8 ? -1.033 -9.445 2.432 1 92.44 8 CYS B N 1
ATOM 1674 C CA . CYS B 1 8 ? -0.747 -8.484 3.49 1 92.44 8 CYS B CA 1
ATOM 1675 C C . CYS B 1 8 ? 0.755 -8.336 3.707 1 92.44 8 CYS B C 1
ATOM 1677 O O . CYS B 1 8 ? 1.48 -9.336 3.723 1 92.44 8 CYS B O 1
ATOM 1679 N N . SER B 1 9 ? 1.151 -7.125 3.83 1 89.12 9 SER B N 1
ATOM 1680 C CA . SER B 1 9 ? 2.586 -6.895 3.975 1 89.12 9 SER B CA 1
ATOM 1681 C C . SER B 1 9 ? 3.18 -7.781 5.062 1 89.12 9 SER B C 1
ATOM 1683 O O . SER B 1 9 ? 2.639 -7.863 6.168 1 89.12 9 SER B O 1
ATOM 1685 N N . GLY B 1 10 ? 4.281 -8.438 4.707 1 91.44 10 GLY B N 1
ATOM 1686 C CA . GLY B 1 10 ? 5.004 -9.273 5.652 1 91.44 10 GLY B CA 1
ATOM 1687 C C . GLY B 1 10 ? 4.441 -10.68 5.754 1 91.44 10 GLY B C 1
ATOM 1688 O O . GLY B 1 10 ? 5.031 -11.547 6.406 1 91.44 10 GLY B O 1
ATOM 1689 N N . ARG B 1 11 ? 3.373 -10.93 5.121 1 92.5 11 ARG B N 1
ATOM 1690 C CA . ARG B 1 11 ? 2.693 -12.219 5.223 1 92.5 11 ARG B CA 1
ATOM 1691 C C . ARG B 1 11 ? 2.684 -12.938 3.879 1 92.5 11 ARG B C 1
ATOM 1693 O O . ARG B 1 11 ? 2.887 -12.32 2.834 1 92.5 11 ARG B O 1
ATOM 1700 N N . PRO B 1 12 ? 2.492 -14.195 3.959 1 94.31 12 PRO B N 1
ATOM 1701 C CA . PRO B 1 12 ? 2.422 -14.945 2.705 1 94.31 12 PRO B CA 1
ATOM 1702 C C . PRO B 1 12 ? 1.178 -14.617 1.885 1 94.31 12 PRO B C 1
ATOM 1704 O O . PRO B 1 12 ? 0.162 -14.188 2.441 1 94.31 12 PRO B O 1
ATOM 1707 N N . MET B 1 13 ? 1.34 -14.828 0.608 1 94.88 13 MET B N 1
ATOM 1708 C CA . MET B 1 13 ? 0.195 -14.695 -0.289 1 94.88 13 MET B CA 1
ATOM 1709 C C . MET B 1 13 ? -0.879 -15.727 0.05 1 94.88 13 MET B C 1
ATOM 1711 O O . MET B 1 13 ? -0.568 -16.875 0.363 1 94.88 13 MET B O 1
ATOM 1715 N N . VAL B 1 14 ? -2.15 -15.312 0.013 1 94.69 14 VAL B N 1
ATOM 1716 C CA . VAL B 1 14 ? -3.27 -16.219 0.269 1 94.69 14 VAL B CA 1
ATOM 1717 C C . VAL B 1 14 ? -4.238 -16.188 -0.913 1 94.69 14 VAL B C 1
ATOM 1719 O O . VAL B 1 14 ? -4.375 -15.164 -1.585 1 94.69 14 VAL B O 1
ATOM 1722 N N . MET B 1 15 ? -4.789 -17.312 -1.151 1 95.25 15 MET B N 1
ATOM 1723 C CA . MET B 1 15 ? -5.781 -17.422 -2.215 1 95.25 15 MET B CA 1
ATOM 1724 C C . MET B 1 15 ? -7.195 -17.391 -1.646 1 95.25 15 MET B C 1
ATOM 1726 O O . MET B 1 15 ? -7.461 -17.953 -0.588 1 95.25 15 MET B O 1
ATOM 1730 N N . ALA B 1 16 ? -8.047 -16.781 -2.418 1 96.69 16 ALA B N 1
ATOM 1731 C CA . ALA B 1 16 ? -9.438 -16.688 -1.981 1 96.69 16 ALA B CA 1
ATOM 1732 C C . ALA B 1 16 ? -10.156 -18.016 -2.131 1 96.69 16 ALA B C 1
ATOM 1734 O O . ALA B 1 16 ? -9.906 -18.766 -3.084 1 96.69 16 ALA B O 1
ATOM 1735 N N . GLN B 1 17 ? -10.969 -18.25 -1.184 1 96.12 17 GLN B N 1
ATOM 1736 C CA . GLN B 1 17 ? -11.812 -19.438 -1.237 1 96.12 17 GLN B CA 1
ATOM 1737 C C . GLN B 1 17 ? -13.195 -19.109 -1.803 1 96.12 17 GLN B C 1
ATOM 1739 O O . GLN B 1 17 ? -13.859 -18.172 -1.331 1 96.12 17 GLN B O 1
ATOM 1744 N N . GLN B 1 18 ? -13.57 -19.891 -2.74 1 95.94 18 GLN B N 1
ATOM 1745 C CA . GLN B 1 18 ? -14.906 -19.688 -3.291 1 95.94 18 GLN B CA 1
ATOM 1746 C C . GLN B 1 18 ? -15.977 -20.25 -2.355 1 95.94 18 GLN B C 1
ATOM 1748 O O . GLN B 1 18 ? -15.93 -21.422 -1.973 1 95.94 18 GLN B O 1
ATOM 1753 N N . VAL B 1 19 ? -16.922 -19.406 -1.961 1 95.44 19 VAL B N 1
ATOM 1754 C CA . VAL B 1 19 ? -17.938 -19.859 -1.008 1 95.44 19 VAL B CA 1
ATOM 1755 C C . VAL B 1 19 ? -19.297 -19.906 -1.691 1 95.44 19 VAL B C 1
ATOM 1757 O O . VAL B 1 19 ? -20.234 -20.531 -1.178 1 95.44 19 VAL B O 1
ATOM 1760 N N . ASP B 1 20 ? -19.5 -19.25 -2.811 1 94.81 20 ASP B N 1
ATOM 1761 C CA . ASP B 1 20 ? -20.672 -19.281 -3.688 1 94.81 20 ASP B CA 1
ATOM 1762 C C . ASP B 1 20 ? -20.266 -19.062 -5.145 1 94.81 20 ASP B C 1
ATOM 1764 O O . ASP B 1 20 ? -19.094 -18.828 -5.441 1 94.81 20 ASP B O 1
ATOM 1768 N N . GLN B 1 21 ? -21.219 -19.188 -6.031 1 93.06 21 GLN B N 1
ATOM 1769 C CA . GLN B 1 21 ? -20.922 -19.078 -7.457 1 93.06 21 GLN B CA 1
ATOM 1770 C C . GLN B 1 21 ? -20.156 -17.797 -7.766 1 93.06 21 GLN B C 1
ATOM 1772 O O . GLN B 1 21 ? -19.25 -17.797 -8.602 1 93.06 21 GLN B O 1
ATOM 1777 N N . THR B 1 22 ? -20.484 -16.672 -7.129 1 95.44 22 THR B N 1
ATOM 1778 C CA . THR B 1 22 ? -19.875 -15.391 -7.441 1 95.44 22 THR B CA 1
ATOM 1779 C C . THR B 1 22 ? -19.281 -14.75 -6.191 1 95.44 22 THR B C 1
ATOM 1781 O O . THR B 1 22 ? -19.062 -13.539 -6.145 1 95.44 22 THR B O 1
ATOM 1784 N N . LYS B 1 23 ? -19.094 -15.578 -5.125 1 96.31 23 LYS B N 1
ATOM 1785 C CA . LYS B 1 23 ? -18.625 -15.016 -3.867 1 96.31 23 LYS B CA 1
ATOM 1786 C C . LYS B 1 23 ? -17.375 -15.758 -3.377 1 96.31 23 LYS B C 1
ATOM 1788 O O . LYS B 1 23 ? -17.297 -16.984 -3.469 1 96.31 23 LYS B O 1
ATOM 1793 N N . TYR B 1 24 ? -16.453 -15.016 -2.941 1 97.06 24 TYR B N 1
ATOM 1794 C CA . TYR B 1 24 ? -15.18 -15.508 -2.436 1 97.06 24 TYR B CA 1
ATOM 1795 C C . TYR B 1 24 ? -14.844 -14.875 -1.087 1 97.06 24 TYR B C 1
ATOM 1797 O O . TYR B 1 24 ? -15.312 -13.781 -0.776 1 97.06 24 TYR B O 1
ATOM 1805 N N . VAL B 1 25 ? -14.031 -15.656 -0.303 1 95.88 25 VAL B N 1
ATOM 1806 C CA . VAL B 1 25 ? -13.664 -15.133 1.009 1 95.88 25 VAL B CA 1
ATOM 1807 C C . VAL B 1 25 ? -12.18 -15.391 1.271 1 95.88 25 VAL B C 1
ATOM 1809 O O . VAL B 1 25 ? -11.633 -16.406 0.847 1 95.88 25 VAL B O 1
ATOM 1812 N N . ILE B 1 26 ? -11.523 -14.43 1.893 1 95.06 26 ILE B N 1
ATOM 1813 C CA . ILE B 1 26 ? -10.164 -14.539 2.408 1 95.06 26 ILE B CA 1
ATOM 1814 C C . ILE B 1 26 ? -10.156 -14.219 3.9 1 95.06 26 ILE B C 1
ATOM 1816 O O . ILE B 1 26 ? -10.648 -13.172 4.32 1 95.06 26 ILE B O 1
ATOM 1820 N N . SER B 1 27 ? -9.594 -15.07 4.707 1 93.31 27 SER B N 1
ATOM 1821 C CA . SER B 1 27 ? -9.469 -14.844 6.141 1 93.31 27 SER B CA 1
ATOM 1822 C C . SER B 1 27 ? -8.016 -14.586 6.535 1 93.31 27 SER B C 1
ATOM 1824 O O . SER B 1 27 ? -7.129 -15.367 6.191 1 93.31 27 SER B O 1
ATOM 1826 N N . ILE B 1 28 ? -7.797 -13.516 7.199 1 90.94 28 ILE B N 1
ATOM 1827 C CA . ILE B 1 28 ? -6.465 -13.141 7.66 1 90.94 28 ILE B CA 1
ATOM 1828 C C . ILE B 1 28 ? -6.41 -13.195 9.18 1 90.94 28 ILE B C 1
ATOM 1830 O O . ILE B 1 28 ? -6.949 -12.32 9.859 1 90.94 28 ILE B O 1
ATOM 1834 N N . PRO B 1 29 ? -5.727 -14.156 9.68 1 89.44 29 PRO B N 1
ATOM 1835 C CA . PRO B 1 29 ? -5.613 -14.25 11.133 1 89.44 29 PRO B CA 1
ATOM 1836 C C . PRO B 1 29 ? -4.57 -13.297 11.711 1 89.44 29 PRO B C 1
ATOM 1838 O O . PRO B 1 29 ? -3.738 -12.766 10.977 1 89.44 29 PRO B O 1
ATOM 1841 N N . ASN B 1 30 ? -4.652 -12.992 13.07 1 87.06 30 ASN B N 1
ATOM 1842 C CA . ASN B 1 30 ? -3.705 -12.148 13.789 1 87.06 30 ASN B CA 1
ATOM 1843 C C . ASN B 1 30 ? -3.508 -10.812 13.086 1 87.06 30 ASN B C 1
ATOM 1845 O O . ASN B 1 30 ? -2.373 -10.383 12.859 1 87.06 30 ASN B O 1
ATOM 1849 N N . ALA B 1 31 ? -4.629 -10.25 12.742 1 83.38 31 ALA B N 1
ATOM 1850 C CA . ALA B 1 31 ? -4.578 -9.18 11.758 1 83.38 31 ALA B CA 1
ATOM 1851 C C . ALA B 1 31 ? -4.734 -7.809 12.422 1 83.38 31 ALA B C 1
ATOM 1853 O O . ALA B 1 31 ? -5.059 -6.824 11.75 1 83.38 31 ALA B O 1
ATOM 1854 N N . SER B 1 32 ? -4.469 -7.742 13.703 1 78.69 32 SER B N 1
ATOM 1855 C CA . SER B 1 32 ? -4.637 -6.465 14.391 1 78.69 32 SER B CA 1
ATOM 1856 C C . SER B 1 32 ? -3.689 -5.41 13.828 1 78.69 32 SER B C 1
ATOM 1858 O O . SER B 1 32 ? -4.008 -4.219 13.82 1 78.69 32 SER B O 1
ATOM 1860 N N . ASN B 1 33 ? -2.574 -5.926 13.289 1 77.75 33 ASN B N 1
ATOM 1861 C CA . ASN B 1 33 ? -1.55 -4.984 12.859 1 77.75 33 ASN B CA 1
ATOM 1862 C C . ASN B 1 33 ? -1.492 -4.879 11.336 1 77.75 33 ASN B C 1
ATOM 1864 O O . ASN B 1 33 ? -0.539 -4.328 10.781 1 77.75 33 ASN B O 1
ATOM 1868 N N . VAL B 1 34 ? -2.502 -5.41 10.672 1 83.75 34 VAL B N 1
ATOM 1869 C CA . VAL B 1 34 ? -2.527 -5.332 9.211 1 83.75 34 VAL B CA 1
ATOM 1870 C C . VAL B 1 34 ? -3.127 -3.996 8.781 1 83.75 34 VAL B C 1
ATOM 1872 O O . VAL B 1 34 ? -4.27 -3.684 9.117 1 83.75 34 VAL B O 1
ATOM 1875 N N . SER B 1 35 ? -2.35 -3.271 8.055 1 78.5 35 SER B N 1
ATOM 1876 C CA . SER B 1 35 ? -2.811 -1.947 7.652 1 78.5 35 SER B CA 1
ATOM 1877 C C . SER B 1 35 ? -3.152 -1.909 6.164 1 78.5 35 SER B C 1
ATOM 1879 O O . SER B 1 35 ? -3.982 -1.107 5.734 1 78.5 35 SER B O 1
ATOM 1881 N N . TYR B 1 36 ? -2.469 -2.725 5.398 1 85.75 36 TYR B N 1
ATOM 1882 C CA . TYR B 1 36 ? -2.654 -2.721 3.951 1 85.75 36 TYR B CA 1
ATOM 1883 C C . TYR B 1 36 ? -2.836 -4.137 3.42 1 85.75 36 TYR B C 1
ATOM 1885 O O . TYR B 1 36 ? -2.217 -5.078 3.924 1 85.75 36 TYR B O 1
ATOM 1893 N N . ILE B 1 37 ? -3.646 -4.125 2.422 1 90.62 37 ILE B N 1
ATOM 1894 C CA . ILE B 1 37 ? -3.842 -5.406 1.746 1 90.62 37 ILE B CA 1
ATOM 1895 C C . ILE B 1 37 ? -3.891 -5.188 0.236 1 90.62 37 ILE B C 1
ATOM 1897 O O . ILE B 1 37 ? -4.504 -4.23 -0.241 1 90.62 37 ILE B O 1
ATOM 1901 N N . THR B 1 38 ? -3.18 -5.992 -0.464 1 94.81 38 THR B N 1
ATOM 1902 C CA . THR B 1 38 ? -3.225 -6.008 -1.922 1 94.81 38 THR B CA 1
ATOM 1903 C C . THR B 1 38 ? -4.105 -7.148 -2.426 1 94.81 38 THR B C 1
ATOM 1905 O O . THR B 1 38 ? -3.904 -8.305 -2.051 1 94.81 38 THR B O 1
ATOM 1908 N N . ILE B 1 39 ? -5.141 -6.828 -3.217 1 96.31 39 ILE B N 1
ATOM 1909 C CA . ILE B 1 39 ? -6.02 -7.805 -3.854 1 96.31 39 ILE B CA 1
ATOM 1910 C C . ILE B 1 39 ? -5.77 -7.816 -5.359 1 96.31 39 ILE B C 1
ATOM 1912 O O . ILE B 1 39 ? -5.621 -6.762 -5.98 1 96.31 39 ILE B O 1
ATOM 1916 N N . PHE B 1 40 ? -5.715 -8.992 -5.934 1 96.94 40 PHE B N 1
ATOM 1917 C CA . PHE B 1 40 ? -5.422 -9.031 -7.359 1 96.94 40 PHE B CA 1
ATOM 1918 C C . PHE B 1 40 ? -5.996 -10.297 -7.992 1 96.94 40 PHE B C 1
ATOM 1920 O O . PHE B 1 40 ? -6.281 -11.273 -7.297 1 96.94 40 PHE B O 1
ATOM 1927 N N . LEU B 1 41 ? -6.215 -10.266 -9.312 1 97.19 41 LEU B N 1
ATOM 1928 C CA . LEU B 1 41 ? -6.562 -11.438 -10.102 1 97.19 41 LEU B CA 1
ATOM 1929 C C . LEU B 1 41 ? -5.34 -12.328 -10.32 1 97.19 41 LEU B C 1
ATOM 1931 O O . LEU B 1 41 ? -4.258 -11.828 -10.648 1 97.19 41 LEU B O 1
ATOM 1935 N N . LEU B 1 42 ? -5.523 -13.602 -10.062 1 95.62 42 LEU B N 1
ATOM 1936 C CA . LEU B 1 42 ? -4.426 -14.523 -10.32 1 95.62 42 LEU B CA 1
ATOM 1937 C C . LEU B 1 42 ? -4.176 -14.672 -11.82 1 95.62 42 LEU B C 1
ATOM 1939 O O . LEU B 1 42 ? -5.078 -14.438 -12.625 1 95.62 42 LEU B O 1
ATOM 1943 N N . PRO B 1 43 ? -2.861 -15.047 -12.125 1 90.38 43 PRO B N 1
ATOM 1944 C CA . PRO B 1 43 ? -2.598 -15.297 -13.547 1 90.38 43 PRO B CA 1
ATOM 1945 C C . PRO B 1 43 ? -3.477 -16.406 -14.125 1 90.38 43 PRO B C 1
ATOM 1947 O O . PRO B 1 43 ? -3.725 -17.406 -13.461 1 90.38 43 PRO B O 1
ATOM 1950 N N . ASN B 1 44 ? -4.055 -16.234 -15.242 1 87.94 44 ASN B N 1
ATOM 1951 C CA . ASN B 1 44 ? -4.879 -17.203 -15.953 1 87.94 44 ASN B CA 1
ATOM 1952 C C . ASN B 1 44 ? -6.23 -17.391 -15.273 1 87.94 44 ASN B C 1
ATOM 1954 O O . ASN B 1 44 ? -6.848 -18.453 -15.383 1 87.94 44 ASN B O 1
ATOM 1958 N N . SER B 1 45 ? -6.57 -16.453 -14.406 1 91.94 45 SER B N 1
ATOM 1959 C CA . SER B 1 45 ? -7.891 -16.484 -13.789 1 91.94 45 SER B CA 1
ATOM 1960 C C . SER B 1 45 ? -8.992 -16.516 -14.844 1 91.94 45 SER B C 1
ATOM 1962 O O . SER B 1 45 ? -8.891 -15.852 -15.883 1 91.94 45 SER B O 1
ATOM 1964 N N . PRO B 1 46 ? -10.078 -17.328 -14.609 1 93.38 46 PRO B N 1
ATOM 1965 C CA . PRO B 1 46 ? -11.203 -17.359 -15.547 1 93.38 46 PRO B CA 1
ATOM 1966 C C . PRO B 1 46 ? -12.008 -16.062 -15.555 1 93.38 46 PRO B C 1
ATOM 1968 O O . PRO B 1 46 ? -12.859 -15.867 -16.422 1 93.38 46 PRO B O 1
ATOM 1971 N N . PHE B 1 47 ? -11.805 -15.195 -14.594 1 95.56 47 PHE B N 1
ATOM 1972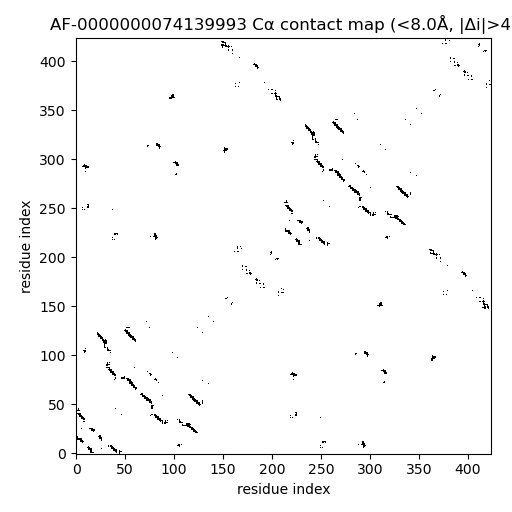 C CA . PHE B 1 47 ? -12.484 -13.906 -14.523 1 95.56 47 PHE B CA 1
ATOM 1973 C C . PHE B 1 47 ? -11.891 -12.922 -15.523 1 95.56 47 PHE B C 1
ATOM 1975 O O . PHE B 1 47 ? -10.992 -12.148 -15.18 1 95.56 47 PHE B O 1
ATOM 1982 N N . VAL B 1 48 ? -12.43 -12.953 -16.797 1 94.69 48 VAL B N 1
ATOM 1983 C CA . VAL B 1 48 ? -11.844 -12.172 -17.875 1 94.69 48 VAL B CA 1
ATOM 1984 C C . VAL B 1 48 ? -12.898 -11.227 -18.453 1 94.69 48 VAL B C 1
ATOM 1986 O O . VAL B 1 48 ? -12.609 -10.453 -19.375 1 94.69 48 VAL B O 1
ATOM 1989 N N . ASP B 1 49 ? -14.117 -11.258 -17.984 1 96.5 49 ASP B N 1
ATOM 1990 C CA . ASP B 1 49 ? -15.234 -10.492 -18.531 1 96.5 49 ASP B CA 1
ATOM 1991 C C . ASP B 1 49 ? -15.352 -9.133 -17.844 1 96.5 49 ASP B C 1
ATOM 1993 O O . ASP B 1 49 ? -15.703 -9.055 -16.672 1 96.5 49 ASP B O 1
ATOM 1997 N N . ASN B 1 50 ? -15.156 -8.062 -18.578 1 95.81 50 ASN B N 1
ATOM 1998 C CA . ASN B 1 50 ? -15.188 -6.707 -18.047 1 95.81 50 ASN B CA 1
ATOM 1999 C C . ASN B 1 50 ? -16.609 -6.266 -17.719 1 95.81 50 ASN B C 1
ATOM 2001 O O . ASN B 1 50 ? -16.812 -5.238 -17.062 1 95.81 50 ASN B O 1
ATOM 2005 N N . ASN B 1 51 ? -17.562 -7.008 -18.125 1 97.56 51 ASN B N 1
ATOM 2006 C CA . ASN B 1 51 ? -18.938 -6.676 -17.781 1 97.56 51 ASN B CA 1
ATOM 2007 C C . ASN B 1 51 ? -19.234 -6.926 -16.312 1 97.56 51 ASN B C 1
ATOM 2009 O O . ASN B 1 51 ? -20.281 -6.531 -15.805 1 97.56 51 ASN B O 1
ATOM 2013 N N . TYR B 1 52 ? -18.266 -7.539 -15.719 1 98 52 TYR B N 1
ATOM 2014 C CA . TYR B 1 52 ? -18.422 -7.816 -14.297 1 98 52 TYR B CA 1
ATOM 2015 C C . TYR B 1 52 ? -17.281 -7.195 -13.492 1 98 52 TYR B C 1
ATOM 2017 O O . TYR B 1 52 ? -16.188 -6.988 -14.016 1 98 52 TYR B O 1
ATOM 2025 N N . THR B 1 53 ? -17.547 -6.82 -12.289 1 97.81 53 THR B N 1
ATOM 2026 C CA . THR B 1 53 ? -16.594 -6.266 -11.328 1 97.81 53 THR B CA 1
ATOM 2027 C C . THR B 1 53 ? -16.688 -7.004 -9.992 1 97.81 53 THR B C 1
ATOM 2029 O O . THR B 1 53 ? -17.781 -7.312 -9.516 1 97.81 53 THR B O 1
ATOM 2032 N N . ALA B 1 54 ? -15.539 -7.355 -9.508 1 97.94 54 ALA B N 1
ATOM 2033 C CA . ALA B 1 54 ? -15.461 -7.977 -8.188 1 97.94 54 ALA B CA 1
ATOM 2034 C C . ALA B 1 54 ? -15.406 -6.918 -7.086 1 97.94 54 ALA B C 1
ATOM 2036 O O . ALA B 1 54 ? -14.414 -6.195 -6.961 1 97.94 54 ALA B O 1
ATOM 2037 N N . LEU B 1 55 ? -16.438 -6.848 -6.289 1 97 55 LEU B N 1
ATOM 2038 C CA . LEU B 1 55 ? -16.484 -5.926 -5.156 1 97 55 LEU B CA 1
ATOM 2039 C C . LEU B 1 55 ? -15.75 -6.504 -3.951 1 97 55 LEU B C 1
ATOM 2041 O O . LEU B 1 55 ? -15.906 -7.688 -3.637 1 97 55 LEU B O 1
ATOM 2045 N N . VAL B 1 56 ? -14.945 -5.711 -3.359 1 95.69 56 VAL B N 1
ATOM 2046 C CA . VAL B 1 56 ? -14.133 -6.133 -2.221 1 95.69 56 VAL B CA 1
ATOM 2047 C C . VAL B 1 56 ? -14.68 -5.512 -0.938 1 95.69 56 VAL B C 1
ATOM 2049 O O . VAL B 1 56 ? -14.773 -4.289 -0.824 1 95.69 56 VAL B O 1
ATOM 2052 N N . TYR B 1 57 ? -15.008 -6.379 0.012 1 93.31 57 TYR B N 1
ATOM 2053 C CA . TYR B 1 57 ? -15.516 -5.973 1.317 1 93.31 57 TYR B CA 1
ATOM 2054 C C . TYR B 1 57 ? -14.555 -6.383 2.428 1 93.31 57 TYR B C 1
ATOM 2056 O O . TYR B 1 57 ? -13.812 -7.355 2.287 1 93.31 57 TYR B O 1
ATOM 2064 N N . PHE B 1 58 ? -14.516 -5.594 3.432 1 88.75 58 PHE B N 1
ATOM 2065 C CA . PHE B 1 58 ? -13.711 -5.969 4.586 1 88.75 58 PHE B CA 1
ATOM 2066 C C . PHE B 1 58 ? -14.539 -5.926 5.863 1 88.75 58 PHE B C 1
ATOM 2068 O O . PHE B 1 58 ? -15.406 -5.062 6.02 1 88.75 58 PHE B O 1
ATOM 2075 N N . GLN B 1 59 ? -14.367 -6.883 6.621 1 83.5 59 GLN B N 1
ATOM 2076 C CA . GLN B 1 59 ? -15.039 -6.965 7.914 1 83.5 59 GLN B CA 1
ATOM 2077 C C . GLN B 1 59 ? -14.031 -6.898 9.055 1 83.5 59 GLN B C 1
ATOM 2079 O O . GLN B 1 59 ? -13.102 -7.707 9.125 1 83.5 59 GLN B O 1
ATOM 2084 N N . LEU B 1 60 ? -14.109 -5.738 9.828 1 71 60 LEU B N 1
ATOM 2085 C CA . LEU B 1 60 ? -13.273 -5.621 11.023 1 71 60 LEU B CA 1
ATOM 2086 C C . LEU B 1 60 ? -13.945 -6.258 12.227 1 71 60 LEU B C 1
ATOM 2088 O O . LEU B 1 60 ? -15.172 -6.211 12.359 1 71 60 LEU B O 1
ATOM 2092 N N . PRO B 1 61 ? -13.109 -7.035 12.938 1 64.81 61 PRO B N 1
ATOM 2093 C CA . PRO B 1 61 ? -13.727 -7.57 14.156 1 64.81 61 PRO B CA 1
ATOM 2094 C C . PRO B 1 61 ? -14.195 -6.473 15.109 1 64.81 61 PRO B C 1
ATOM 2096 O O . PRO B 1 61 ? -13.586 -5.402 15.172 1 64.81 61 PRO B O 1
ATOM 2099 N N . SER B 1 62 ? -15.453 -6.375 15.383 1 57.72 62 SER B N 1
ATOM 2100 C CA . SER B 1 62 ? -15.953 -5.43 16.375 1 57.72 62 SER B CA 1
ATOM 2101 C C . SER B 1 62 ? -15.359 -5.703 17.75 1 57.72 62 SER B C 1
ATOM 2103 O O . SER B 1 62 ? -15.047 -6.852 18.078 1 57.72 62 SER B O 1
ATOM 2105 N N . SER B 1 63 ? -14.727 -4.609 18.25 1 53.88 63 SER B N 1
ATOM 2106 C CA . SER B 1 63 ? -14.203 -4.707 19.609 1 53.88 63 SER B CA 1
ATOM 2107 C C . SER B 1 63 ? -15.18 -5.445 20.516 1 53.88 63 SER B C 1
ATOM 2109 O O . SER B 1 63 ? -14.766 -6.047 21.516 1 53.88 63 SER B O 1
ATOM 2111 N N . ASP B 1 64 ? -16.453 -5.234 20.344 1 51.5 64 ASP B N 1
ATOM 2112 C CA . ASP B 1 64 ? -17.422 -5.773 21.281 1 51.5 64 ASP B CA 1
ATOM 2113 C C . ASP B 1 64 ? -17.828 -7.195 20.906 1 51.5 64 ASP B C 1
ATOM 2115 O O . ASP B 1 64 ? -18.734 -7.777 21.516 1 51.5 64 ASP B O 1
ATOM 2119 N N . GLY B 1 65 ? -17.094 -7.836 20.078 1 51.91 65 GLY B N 1
ATOM 2120 C CA . GLY B 1 65 ? -17.453 -9.203 19.734 1 51.91 65 GLY B CA 1
ATOM 2121 C C . GLY B 1 65 ? -18.547 -9.281 18.688 1 51.91 65 GLY B C 1
ATOM 2122 O O . GLY B 1 65 ? -18.938 -10.375 18.266 1 51.91 65 GLY B O 1
ATOM 2123 N N . SER B 1 66 ? -19.234 -8.234 18.484 1 51.47 66 SER B N 1
ATOM 2124 C CA . SER B 1 66 ? -20.359 -8.297 17.562 1 51.47 66 SER B CA 1
ATOM 2125 C C . SER B 1 66 ? -19.875 -8.281 16.109 1 51.47 66 SER B C 1
ATOM 2127 O O . SER B 1 66 ? -18.766 -7.82 15.828 1 51.47 66 SER B O 1
ATOM 2129 N N . SER B 1 67 ? -20.453 -9.148 15.336 1 54.62 67 SER B N 1
ATOM 2130 C CA . SER B 1 67 ? -20.109 -9.297 13.922 1 54.62 67 SER B CA 1
ATOM 2131 C C . SER B 1 67 ? -20.047 -7.949 13.219 1 54.62 67 SER B C 1
ATOM 2133 O O . SER B 1 67 ? -21.016 -7.188 13.242 1 54.62 67 SER B O 1
ATOM 2135 N N . SER B 1 68 ? -18.938 -7.367 13.047 1 62.97 68 SER B N 1
ATOM 2136 C CA . SER B 1 68 ? -18.766 -6.062 12.406 1 62.97 68 SER B CA 1
ATOM 2137 C C . SER B 1 68 ? -19.25 -6.09 10.961 1 62.97 68 SER B C 1
ATOM 2139 O O . SER B 1 68 ? -19.328 -7.16 10.344 1 62.97 68 SER B O 1
ATOM 2141 N N . GLU B 1 69 ? -20 -5.109 10.57 1 72.62 69 GLU B N 1
ATOM 2142 C CA . GLU B 1 69 ? -20.547 -4.883 9.234 1 72.62 69 GLU B CA 1
ATOM 2143 C C . GLU B 1 69 ? -19.438 -4.84 8.188 1 72.62 69 GLU B C 1
ATOM 2145 O O . GLU B 1 69 ? -18.312 -4.406 8.477 1 72.62 69 GLU B O 1
ATOM 2150 N N . TYR B 1 70 ? -19.812 -5.531 7.07 1 83 70 TYR B N 1
ATOM 2151 C CA . TYR B 1 70 ? -18.906 -5.465 5.93 1 83 70 TYR B CA 1
ATOM 2152 C C . TYR B 1 70 ? -18.859 -4.059 5.34 1 83 70 TYR B C 1
ATOM 2154 O O . TYR B 1 70 ? -19.906 -3.422 5.176 1 83 70 TYR B O 1
ATOM 2162 N N . LYS B 1 71 ? -17.688 -3.596 5.227 1 85.12 71 LYS B N 1
ATOM 2163 C CA . LYS B 1 71 ? -17.469 -2.305 4.578 1 85.12 71 LYS B CA 1
ATOM 2164 C C . LYS B 1 71 ? -16.906 -2.482 3.174 1 85.12 71 LYS B C 1
ATOM 2166 O O . LYS B 1 71 ? -15.992 -3.285 2.967 1 85.12 71 LYS B O 1
ATOM 2171 N N . LEU B 1 72 ? -17.547 -1.79 2.25 1 90.38 72 LEU B N 1
ATOM 2172 C CA . LEU B 1 72 ? -17.078 -1.852 0.869 1 90.38 72 LEU B CA 1
ATOM 2173 C C . LEU B 1 72 ? -15.812 -1.026 0.686 1 90.38 72 LEU B C 1
ATOM 2175 O O . LEU B 1 72 ? -15.797 0.172 0.978 1 90.38 72 LEU B O 1
ATOM 2179 N N . LEU B 1 73 ? -14.742 -1.675 0.218 1 86.12 73 LEU B N 1
ATOM 2180 C CA . LEU B 1 73 ? -13.469 -1.007 -0 1 86.12 73 LEU B CA 1
ATOM 2181 C C . LEU B 1 73 ? -13.352 -0.508 -1.437 1 86.12 73 LEU B C 1
ATOM 2183 O O . LEU B 1 73 ? -12.836 0.587 -1.68 1 86.12 73 LEU B O 1
ATOM 2187 N N . GLY B 1 74 ? -13.781 -1.324 -2.352 1 93.38 74 GLY B N 1
ATOM 2188 C CA . GLY B 1 74 ? -13.664 -1.033 -3.771 1 93.38 74 GLY B CA 1
ATOM 2189 C C . GLY B 1 74 ? -13.938 -2.238 -4.652 1 93.38 74 GLY B C 1
ATOM 2190 O O . GLY B 1 74 ? -14.766 -3.086 -4.312 1 93.38 74 GLY B O 1
ATOM 2191 N N . GLY B 1 75 ? -13.344 -2.125 -5.84 1 95 75 GLY B N 1
ATOM 2192 C CA . GLY B 1 75 ? -13.555 -3.213 -6.781 1 95 75 GLY B CA 1
ATOM 2193 C C . GLY B 1 75 ? -12.406 -3.393 -7.754 1 95 75 GLY B C 1
ATOM 2194 O O . GLY B 1 75 ? -11.656 -2.451 -8.016 1 95 75 GLY B O 1
ATOM 2195 N N . ILE B 1 76 ? -12.289 -4.605 -8.234 1 95.94 76 ILE B N 1
ATOM 2196 C CA . ILE B 1 76 ? -11.328 -4.906 -9.289 1 95.94 76 ILE B CA 1
ATOM 2197 C C . ILE B 1 76 ? -12.023 -5.656 -10.422 1 95.94 76 ILE B C 1
ATOM 2199 O O . ILE B 1 76 ? -13.055 -6.289 -10.211 1 95.94 76 ILE B O 1
ATOM 2203 N N . ASN B 1 77 ? -11.547 -5.566 -11.57 1 96.44 77 ASN B N 1
ATOM 2204 C CA . ASN B 1 77 ? -11.992 -6.258 -12.773 1 96.44 77 ASN B CA 1
ATOM 2205 C C . ASN B 1 77 ? -10.844 -6.457 -13.758 1 96.44 77 ASN B C 1
ATOM 2207 O O . ASN B 1 77 ? -9.703 -6.078 -13.477 1 96.44 77 ASN B O 1
ATOM 2211 N N . PRO B 1 78 ? -11.117 -7.062 -14.867 1 95 78 PRO B N 1
ATOM 2212 C CA . PRO B 1 78 ? -10.008 -7.367 -15.781 1 95 78 PRO B CA 1
ATOM 2213 C C . PRO B 1 78 ? -9.297 -6.113 -16.281 1 95 78 PRO B C 1
ATOM 2215 O O . PRO B 1 78 ? -8.117 -6.172 -16.641 1 95 78 PRO B O 1
ATOM 2218 N N . SER B 1 79 ? -9.898 -4.977 -16.344 1 93.31 79 SER B N 1
ATOM 2219 C CA . SER B 1 79 ? -9.281 -3.727 -16.766 1 93.31 79 SER B CA 1
ATOM 2220 C C . SER B 1 79 ? -8.508 -3.072 -15.633 1 93.31 79 SER B C 1
ATOM 2222 O O . SER B 1 79 ? -7.664 -2.203 -15.859 1 93.31 79 SER B O 1
ATOM 2224 N N . LYS B 1 80 ? -8.82 -3.389 -14.398 1 93.31 80 LYS B N 1
ATOM 2225 C CA . LYS B 1 80 ? -8.133 -3.018 -13.164 1 93.31 80 LYS B CA 1
ATOM 2226 C C . LYS B 1 80 ? -7.922 -4.234 -12.266 1 93.31 80 LYS B C 1
ATOM 2228 O O . LYS B 1 80 ? -8.602 -4.383 -11.25 1 93.31 80 LYS B O 1
ATOM 2233 N N . PRO B 1 81 ? -6.93 -4.988 -12.586 1 96 81 PRO B N 1
ATOM 2234 C CA . PRO B 1 81 ? -6.887 -6.348 -12.039 1 96 81 PRO B CA 1
ATOM 2235 C C . PRO B 1 81 ? -6.289 -6.402 -10.641 1 96 81 PRO B C 1
ATOM 2237 O O . PRO B 1 81 ? -6.129 -7.488 -10.07 1 96 81 PRO B O 1
ATOM 2240 N N . SER B 1 82 ? -5.93 -5.312 -10.078 1 96.06 82 SER B N 1
ATOM 2241 C CA . SER B 1 82 ? -5.422 -5.297 -8.711 1 96.06 82 SER B CA 1
ATOM 2242 C C . SER B 1 82 ? -5.727 -3.971 -8.023 1 96.06 82 SER B C 1
ATOM 2244 O O . SER B 1 82 ? -6.137 -3.008 -8.672 1 96.06 82 SER B O 1
ATOM 2246 N N . ALA B 1 83 ? -5.59 -4.02 -6.695 1 93.31 83 ALA B N 1
ATOM 2247 C CA . ALA B 1 83 ? -5.758 -2.809 -5.895 1 93.31 83 ALA B CA 1
ATOM 2248 C C . ALA B 1 83 ? -5.137 -2.973 -4.512 1 93.31 83 ALA B C 1
ATOM 2250 O O . ALA B 1 83 ? -5.078 -4.082 -3.979 1 93.31 83 ALA B O 1
ATOM 2251 N N . ILE B 1 84 ? -4.582 -1.896 -4.059 1 91 84 ILE B N 1
ATOM 2252 C CA . ILE B 1 84 ? -4.082 -1.843 -2.689 1 91 84 ILE B CA 1
ATOM 2253 C C . ILE B 1 84 ? -5.043 -1.034 -1.821 1 91 84 ILE B C 1
ATOM 2255 O O . ILE B 1 84 ? -5.398 0.096 -2.164 1 91 84 ILE B O 1
ATOM 2259 N N . TYR B 1 85 ? -5.484 -1.656 -0.715 1 87.81 85 TYR B N 1
ATOM 2260 C CA . TYR B 1 85 ? -6.434 -1.009 0.182 1 87.81 85 TYR B CA 1
ATOM 2261 C C . TYR B 1 85 ? -5.812 -0.772 1.554 1 87.81 85 TYR B C 1
ATOM 2263 O O . TYR B 1 85 ? -5.094 -1.627 2.072 1 87.81 85 TYR B O 1
ATOM 2271 N N . LYS B 1 86 ? -6.027 0.345 2.09 1 81.56 86 LYS B N 1
ATOM 2272 C CA . LYS B 1 86 ? -5.734 0.613 3.494 1 81.56 86 LYS B CA 1
ATOM 2273 C C . LYS B 1 86 ? -6.863 0.124 4.395 1 81.56 86 LYS B C 1
ATOM 2275 O O . LYS B 1 86 ? -8.039 0.411 4.141 1 81.56 86 LYS B O 1
ATOM 2280 N N . LEU B 1 87 ? -6.422 -0.701 5.426 1 78.12 87 LEU B N 1
ATOM 2281 C CA . LEU B 1 87 ? -7.418 -1.208 6.367 1 78.12 87 LEU B CA 1
ATOM 2282 C C . LEU B 1 87 ? -7.453 -0.358 7.633 1 78.12 87 LEU B C 1
ATOM 2284 O O . LEU B 1 87 ? -6.406 -0.048 8.203 1 78.12 87 LEU B O 1
ATOM 2288 N N . ASN B 1 88 ? -8.273 0.549 7.875 1 64 88 ASN B N 1
ATOM 2289 C CA . ASN B 1 88 ? -8.375 1.371 9.078 1 64 88 ASN B CA 1
ATOM 2290 C C . ASN B 1 88 ? -8.688 0.527 10.312 1 64 88 ASN B C 1
ATOM 2292 O O . ASN B 1 88 ? -9.844 0.451 10.742 1 64 88 ASN B O 1
ATOM 2296 N N . ASN B 1 89 ? -7.773 -0.336 10.633 1 57.59 89 ASN B N 1
ATOM 2297 C CA . ASN B 1 89 ? -7.996 -1.113 11.844 1 57.59 89 ASN B CA 1
ATOM 2298 C C . ASN B 1 89 ? -7.691 -0.296 13.094 1 57.59 89 ASN B C 1
ATOM 2300 O O . ASN B 1 89 ? -6.676 0.402 13.156 1 57.59 89 ASN B O 1
ATOM 2304 N N . LYS B 1 90 ? -8.734 0.099 13.836 1 51.91 90 LYS B N 1
ATOM 2305 C CA . LYS B 1 90 ? -8.656 0.928 15.039 1 51.91 90 LYS B CA 1
ATOM 2306 C C . LYS B 1 90 ? -7.398 0.611 15.836 1 51.91 90 LYS B C 1
ATOM 2308 O O . LYS B 1 90 ? -6.848 1.485 16.516 1 51.91 90 LYS B O 1
ATOM 2313 N N . ASN B 1 91 ? -7.18 -0.66 15.906 1 47.78 91 ASN B N 1
ATOM 2314 C CA . ASN B 1 91 ? -6.094 -1.031 16.812 1 47.78 91 ASN B CA 1
ATOM 2315 C C . ASN B 1 91 ? -4.73 -0.802 16.156 1 47.78 91 ASN B C 1
ATOM 2317 O O . ASN B 1 91 ? -3.697 -1.135 16.75 1 47.78 91 ASN B O 1
ATOM 2321 N N . THR B 1 92 ? -4.895 -0.786 15.008 1 46.16 92 THR B N 1
ATOM 2322 C CA . THR B 1 92 ? -3.572 -0.63 14.414 1 46.16 92 THR B CA 1
ATOM 2323 C C . THR B 1 92 ? -2.902 0.647 14.914 1 46.16 92 THR B C 1
ATOM 2325 O O . THR B 1 92 ? -3.447 1.742 14.758 1 46.16 92 THR B O 1
ATOM 2328 N N . HIS B 1 93 ? -2.48 0.547 16.156 1 39.12 93 HIS B N 1
ATOM 2329 C CA . HIS B 1 93 ? -1.502 1.582 16.469 1 39.12 93 HIS B CA 1
ATOM 2330 C C . HIS B 1 93 ? -0.669 1.941 15.242 1 39.12 93 HIS B C 1
ATOM 2332 O O . HIS B 1 93 ? 0.247 1.204 14.875 1 39.12 93 HIS B O 1
ATOM 2338 N N . ALA B 1 94 ? -1.467 2.049 14.297 1 38.97 94 ALA B N 1
ATOM 2339 C CA . ALA B 1 94 ? -0.681 2.51 13.148 1 38.97 94 ALA B CA 1
ATOM 2340 C C . ALA B 1 94 ? 0.569 3.254 13.609 1 38.97 94 ALA B C 1
ATOM 2342 O O . ALA B 1 94 ? 0.479 4.367 14.141 1 38.97 94 ALA B O 1
ATOM 2343 N N . ALA B 1 95 ? 1.296 2.613 14.32 1 35.5 95 ALA B N 1
ATOM 2344 C CA . ALA B 1 95 ? 2.551 3.297 14.625 1 35.5 95 ALA B CA 1
ATOM 2345 C C . ALA B 1 95 ? 2.885 4.328 13.547 1 35.5 95 ALA B C 1
ATOM 2347 O O . ALA B 1 95 ? 2.635 4.102 12.359 1 35.5 95 ALA B O 1
ATOM 2348 N N . SER B 1 96 ? 2.92 5.523 13.898 1 35.47 96 SER B N 1
ATOM 2349 C CA . SER B 1 96 ? 3.369 6.758 13.258 1 35.47 96 SER B CA 1
ATOM 2350 C C . SER B 1 96 ? 4.371 6.473 12.148 1 35.47 96 SER B C 1
ATOM 2352 O O . SER B 1 96 ? 5.551 6.812 12.266 1 35.47 96 SER B O 1
ATOM 2354 N N . ARG B 1 97 ? 4.227 5.277 11.664 1 38.19 97 ARG B N 1
ATOM 2355 C CA . ARG B 1 97 ? 5.344 5.094 10.75 1 38.19 97 ARG B CA 1
ATOM 2356 C C . ARG B 1 97 ? 5.266 6.078 9.586 1 38.19 97 ARG B C 1
ATOM 2358 O O . ARG B 1 97 ? 4.172 6.383 9.102 1 38.19 97 ARG B O 1
ATOM 2365 N N . SER B 1 98 ? 6.164 6.805 9.391 1 35.53 98 SER B N 1
ATOM 2366 C CA . SER B 1 98 ? 6.352 7.926 8.477 1 35.53 98 SER B CA 1
ATOM 2367 C C . SER B 1 98 ? 5.949 7.555 7.055 1 35.53 98 SER B C 1
ATOM 2369 O O . SER B 1 98 ? 6.27 6.465 6.574 1 35.53 98 SER B O 1
ATOM 2371 N N . PRO B 1 99 ? 4.809 8.062 6.48 1 38.19 99 PRO B N 1
ATOM 2372 C CA . PRO B 1 99 ? 4.438 7.863 5.078 1 38.19 99 PRO B CA 1
ATOM 2373 C C . PRO B 1 99 ? 5.648 7.609 4.18 1 38.19 99 PRO B C 1
ATOM 2375 O O . PRO B 1 99 ? 5.496 7.133 3.053 1 38.19 99 PRO B O 1
ATOM 2378 N N . ASP B 1 100 ? 6.809 8.086 4.652 1 38.53 100 ASP B N 1
ATOM 2379 C CA . ASP B 1 100 ? 8.078 7.984 3.939 1 38.53 100 ASP B CA 1
ATOM 2380 C C . ASP B 1 100 ? 8.68 6.586 4.078 1 38.53 100 ASP B C 1
ATOM 2382 O O . ASP B 1 100 ? 9.766 6.316 3.561 1 38.53 100 ASP B O 1
ATOM 2386 N N . ASP B 1 101 ? 7.98 5.902 4.902 1 44.75 101 ASP B N 1
ATOM 2387 C CA . ASP B 1 101 ? 8.617 4.598 5.066 1 44.75 101 ASP B CA 1
ATOM 2388 C C . ASP B 1 101 ? 8.422 3.732 3.824 1 44.75 101 ASP B C 1
ATOM 2390 O O . ASP B 1 101 ? 7.293 3.568 3.35 1 44.75 101 ASP B O 1
ATOM 2394 N N . ILE B 1 102 ? 9.469 3.73 3.074 1 46.12 102 ILE B N 1
ATOM 2395 C CA . ILE B 1 102 ? 9.539 2.953 1.842 1 46.12 102 ILE B CA 1
ATOM 2396 C C . ILE B 1 102 ? 8.812 1.625 2.027 1 46.12 102 ILE B C 1
ATOM 2398 O O . ILE B 1 102 ? 8.062 1.19 1.146 1 46.12 102 ILE B O 1
ATOM 2402 N N . ASP B 1 103 ? 9.062 1.109 3.217 1 50.41 103 ASP B N 1
ATOM 2403 C CA . ASP B 1 103 ? 8.469 -0.198 3.486 1 50.41 103 ASP B CA 1
ATOM 2404 C C . ASP B 1 103 ? 7.219 -0.066 4.352 1 50.41 103 ASP B C 1
ATOM 2406 O O . ASP B 1 103 ? 7.297 0.371 5.504 1 50.41 103 ASP B O 1
ATOM 2410 N N . MET B 1 104 ? 6.051 0.006 3.68 1 56 104 MET B N 1
ATOM 2411 C CA . MET B 1 104 ? 4.801 0.011 4.434 1 56 104 MET B CA 1
ATOM 2412 C C . MET B 1 104 ? 4.691 -1.229 5.316 1 56 104 MET B C 1
ATOM 2414 O O . MET B 1 104 ? 3.957 -2.162 4.992 1 56 104 MET B O 1
ATOM 2418 N N . ASP B 1 105 ? 5.871 -1.45 6.07 1 53.72 105 ASP B N 1
ATOM 2419 C CA . ASP B 1 105 ? 6.043 -2.676 6.844 1 53.72 105 ASP B CA 1
ATOM 2420 C C . ASP B 1 105 ? 4.922 -2.846 7.863 1 53.72 105 ASP B C 1
ATOM 2422 O O . ASP B 1 105 ? 4.527 -1.884 8.523 1 53.72 105 ASP B O 1
ATOM 2426 N N . SER B 1 106 ? 4.109 -3.883 7.641 1 56.34 106 SER B N 1
ATOM 2427 C CA . SER B 1 106 ? 3.225 -4.34 8.711 1 56.34 106 SER B CA 1
ATOM 2428 C C . SER B 1 106 ? 4.02 -4.773 9.938 1 56.34 106 SER B C 1
ATOM 2430 O O . SER B 1 106 ? 5.152 -5.242 9.812 1 56.34 106 SER B O 1
ATOM 2432 N N . ALA B 1 107 ? 3.688 -4.262 11.109 1 57.91 107 ALA B N 1
ATOM 2433 C CA . ALA B 1 107 ? 4.246 -4.766 12.359 1 57.91 107 ALA B CA 1
ATOM 2434 C C . ALA B 1 107 ? 4.324 -6.289 12.352 1 57.91 107 ALA B C 1
ATOM 2436 O O . ALA B 1 107 ? 3.611 -6.949 11.594 1 57.91 107 ALA B O 1
ATOM 2437 N N . PRO B 1 108 ? 5.414 -6.832 12.938 1 63.97 108 PRO B N 1
ATOM 2438 C CA . PRO B 1 108 ? 5.496 -8.289 13.047 1 63.97 108 PRO B CA 1
ATOM 2439 C C . PRO B 1 108 ? 4.188 -8.93 13.5 1 63.97 108 PRO B C 1
ATOM 2441 O O . PRO B 1 108 ? 3.42 -8.305 14.242 1 63.97 108 PRO B O 1
ATOM 2444 N N . VAL B 1 109 ? 3.945 -10.031 12.945 1 69.88 109 VAL B N 1
ATOM 2445 C CA . VAL B 1 109 ? 2.756 -10.797 13.312 1 69.88 109 VAL B CA 1
ATOM 2446 C C . VAL B 1 109 ? 2.801 -11.141 14.797 1 69.88 109 VAL B C 1
ATOM 2448 O O . VAL B 1 109 ? 3.791 -11.695 15.281 1 69.88 109 VAL B O 1
ATOM 2451 N N . ASP B 1 110 ? 1.914 -10.609 15.531 1 71.69 110 ASP B N 1
ATOM 2452 C CA . ASP B 1 110 ? 1.751 -11.008 16.922 1 71.69 110 ASP B CA 1
ATOM 2453 C C . ASP B 1 110 ? 0.923 -12.289 17.031 1 71.69 110 ASP B C 1
ATOM 2455 O O . ASP B 1 110 ? -0.291 -12.266 16.828 1 71.69 110 ASP B O 1
ATOM 2459 N N . THR B 1 111 ? 1.575 -13.359 17.344 1 76.44 111 THR B N 1
ATOM 2460 C CA . THR B 1 111 ? 0.911 -14.656 17.406 1 76.44 111 THR B CA 1
ATOM 2461 C C . THR B 1 111 ? -0.152 -14.672 18.5 1 76.44 111 THR B C 1
ATOM 2463 O O . THR B 1 111 ? -1.022 -15.539 18.516 1 76.44 111 THR B O 1
ATOM 2466 N N . ASN B 1 112 ? -0.061 -13.648 19.375 1 77.62 112 ASN B N 1
ATOM 2467 C CA . ASN B 1 112 ? -1.045 -13.594 20.438 1 77.62 112 ASN B CA 1
ATOM 2468 C C . ASN B 1 112 ? -2.262 -12.766 20.047 1 77.62 112 ASN B C 1
ATOM 2470 O O . ASN B 1 112 ? -3.242 -12.695 20.797 1 77.62 112 ASN B O 1
ATOM 2474 N N . ASP B 1 113 ? -2.129 -12.258 18.891 1 79.69 113 ASP B N 1
ATOM 2475 C CA . ASP B 1 113 ? -3.246 -11.477 18.375 1 79.69 113 ASP B CA 1
ATOM 2476 C C . ASP B 1 113 ? -4.383 -12.383 17.891 1 79.69 113 ASP B C 1
ATOM 2478 O O . ASP B 1 113 ? -4.172 -13.258 17.062 1 79.69 113 ASP B O 1
ATOM 2482 N N . ASN B 1 114 ? -5.621 -12.242 18.406 1 81 114 ASN B N 1
ATOM 2483 C CA . ASN B 1 114 ? -6.754 -13.094 18.062 1 81 114 ASN B CA 1
ATOM 2484 C C . ASN B 1 114 ? -7.691 -12.391 17.078 1 81 114 ASN B C 1
ATOM 2486 O O . ASN B 1 114 ? -8.789 -12.875 16.812 1 81 114 ASN B O 1
ATOM 2490 N N . THR B 1 115 ? -7.227 -11.328 16.547 1 83.44 115 THR B N 1
ATOM 2491 C CA . THR B 1 115 ? -8.07 -10.594 15.609 1 83.44 115 THR B CA 1
ATOM 2492 C C . THR B 1 115 ? -7.973 -11.188 14.211 1 83.44 115 THR B C 1
ATOM 2494 O O . THR B 1 115 ? -6.871 -11.422 13.703 1 83.44 115 THR B O 1
ATOM 2497 N N . THR B 1 116 ? -9.133 -11.531 13.672 1 88.06 116 THR B N 1
ATOM 2498 C CA . THR B 1 116 ? -9.188 -12.047 12.305 1 88.06 116 THR B CA 1
ATOM 2499 C C . THR B 1 116 ? -9.953 -11.086 11.398 1 88.06 116 THR B C 1
ATOM 2501 O O . THR B 1 116 ? -11.062 -10.664 11.727 1 88.06 116 THR B O 1
ATOM 2504 N N . ILE B 1 117 ? -9.336 -10.734 10.352 1 86.38 117 ILE B N 1
ATOM 2505 C CA . ILE B 1 117 ? -10 -9.914 9.344 1 86.38 117 ILE B CA 1
ATOM 2506 C C . ILE B 1 117 ? -10.484 -10.789 8.195 1 86.38 117 ILE B C 1
ATOM 2508 O O . ILE B 1 117 ? -9.75 -11.656 7.719 1 86.38 117 ILE B O 1
ATOM 2512 N N . ASN B 1 118 ? -11.758 -10.57 7.832 1 91.5 118 ASN B N 1
ATOM 2513 C CA . ASN B 1 118 ? -12.312 -11.297 6.691 1 91.5 118 ASN B CA 1
ATOM 2514 C C . ASN B 1 118 ? -12.547 -10.375 5.5 1 91.5 118 ASN B C 1
ATOM 2516 O O . ASN B 1 118 ? -13.133 -9.297 5.648 1 91.5 118 ASN B O 1
ATOM 2520 N N . ILE B 1 119 ? -12.078 -10.82 4.398 1 93.44 119 ILE B N 1
ATOM 2521 C CA . ILE B 1 119 ? -12.297 -10.117 3.139 1 93.44 119 ILE B CA 1
ATOM 2522 C C . ILE B 1 119 ? -13.32 -10.875 2.295 1 93.44 119 ILE B C 1
ATOM 2524 O O . ILE B 1 119 ? -13.156 -12.078 2.049 1 93.44 119 ILE B O 1
ATOM 2528 N N . GLY B 1 120 ? -14.352 -10.258 1.949 1 95.75 120 GLY B N 1
ATOM 2529 C CA . GLY B 1 120 ? -15.328 -10.82 1.033 1 95.75 120 GLY B CA 1
ATOM 2530 C C . GLY B 1 120 ? -15.25 -10.234 -0.362 1 95.75 120 GLY B C 1
ATOM 2531 O O . GLY B 1 120 ? -15.062 -9.023 -0.521 1 95.75 120 GLY B O 1
ATOM 2532 N N . ILE B 1 121 ? -15.352 -11.031 -1.315 1 96.81 121 ILE B N 1
ATOM 2533 C CA . ILE B 1 121 ? -15.336 -10.609 -2.711 1 96.81 121 ILE B CA 1
ATOM 2534 C C . ILE B 1 121 ? -16.609 -11.07 -3.406 1 96.81 121 ILE B C 1
ATOM 2536 O O . ILE B 1 121 ? -16.969 -12.25 -3.348 1 96.81 121 ILE B O 1
ATOM 2540 N N . SER B 1 122 ? -17.312 -10.133 -3.996 1 97.5 122 SER B N 1
ATOM 2541 C CA . SER B 1 122 ? -18.562 -10.445 -4.699 1 97.5 122 SER B CA 1
ATOM 2542 C C . SER B 1 122 ? -18.516 -9.953 -6.141 1 97.5 122 SER B C 1
ATOM 2544 O O . SER B 1 122 ? -18.344 -8.758 -6.395 1 97.5 122 SER B O 1
ATOM 2546 N N . ILE B 1 123 ? -18.641 -10.906 -7.059 1 97.69 123 ILE B N 1
ATOM 2547 C CA . ILE B 1 123 ? -18.672 -10.539 -8.469 1 97.69 123 ILE B CA 1
ATOM 2548 C C . ILE B 1 123 ? -20.062 -10.047 -8.852 1 97.69 123 ILE B C 1
ATOM 2550 O O . ILE B 1 123 ? -21.047 -10.766 -8.672 1 97.69 123 ILE B O 1
ATOM 2554 N N . GLU B 1 124 ? -20.172 -8.812 -9.305 1 98.12 124 GLU B N 1
ATOM 2555 C CA . GLU B 1 124 ? -21.422 -8.148 -9.68 1 98.12 124 GLU B CA 1
ATOM 2556 C C . GLU B 1 124 ? -21.312 -7.52 -11.062 1 98.12 124 GLU B C 1
ATOM 2558 O O . GLU B 1 124 ? -20.219 -7.227 -11.539 1 98.12 124 GLU B O 1
ATOM 2563 N N . PRO B 1 125 ? -22.578 -7.402 -11.75 1 97.94 125 PRO B N 1
ATOM 2564 C CA . PRO B 1 125 ? -22.5 -6.621 -12.984 1 97.94 125 PRO B CA 1
ATOM 2565 C C . PRO B 1 125 ? -21.844 -5.258 -12.789 1 97.94 125 PRO B C 1
ATOM 2567 O O . PRO B 1 125 ? -22.141 -4.562 -11.812 1 97.94 125 PRO B O 1
ATOM 2570 N N . THR B 1 126 ? -20.953 -4.871 -13.727 1 97.38 126 THR B N 1
ATOM 2571 C CA . THR B 1 126 ? -20.094 -3.707 -13.57 1 97.38 126 THR B CA 1
ATOM 2572 C C . THR B 1 126 ? -20.922 -2.449 -13.32 1 97.38 126 THR B C 1
ATOM 2574 O O . THR B 1 126 ? -20.609 -1.664 -12.422 1 97.38 126 THR B O 1
ATOM 2577 N N . PRO B 1 127 ? -22.031 -2.195 -14.031 1 96.94 127 PRO B N 1
ATOM 2578 C CA . PRO B 1 127 ? -22.797 -0.98 -13.758 1 96.94 127 PRO B CA 1
ATOM 2579 C C . PRO B 1 127 ? -23.328 -0.922 -12.328 1 96.94 127 PRO B C 1
ATOM 2581 O O . PRO B 1 127 ? -23.297 0.138 -11.695 1 96.94 127 PRO B O 1
ATOM 2584 N N . GLN B 1 128 ? -23.797 -1.979 -11.875 1 96.62 128 GLN B N 1
ATOM 2585 C CA . GLN B 1 128 ? -24.297 -2.057 -10.508 1 96.62 128 GLN B CA 1
ATOM 2586 C C . GLN B 1 128 ? -23.156 -1.865 -9.5 1 96.62 128 GLN B C 1
ATOM 2588 O O . GLN B 1 128 ? -23.328 -1.172 -8.492 1 96.62 128 GLN B O 1
ATOM 2593 N N . ALA B 1 129 ? -22.062 -2.584 -9.742 1 96.38 129 ALA B N 1
ATOM 2594 C CA . ALA B 1 129 ? -20.906 -2.496 -8.852 1 96.38 129 ALA B CA 1
ATOM 2595 C C . ALA B 1 129 ? -20.406 -1.054 -8.727 1 96.38 129 ALA B C 1
ATOM 2597 O O . ALA B 1 129 ? -20.109 -0.589 -7.629 1 96.38 129 ALA B O 1
ATOM 2598 N N . GLU B 1 130 ? -20.297 -0.429 -9.828 1 93.75 130 GLU B N 1
ATOM 2599 C CA . GLU B 1 130 ? -19.844 0.955 -9.836 1 93.75 130 GLU B CA 1
ATOM 2600 C C . GLU B 1 130 ? -20.766 1.854 -9.023 1 93.75 130 GLU B C 1
ATOM 2602 O O . GLU B 1 130 ? -20.297 2.768 -8.336 1 93.75 130 GLU B O 1
ATOM 2607 N N . GLN B 1 131 ? -22.031 1.646 -9.133 1 93.62 131 GLN B N 1
ATOM 2608 C CA . GLN B 1 131 ? -23 2.406 -8.352 1 93.62 131 GLN B CA 1
ATOM 2609 C C . GLN B 1 131 ? -22.797 2.18 -6.855 1 93.62 131 GLN B C 1
ATOM 2611 O O . GLN B 1 131 ? -22.875 3.123 -6.066 1 93.62 131 GLN B O 1
ATOM 2616 N N . LEU B 1 132 ? -22.594 0.972 -6.5 1 92.56 132 LEU B N 1
ATOM 2617 C CA . LEU B 1 132 ? -22.391 0.634 -5.094 1 92.56 132 LEU B CA 1
ATOM 2618 C C . LEU B 1 132 ? -21.125 1.294 -4.555 1 92.56 132 LEU B C 1
ATOM 2620 O O . LEU B 1 132 ? -21.109 1.79 -3.426 1 92.56 132 LEU B O 1
ATOM 2624 N N . ILE B 1 133 ? -20.109 1.229 -5.371 1 90.75 133 ILE B N 1
ATOM 2625 C CA . ILE B 1 133 ? -18.844 1.837 -4.973 1 90.75 133 ILE B CA 1
ATOM 2626 C C . ILE B 1 133 ? -19.031 3.336 -4.758 1 90.75 133 ILE B C 1
ATOM 2628 O O . ILE B 1 133 ? -18.562 3.895 -3.766 1 90.75 133 ILE B O 1
ATOM 2632 N N . LEU B 1 134 ? -19.719 3.961 -5.652 1 86.12 134 LEU B N 1
ATOM 2633 C CA . LEU B 1 134 ? -19.984 5.391 -5.547 1 86.12 134 LEU B CA 1
ATOM 2634 C C . LEU B 1 134 ? -20.797 5.699 -4.293 1 86.12 134 LEU B C 1
ATOM 2636 O O . LEU B 1 134 ? -20.531 6.688 -3.607 1 86.12 134 LEU B O 1
ATOM 2640 N N . GLN B 1 135 ? -21.766 4.953 -4.031 1 84.62 135 GLN B N 1
ATOM 2641 C CA . GLN B 1 135 ? -22.594 5.137 -2.85 1 84.62 135 GLN B CA 1
ATOM 2642 C C . GLN B 1 135 ? -21.781 4.992 -1.568 1 84.62 135 GLN B C 1
ATOM 2644 O O . GLN B 1 135 ? -22 5.738 -0.607 1 84.62 135 GLN B O 1
ATOM 2649 N N . ALA B 1 136 ? -20.938 4.012 -1.596 1 80.06 136 ALA B N 1
ATOM 2650 C CA . ALA B 1 136 ? -20.109 3.777 -0.418 1 80.06 136 ALA B CA 1
ATOM 2651 C C . ALA B 1 136 ? -19.172 4.953 -0.168 1 80.06 136 ALA B C 1
ATOM 2653 O O . ALA B 1 136 ? -18.922 5.324 0.981 1 80.06 136 ALA B O 1
ATOM 2654 N N . ARG B 1 137 ? -18.594 5.383 -1.24 1 72.25 137 ARG B N 1
ATOM 2655 C CA . ARG B 1 137 ? -17.703 6.531 -1.134 1 72.25 137 ARG B CA 1
ATOM 2656 C C . ARG B 1 137 ? -18.438 7.738 -0.546 1 72.25 137 ARG B C 1
ATOM 2658 O O . ARG B 1 137 ? -17.859 8.5 0.231 1 72.25 137 ARG B O 1
ATOM 2665 N N . ASN B 1 138 ? -19.688 7.891 -1.022 1 61.28 138 ASN B N 1
ATOM 2666 C CA . ASN B 1 138 ? -20.516 8.992 -0.54 1 61.28 138 ASN B CA 1
ATOM 2667 C C . ASN B 1 138 ? -20.969 8.766 0.897 1 61.28 138 ASN B C 1
ATOM 2669 O O . ASN B 1 138 ? -21.141 9.719 1.656 1 61.28 138 ASN B O 1
ATOM 2673 N N . SER B 1 139 ? -21.438 7.527 1.124 1 55.5 139 SER B N 1
ATOM 2674 C CA . SER B 1 139 ? -21.859 7.215 2.48 1 55.5 139 SER B CA 1
ATOM 2675 C C . SER B 1 139 ? -20.719 7.355 3.477 1 55.5 139 SER B C 1
ATOM 2677 O O . SER B 1 139 ? -20.938 7.738 4.629 1 55.5 139 SER B O 1
ATOM 2679 N N . ASN B 1 140 ? -19.641 6.934 2.936 1 46.75 140 ASN B N 1
ATOM 2680 C CA . ASN B 1 140 ? -18.5 7.176 3.805 1 46.75 140 ASN B CA 1
ATOM 2681 C C . ASN B 1 140 ? -18.156 8.664 3.877 1 46.75 140 ASN B C 1
ATOM 2683 O O . ASN B 1 140 ? -17.609 9.125 4.883 1 46.75 140 ASN B O 1
ATOM 2687 N N . SER B 1 141 ? -18.562 9.453 2.65 1 35.56 141 SER B N 1
ATOM 2688 C CA . SER B 1 141 ? -18.531 10.914 2.598 1 35.56 141 SER B CA 1
ATOM 2689 C C . SER B 1 141 ? -19.734 11.523 3.311 1 35.56 141 SER B C 1
ATOM 2691 O O . SER B 1 141 ? -19.797 12.734 3.51 1 35.56 141 SER B O 1
ATOM 2693 N N . LEU B 1 142 ? -21 10.953 3.256 1 30.7 142 LEU B N 1
ATOM 2694 C CA . LEU B 1 142 ? -22.203 11.547 3.824 1 30.7 142 LEU B CA 1
ATOM 2695 C C . LEU B 1 142 ? -22.047 11.766 5.324 1 30.7 142 LEU B C 1
ATOM 2697 O O . LEU B 1 142 ? -22.984 11.555 6.09 1 30.7 142 LEU B O 1
ATOM 2701 N N . VAL B 1 143 ? -21.078 12.023 6.02 1 29.2 143 VAL B N 1
ATOM 2702 C CA . VAL B 1 143 ? -21.25 13.203 6.863 1 29.2 143 VAL B CA 1
ATOM 2703 C C . VAL B 1 143 ? -21.828 14.352 6.043 1 29.2 143 VAL B C 1
ATOM 2705 O O . VAL B 1 143 ? -21.547 14.469 4.848 1 29.2 143 VAL B O 1
ATOM 2708 N N . PRO B 1 144 ? -23 15.078 6.359 1 27.05 144 PRO B N 1
ATOM 2709 C CA . PRO B 1 144 ? -23.656 16.156 5.613 1 27.05 144 PRO B CA 1
ATOM 2710 C C . PRO B 1 144 ? -22.672 16.922 4.727 1 27.05 144 PRO B C 1
ATOM 2712 O O . PRO B 1 144 ? -21.609 17.328 5.184 1 27.05 144 PRO B O 1
ATOM 2715 N N . THR B 1 145 ? -22.688 16.75 3.434 1 27.91 145 THR B N 1
ATOM 2716 C CA . THR B 1 145 ? -22.219 17.422 2.232 1 27.91 145 THR B CA 1
ATOM 2717 C C . THR B 1 145 ? -22.406 18.938 2.35 1 27.91 145 THR B C 1
ATOM 2719 O O . THR B 1 145 ? -22.531 19.625 1.34 1 27.91 145 THR B O 1
ATOM 2722 N N . SER B 1 146 ? -22.766 19.656 3.408 1 26.67 146 SER B N 1
ATOM 2723 C CA . SER B 1 146 ? -22.703 21.047 2.951 1 26.67 146 SER B CA 1
ATOM 2724 C C . SER B 1 146 ? -21.469 21.281 2.076 1 26.67 146 SER B C 1
ATOM 2726 O O . SER B 1 146 ? -21.594 21.844 0.982 1 26.67 146 SER B O 1
ATOM 2728 N N . LYS B 1 147 ? -20.422 22.094 2.488 1 26.53 147 LYS B N 1
ATOM 2729 C CA . LYS B 1 147 ? -19.594 22.75 1.489 1 26.53 147 LYS B CA 1
ATOM 2730 C C . LYS B 1 147 ? -18.781 21.75 0.671 1 26.53 147 LYS B C 1
ATOM 2732 O O . LYS B 1 147 ? -18.391 20.703 1.186 1 26.53 147 LYS B O 1
ATOM 2737 N N . PRO B 1 148 ? -18.344 21.953 -0.704 1 26.66 148 PRO B N 1
ATOM 2738 C CA . PRO B 1 148 ? -17.797 21.469 -1.971 1 26.66 148 PRO B CA 1
ATOM 2739 C C . PRO B 1 148 ? -16.734 20.375 -1.775 1 26.66 148 PRO B C 1
ATOM 2741 O O . PRO B 1 148 ? -16.312 20.109 -0.646 1 26.66 148 PRO B O 1
ATOM 2744 N N . THR B 1 149 ? -15.68 20.266 -2.641 1 26.83 149 THR B N 1
ATOM 2745 C CA . THR B 1 149 ? -14.602 19.578 -3.33 1 26.83 149 THR B CA 1
ATOM 2746 C C . THR B 1 149 ? -13.602 19 -2.33 1 26.83 149 THR B C 1
ATOM 2748 O O . THR B 1 149 ? -12.711 19.703 -1.858 1 26.83 149 THR B O 1
ATOM 2751 N N . THR B 1 150 ? -14.031 18.172 -1.467 1 26.45 150 THR B N 1
ATOM 2752 C CA . THR B 1 150 ? -13.281 17.859 -0.257 1 26.45 150 THR B CA 1
ATOM 2753 C C . THR B 1 150 ? -12.055 17.016 -0.585 1 26.45 150 THR B C 1
ATOM 2755 O O . THR B 1 150 ? -12.18 15.883 -1.059 1 26.45 150 THR B O 1
ATOM 2758 N N . THR B 1 151 ? -10.906 17.516 -1.104 1 27.31 151 THR B N 1
ATOM 2759 C CA . THR B 1 151 ? -9.508 17.141 -1.276 1 27.31 151 THR B CA 1
ATOM 2760 C C . THR B 1 151 ? -9.094 16.094 -0.233 1 27.31 151 THR B C 1
ATOM 2762 O O . THR B 1 151 ? -9.523 16.172 0.92 1 27.31 151 THR B O 1
ATOM 2765 N N . ALA B 1 152 ? -8.875 14.828 -0.679 1 30.05 152 ALA B N 1
ATOM 2766 C CA . ALA B 1 152 ? -8.422 13.672 0.084 1 30.05 152 ALA B CA 1
ATOM 2767 C C . ALA B 1 152 ? -7.645 14.094 1.323 1 30.05 152 ALA B C 1
ATOM 2769 O O . ALA B 1 152 ? -6.512 14.578 1.218 1 30.05 152 ALA B O 1
ATOM 2770 N N . ALA B 1 153 ? -8.242 14.484 2.41 1 31.97 153 ALA B N 1
ATOM 2771 C CA . ALA B 1 153 ? -7.973 15.008 3.746 1 31.97 153 ALA B CA 1
ATOM 2772 C C . ALA B 1 153 ? -7.105 14.047 4.551 1 31.97 153 ALA B C 1
ATOM 2774 O O . ALA B 1 153 ? -7.34 12.836 4.543 1 31.97 153 ALA B O 1
ATOM 2775 N N . LYS B 1 154 ? -5.816 14.164 4.758 1 36.69 154 LYS B N 1
ATOM 2776 C CA . LYS B 1 154 ? -5.016 13.656 5.875 1 36.69 154 LYS B CA 1
ATOM 2777 C C . LYS B 1 154 ? -5.902 13.281 7.055 1 36.69 154 LYS B C 1
ATOM 2779 O O . LYS B 1 154 ? -6.902 13.945 7.328 1 36.69 154 LYS B O 1
ATOM 2784 N N . SER B 1 155 ? -6.055 11.906 7.41 1 38.88 155 SER B N 1
ATOM 2785 C CA . SER B 1 155 ? -6.965 11.641 8.523 1 38.88 155 SER B CA 1
ATOM 2786 C C . SER B 1 155 ? -7.156 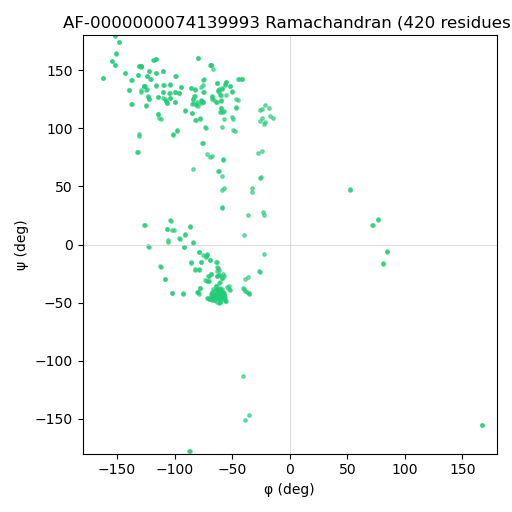12.875 9.391 1 38.88 155 SER B C 1
ATOM 2788 O O . SER B 1 155 ? -6.215 13.648 9.602 1 38.88 155 SER B O 1
ATOM 2790 N N . PRO B 1 156 ? -8.398 13.297 9.477 1 44.78 156 PRO B N 1
ATOM 2791 C CA . PRO B 1 156 ? -8.672 14.461 10.336 1 44.78 156 PRO B CA 1
ATOM 2792 C C . PRO B 1 156 ? -7.859 14.438 11.625 1 44.78 156 PRO B C 1
ATOM 2794 O O . PRO B 1 156 ? -7.398 15.484 12.086 1 44.78 156 PRO B O 1
ATOM 2797 N N . SER B 1 157 ? -7.566 13.172 12.055 1 57.38 157 SER B N 1
ATOM 2798 C CA . SER B 1 157 ? -6.871 13.07 13.328 1 57.38 157 SER B CA 1
ATOM 2799 C C . SER B 1 157 ? -5.383 13.359 13.172 1 57.38 157 SER B C 1
ATOM 2801 O O . SER B 1 157 ? -4.793 14.07 13.992 1 57.38 157 SER B O 1
ATOM 2803 N N . GLU B 1 158 ? -4.816 12.82 12.133 1 57 158 GLU B N 1
ATOM 2804 C CA . GLU B 1 158 ? -3.387 13.062 11.969 1 57 158 GLU B CA 1
ATOM 2805 C C . GLU B 1 158 ? -3.115 14.523 11.633 1 57 158 GLU B C 1
ATOM 2807 O O . GLU B 1 158 ? -2.182 15.133 12.164 1 57 158 GLU B O 1
ATOM 2812 N N . THR B 1 159 ? -3.904 14.938 10.766 1 62.84 159 THR B N 1
ATOM 2813 C CA . THR B 1 159 ? -3.785 16.344 10.414 1 62.84 159 THR B CA 1
ATOM 2814 C C . THR B 1 159 ? -4.043 17.234 11.625 1 62.84 159 THR B C 1
ATOM 2816 O O . THR B 1 159 ? -3.342 18.219 11.836 1 62.84 159 THR B O 1
ATOM 2819 N N . ALA B 1 160 ? -5.035 16.703 12.383 1 69.12 160 ALA B N 1
ATOM 2820 C CA . ALA B 1 160 ? -5.34 17.453 13.602 1 69.12 160 ALA B CA 1
ATOM 2821 C C . ALA B 1 160 ? -4.164 17.406 14.578 1 69.12 160 ALA B C 1
ATOM 2823 O O . ALA B 1 160 ? -3.836 18.422 15.203 1 69.12 160 ALA B O 1
ATOM 2824 N N . VAL B 1 161 ? -3.568 16.266 14.609 1 72.81 161 VAL B N 1
ATOM 2825 C CA . VAL B 1 161 ? -2.43 16.109 15.508 1 72.81 161 VAL B CA 1
ATOM 2826 C C . VAL B 1 161 ? -1.263 16.969 15.031 1 72.81 161 VAL B C 1
ATOM 2828 O O . VAL B 1 161 ? -0.613 17.641 15.828 1 72.81 161 VAL B O 1
ATOM 2831 N N . LEU B 1 162 ? -1.052 16.938 13.75 1 75.19 162 LEU B N 1
ATOM 2832 C CA . LEU B 1 162 ? 0.015 17.75 13.172 1 75.19 162 LEU B CA 1
ATOM 2833 C C . LEU B 1 162 ? -0.27 19.234 13.359 1 75.19 162 LEU B C 1
ATOM 2835 O O . LEU B 1 162 ? 0.626 20 13.719 1 75.19 162 LEU B O 1
ATOM 2839 N N . ALA B 1 163 ? -1.477 19.562 13.109 1 81.06 163 ALA B N 1
ATOM 2840 C CA . ALA B 1 163 ? -1.886 20.938 13.297 1 81.06 163 ALA B CA 1
ATOM 2841 C C . ALA B 1 163 ? -1.683 21.391 14.742 1 81.06 163 ALA B C 1
ATOM 2843 O O . ALA B 1 163 ? -1.186 22.484 15 1 81.06 163 ALA B O 1
ATOM 2844 N N . ASN B 1 164 ? -2.033 20.469 15.625 1 82.62 164 ASN B N 1
ATOM 2845 C CA . ASN B 1 164 ? -1.854 20.75 17.047 1 82.62 164 ASN B CA 1
ATOM 2846 C C . ASN B 1 164 ? -0.383 20.938 17.406 1 82.62 164 ASN B C 1
ATOM 2848 O O . ASN B 1 164 ? -0.04 21.844 18.172 1 82.62 164 ASN B O 1
ATOM 2852 N N . LYS B 1 165 ? 0.443 20.188 16.828 1 82.69 165 LYS B N 1
ATOM 2853 C CA . LYS B 1 165 ? 1.876 20.297 17.078 1 82.69 165 LYS B CA 1
ATOM 2854 C C . LYS B 1 165 ? 2.445 21.609 16.547 1 82.69 165 LYS B C 1
ATOM 2856 O O . LYS B 1 165 ? 3.203 22.281 17.234 1 82.69 165 LYS B O 1
ATOM 2861 N N . ILE B 1 166 ? 2.111 21.906 15.359 1 86.25 166 ILE B N 1
ATOM 2862 C CA . ILE B 1 166 ? 2.607 23.125 14.711 1 86.25 166 ILE B CA 1
ATOM 2863 C C . ILE B 1 166 ? 2.131 24.344 15.484 1 86.25 166 ILE B C 1
ATOM 2865 O O . ILE B 1 166 ? 2.932 25.219 15.836 1 86.25 166 ILE B O 1
ATOM 2869 N N . VAL B 1 167 ? 0.81 24.375 15.758 1 87.75 167 VAL B N 1
ATOM 2870 C CA . VAL B 1 167 ? 0.206 25.531 16.422 1 87.75 167 VAL B CA 1
ATOM 2871 C C . VAL B 1 167 ? 0.714 25.641 17.859 1 87.75 167 VAL B C 1
ATOM 2873 O O . VAL B 1 167 ? 0.996 26.734 18.344 1 87.75 167 VAL B O 1
ATOM 2876 N N . GLY B 1 168 ? 0.815 24.469 18.5 1 88.19 168 GLY B N 1
ATOM 2877 C CA . GLY B 1 168 ? 1.385 24.453 19.828 1 88.19 168 GLY B CA 1
ATOM 2878 C C . GLY B 1 168 ? 2.801 25 19.891 1 88.19 168 GLY B C 1
ATOM 2879 O O . GLY B 1 168 ? 3.154 25.75 20.812 1 88.19 168 GLY B O 1
ATOM 2880 N N . HIS B 1 169 ? 3.623 24.641 18.953 1 85.81 169 HIS B N 1
ATOM 2881 C CA . HIS B 1 169 ? 4.988 25.125 18.828 1 85.81 169 HIS B CA 1
ATOM 2882 C C . HIS B 1 169 ? 5.008 26.641 18.641 1 85.81 169 HIS B C 1
ATOM 2884 O O . HIS B 1 169 ? 5.816 27.344 19.266 1 85.81 169 HIS B O 1
ATOM 2890 N N . ALA B 1 170 ? 4.145 27.125 17.781 1 89.62 170 ALA B N 1
ATOM 2891 C CA . ALA B 1 170 ? 4.02 28.562 17.547 1 89.62 170 ALA B CA 1
ATOM 2892 C C . ALA B 1 170 ? 3.604 29.281 18.828 1 89.62 170 ALA B C 1
ATOM 2894 O O . ALA B 1 170 ? 4.211 30.297 19.203 1 89.62 170 ALA B O 1
ATOM 2895 N N . TYR B 1 171 ? 2.6 28.719 19.5 1 88.38 171 TYR B N 1
ATOM 2896 C CA . TYR B 1 171 ? 2.08 29.344 20.719 1 88.38 171 TYR B CA 1
ATOM 2897 C C . TYR B 1 171 ? 3.162 29.438 21.781 1 88.38 171 TYR B C 1
ATOM 2899 O O . TYR B 1 171 ? 3.301 30.484 22.438 1 88.38 171 TYR B O 1
ATOM 2907 N N . ASN B 1 172 ? 3.928 28.422 21.969 1 87 172 ASN B N 1
ATOM 2908 C CA . ASN B 1 172 ? 4.996 28.375 22.969 1 87 172 ASN B CA 1
ATOM 2909 C C . ASN B 1 172 ? 6.043 29.453 22.688 1 87 172 ASN B C 1
ATOM 2911 O O . ASN B 1 172 ? 6.559 30.078 23.625 1 87 172 ASN B O 1
ATOM 2915 N N . TYR B 1 173 ? 6.387 29.656 21.469 1 89.94 173 TYR B N 1
ATOM 2916 C CA . TYR B 1 173 ? 7.336 30.703 21.078 1 89.94 173 TYR B CA 1
ATOM 2917 C C . TYR B 1 173 ? 6.738 32.094 21.266 1 89.94 173 TYR B C 1
ATOM 2919 O O . TYR B 1 173 ? 7.359 32.969 21.875 1 89.94 173 TYR B O 1
ATOM 2927 N N . LEU B 1 174 ? 5.484 32.281 20.781 1 89.94 174 LEU B N 1
ATOM 2928 C CA . LEU B 1 174 ? 4.844 33.594 20.781 1 89.94 174 LEU B CA 1
ATOM 2929 C C . LEU B 1 174 ? 4.488 34.031 22.203 1 89.94 174 LEU B C 1
ATOM 2931 O O . LEU B 1 174 ? 4.508 35.219 22.516 1 89.94 174 LEU B O 1
ATOM 2935 N N . ALA B 1 175 ? 4.18 33 23.062 1 88.06 175 ALA B N 1
ATOM 2936 C CA . ALA B 1 175 ? 3.801 33.25 24.453 1 88.06 175 ALA B CA 1
ATOM 2937 C C . ALA B 1 175 ? 4.898 34.031 25.172 1 88.06 175 ALA B C 1
ATOM 2939 O O . ALA B 1 175 ? 4.617 34.781 26.109 1 88.06 175 ALA B O 1
ATOM 2940 N N . SER B 1 176 ? 6.137 33.906 24.734 1 89.94 176 SER B N 1
ATOM 2941 C CA . SER B 1 176 ? 7.27 34.562 25.375 1 89.94 176 SER B CA 1
ATOM 2942 C C . SER B 1 176 ? 7.316 36.062 25.016 1 89.94 176 SER B C 1
ATOM 2944 O O . SER B 1 176 ? 8.047 36.844 25.625 1 89.94 176 SER B O 1
ATOM 2946 N N . PHE B 1 177 ? 6.602 36.469 24.016 1 91.56 177 PHE B N 1
ATOM 2947 C CA . PHE B 1 177 ? 6.641 37.844 23.531 1 91.56 177 PHE B CA 1
ATOM 2948 C C . PHE B 1 177 ? 5.379 38.594 23.938 1 91.56 177 PHE B C 1
ATOM 2950 O O . PHE B 1 177 ? 5.184 39.75 23.531 1 91.56 177 PHE B O 1
ATOM 2957 N N . ILE B 1 178 ? 4.453 37.969 24.734 1 91.12 178 ILE B N 1
ATOM 2958 C CA . ILE B 1 178 ? 3.201 38.594 25.141 1 91.12 178 ILE B CA 1
ATOM 2959 C C . ILE B 1 178 ? 3.492 39.75 26.078 1 91.12 178 ILE B C 1
ATOM 2961 O O . ILE B 1 178 ? 4.23 39.594 27.047 1 91.12 178 ILE B O 1
ATOM 2965 N N . ASP B 1 179 ? 3 40.875 25.719 1 91.12 179 ASP B N 1
ATOM 2966 C CA . ASP B 1 179 ? 3.217 42.062 26.578 1 91.12 179 ASP B CA 1
ATOM 2967 C C . ASP B 1 179 ? 2.131 42.156 27.656 1 91.12 179 ASP B C 1
ATOM 2969 O O . ASP B 1 179 ? 1.291 41.25 27.781 1 91.12 179 ASP B O 1
ATOM 2973 N N . ASN B 1 180 ? 2.184 43.219 28.484 1 90.88 180 ASN B N 1
ATOM 2974 C CA . ASN B 1 180 ? 1.285 43.406 29.625 1 90.88 180 ASN B CA 1
ATOM 2975 C C . ASN B 1 180 ? -0.167 43.531 29.172 1 90.88 180 ASN B C 1
ATOM 2977 O O . ASN B 1 180 ? -1.088 43.25 29.938 1 90.88 180 ASN B O 1
ATOM 2981 N N . SER B 1 181 ? -0.433 43.875 27.891 1 90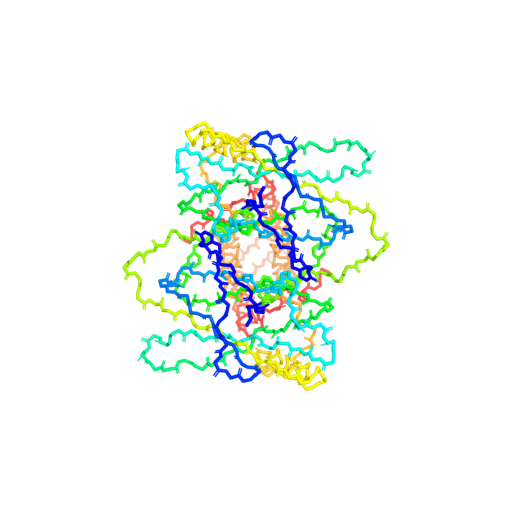.62 181 SER B N 1
ATOM 2982 C CA . SER B 1 181 ? -1.781 44.062 27.359 1 90.62 181 SER B CA 1
ATOM 2983 C C . SER B 1 181 ? -2.264 42.781 26.656 1 90.62 181 SER B C 1
ATOM 2985 O O . SER B 1 181 ? -3.338 42.781 26.062 1 90.62 181 SER B O 1
ATOM 2987 N N . GLY B 1 182 ? -1.436 41.688 26.75 1 91.62 182 GLY B N 1
ATOM 2988 C CA . GLY B 1 182 ? -1.82 40.438 26.125 1 91.62 182 GLY B CA 1
ATOM 2989 C C . GLY B 1 182 ? -1.623 40.438 24.625 1 91.62 182 GLY B C 1
ATOM 2990 O O . GLY B 1 182 ? -2.312 39.719 23.906 1 91.62 182 GLY B O 1
ATOM 2991 N N . LYS B 1 183 ? -0.748 41.344 24.188 1 93.38 183 LYS B N 1
ATOM 2992 C CA . LYS B 1 183 ? -0.528 41.469 22.75 1 93.38 183 LYS B CA 1
ATOM 2993 C C . LYS B 1 183 ? 0.859 40.969 22.359 1 93.38 183 LYS B C 1
ATOM 2995 O O . LYS B 1 183 ? 1.784 41 23.172 1 93.38 183 LYS B O 1
ATOM 3000 N N . VAL B 1 184 ? 0.987 40.438 21.125 1 93.44 184 VAL B N 1
ATOM 3001 C CA . VAL B 1 184 ? 2.24 39.906 20.594 1 93.44 184 VAL B CA 1
ATOM 3002 C C . VAL B 1 184 ? 2.576 40.625 19.281 1 93.44 184 VAL B C 1
ATOM 3004 O O . VAL B 1 184 ? 1.698 40.812 18.438 1 93.44 184 VAL B O 1
ATOM 3007 N N . PRO B 1 185 ? 3.891 41.062 19.141 1 92.06 185 PRO B N 1
ATOM 3008 C CA . PRO B 1 185 ? 4.266 41.656 17.844 1 92.06 185 PRO B CA 1
ATOM 3009 C C . PRO B 1 185 ? 4.133 40.656 16.688 1 92.06 185 PRO B C 1
ATOM 3011 O O . PRO B 1 185 ? 4.555 39.5 16.797 1 92.06 185 PRO B O 1
ATOM 3014 N N . ILE B 1 186 ? 3.49 41.094 15.602 1 89.25 186 ILE B N 1
ATOM 3015 C CA . ILE B 1 186 ? 3.32 40.25 14.445 1 89.25 186 ILE B CA 1
ATOM 3016 C C . ILE B 1 186 ? 4.688 39.812 13.914 1 89.25 186 ILE B C 1
ATOM 3018 O O . ILE B 1 186 ? 4.828 38.719 13.352 1 89.25 186 ILE B O 1
ATOM 3022 N N . LYS B 1 187 ? 5.695 40.594 14.102 1 90.69 187 LYS B N 1
ATOM 3023 C CA . LYS B 1 187 ? 7.059 40.281 13.688 1 90.69 187 LYS B CA 1
ATOM 3024 C C . LYS B 1 187 ? 7.57 39.031 14.375 1 90.69 187 LYS B C 1
ATOM 3026 O O . LYS B 1 187 ? 8.352 38.281 13.797 1 90.69 187 LYS B O 1
ATOM 3031 N N . ALA B 1 188 ? 7.152 38.781 15.625 1 91.81 188 ALA B N 1
ATOM 3032 C CA . ALA B 1 188 ? 7.52 37.562 16.328 1 91.81 188 ALA B CA 1
ATOM 3033 C C . ALA B 1 188 ? 6.984 36.312 15.609 1 91.81 188 ALA B C 1
ATOM 3035 O O . ALA B 1 188 ? 7.656 35.281 15.547 1 91.81 188 ALA B O 1
ATOM 3036 N N . PHE B 1 189 ? 5.789 36.438 15.117 1 90.19 189 PHE B N 1
ATOM 3037 C CA . PHE B 1 189 ? 5.191 35.344 14.344 1 90.19 189 PHE B CA 1
ATOM 3038 C C . PHE B 1 189 ? 6 35.062 13.086 1 90.19 189 PHE B C 1
ATOM 3040 O O . PHE B 1 189 ? 6.301 33.938 12.773 1 90.19 189 PHE B O 1
ATOM 3047 N N . ASP B 1 190 ? 6.367 36.156 12.359 1 90.62 190 ASP B N 1
ATOM 3048 C CA . ASP B 1 190 ? 7.172 36 11.156 1 90.62 190 ASP B CA 1
ATOM 3049 C C . ASP B 1 190 ? 8.516 35.344 11.461 1 90.62 190 ASP B C 1
ATOM 3051 O O . ASP B 1 190 ? 8.953 34.469 10.719 1 90.62 190 ASP B O 1
ATOM 3055 N N . ASN B 1 191 ? 9.156 35.812 12.492 1 92.62 191 ASN B N 1
ATOM 3056 C CA . ASN B 1 191 ? 10.445 35.25 12.891 1 92.62 191 ASN B CA 1
ATOM 3057 C C . ASN B 1 191 ? 10.32 33.75 13.227 1 92.62 191 ASN B C 1
ATOM 3059 O O . ASN B 1 191 ? 11.172 32.938 12.828 1 92.62 191 ASN B O 1
ATOM 3063 N N . TRP B 1 192 ? 9.289 33.438 14.016 1 91.88 192 TRP B N 1
ATOM 3064 C CA . TRP B 1 192 ? 9.039 32.031 14.344 1 91.88 192 TRP B CA 1
ATOM 3065 C C . TRP B 1 192 ? 8.883 31.188 13.086 1 91.88 192 TRP B C 1
ATOM 3067 O O . TRP B 1 192 ? 9.469 30.109 12.977 1 91.88 192 TRP B O 1
ATOM 3077 N N . TRP B 1 193 ? 8.039 31.703 12.164 1 90.62 193 TRP B N 1
ATOM 3078 C CA . TRP B 1 193 ? 7.742 30.953 10.945 1 90.62 193 TRP B CA 1
ATOM 3079 C C . TRP B 1 193 ? 9.008 30.688 10.148 1 90.62 193 TRP B C 1
ATOM 3081 O O . TRP B 1 193 ? 9.219 29.578 9.648 1 90.62 193 TRP B O 1
ATOM 3091 N N . ASP B 1 194 ? 9.852 31.734 10.023 1 89.94 194 ASP B N 1
ATOM 3092 C CA . ASP B 1 194 ? 11.117 31.609 9.305 1 89.94 194 ASP B CA 1
ATOM 3093 C C . ASP B 1 194 ? 11.992 30.531 9.938 1 89.94 194 ASP B C 1
ATOM 3095 O O . ASP B 1 194 ? 12.586 29.703 9.234 1 89.94 194 ASP B O 1
ATOM 3099 N N . LYS B 1 195 ? 12.086 30.547 11.227 1 88.62 195 LYS B N 1
ATOM 3100 C CA . LYS B 1 195 ? 12.883 29.562 11.953 1 88.62 195 LYS B CA 1
ATOM 3101 C C . LYS B 1 195 ? 12.297 28.156 11.805 1 88.62 195 LYS B C 1
ATOM 3103 O O . LYS B 1 195 ? 13.031 27.188 11.617 1 88.62 195 LYS B O 1
ATOM 3108 N N . PHE B 1 196 ? 11.008 28.094 11.938 1 88.12 196 PHE B N 1
ATOM 3109 C CA . PHE B 1 196 ? 10.289 26.828 11.836 1 88.12 196 PHE B CA 1
ATOM 3110 C C . PHE B 1 196 ? 10.492 26.203 10.469 1 88.12 196 PHE B C 1
ATOM 3112 O O . PHE B 1 196 ? 10.781 25 10.359 1 88.12 196 PHE B O 1
ATOM 3119 N N . LYS B 1 197 ? 10.281 27.031 9.422 1 83.44 197 LYS B N 1
ATOM 3120 C CA . LYS B 1 197 ? 10.484 26.562 8.055 1 83.44 197 LYS B CA 1
ATOM 3121 C C . LYS B 1 197 ? 11.898 26.047 7.855 1 83.44 197 LYS B C 1
ATOM 3123 O O . LYS B 1 197 ? 12.102 25.016 7.203 1 83.44 197 LYS B O 1
ATOM 3128 N N . ALA B 1 198 ? 12.828 26.812 8.344 1 84.06 198 ALA B N 1
ATOM 3129 C CA . ALA B 1 198 ? 14.227 26.391 8.25 1 84.06 198 ALA B CA 1
ATOM 3130 C C . ALA B 1 198 ? 14.438 25.047 8.938 1 84.06 198 ALA B C 1
ATOM 3132 O O . ALA B 1 198 ? 15.148 24.172 8.414 1 84.06 198 ALA B O 1
ATOM 3133 N N . LYS B 1 199 ? 13.82 24.922 10.125 1 82.56 199 LYS B N 1
ATOM 3134 C CA . LYS B 1 199 ? 13.922 23.672 10.875 1 82.56 199 LYS B CA 1
ATOM 3135 C C . LYS B 1 199 ? 13.297 22.516 10.094 1 82.56 199 LYS B C 1
ATOM 3137 O O . LYS B 1 199 ? 13.875 21.438 10.031 1 82.56 199 LYS B O 1
ATOM 3142 N N . LEU B 1 200 ? 12.164 22.812 9.539 1 78.06 200 LEU B N 1
ATOM 3143 C CA . LEU B 1 200 ? 11.453 21.797 8.766 1 78.06 200 LEU B CA 1
ATOM 3144 C C . LEU B 1 200 ? 12.258 21.375 7.539 1 78.06 200 LEU B C 1
ATOM 3146 O O . LEU B 1 200 ? 12.281 20.203 7.184 1 78.06 200 LEU B O 1
ATOM 3150 N N . ASN B 1 201 ? 12.812 22.453 6.914 1 74 201 ASN B N 1
ATOM 3151 C CA . ASN B 1 201 ? 13.633 22.172 5.734 1 74 201 ASN B CA 1
ATOM 3152 C C . ASN B 1 201 ? 14.875 21.359 6.086 1 74 201 ASN B C 1
ATOM 3154 O O . ASN B 1 201 ? 15.32 20.531 5.293 1 74 201 ASN B O 1
ATOM 3158 N N . ASN B 1 202 ? 15.359 21.656 7.199 1 71.69 202 ASN B N 1
ATOM 3159 C CA . ASN B 1 202 ? 16.578 20.984 7.633 1 71.69 202 ASN B CA 1
ATOM 3160 C C . ASN B 1 202 ? 16.297 19.594 8.18 1 71.69 202 ASN B C 1
ATOM 3162 O O . ASN B 1 202 ? 17.125 18.688 8.039 1 71.69 202 ASN B O 1
ATOM 3166 N N . ASN B 1 203 ? 15.203 19.562 8.93 1 66.94 203 ASN B N 1
ATOM 3167 C CA . ASN B 1 203 ? 14.797 18.297 9.523 1 66.94 203 ASN B CA 1
ATOM 3168 C C . ASN B 1 203 ? 13.32 18 9.273 1 66.94 203 ASN B C 1
ATOM 3170 O O . ASN B 1 203 ? 12.453 18.453 10.031 1 66.94 203 ASN B O 1
ATOM 3174 N N . PRO B 1 204 ? 13.062 17.344 8.336 1 60.5 204 PRO B N 1
ATOM 3175 C CA . PRO B 1 204 ? 11.664 17.078 7.98 1 60.5 204 PRO B CA 1
ATOM 3176 C C . PRO B 1 204 ? 10.914 16.312 9.07 1 60.5 204 PRO B C 1
ATOM 3178 O O . PRO B 1 204 ? 9.688 16.359 9.133 1 60.5 204 PRO B O 1
ATOM 3181 N N . ASN B 1 205 ? 11.594 15.641 9.891 1 59.81 205 ASN B N 1
ATOM 3182 C CA . ASN B 1 205 ? 10.969 14.891 10.977 1 59.81 205 ASN B CA 1
ATOM 3183 C C . ASN B 1 205 ? 10.859 15.734 12.25 1 59.81 205 ASN B C 1
ATOM 3185 O O . ASN B 1 205 ? 10.508 15.219 13.312 1 59.81 205 ASN B O 1
ATOM 3189 N N . PHE B 1 206 ? 11.148 16.984 12.117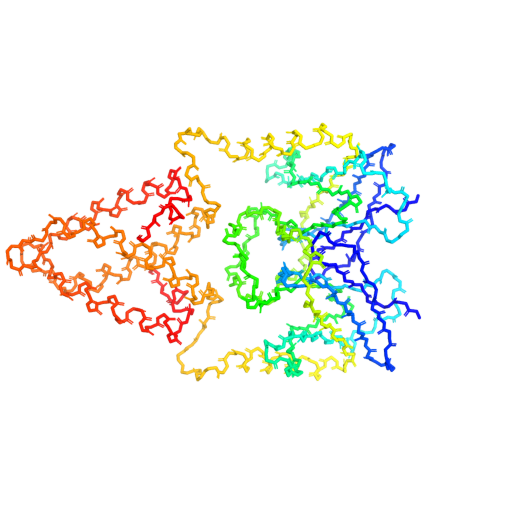 1 70.38 206 PHE B N 1
ATOM 3190 C CA . PHE B 1 206 ? 11.172 17.922 13.227 1 70.38 206 PHE B CA 1
ATOM 3191 C C . PHE B 1 206 ? 9.844 17.891 13.984 1 70.38 206 PHE B C 1
ATOM 3193 O O . PHE B 1 206 ? 9.828 17.922 15.219 1 70.38 206 PHE B O 1
ATOM 3200 N N . LEU B 1 207 ? 8.766 17.719 13.281 1 65.12 207 LEU B N 1
ATOM 3201 C CA . LEU B 1 207 ? 7.434 17.797 13.867 1 65.12 207 LEU B CA 1
ATOM 3202 C C . LEU B 1 207 ? 7.145 16.578 14.742 1 65.12 207 LEU B C 1
ATOM 3204 O O . LEU B 1 207 ? 6.379 16.672 15.703 1 65.12 207 LEU B O 1
ATOM 3208 N N . ASN B 1 208 ? 7.762 15.5 14.305 1 61.88 208 ASN B N 1
ATOM 3209 C CA . ASN B 1 208 ? 7.59 14.289 15.102 1 61.88 208 ASN B CA 1
ATOM 3210 C C . ASN B 1 208 ? 8.281 14.406 16.453 1 61.88 208 ASN B C 1
ATOM 3212 O O . ASN B 1 208 ? 7.93 13.711 17.406 1 61.88 208 ASN B O 1
ATOM 3216 N N . GLU B 1 209 ? 9.227 15.203 16.438 1 58.19 209 GLU B N 1
ATOM 3217 C CA . GLU B 1 209 ? 10.016 15.398 17.656 1 58.19 209 GLU B CA 1
ATOM 3218 C C . GLU B 1 209 ? 9.375 16.453 18.547 1 58.19 209 GLU B C 1
ATOM 3220 O O . GLU B 1 209 ? 9.805 16.641 19.688 1 58.19 209 GLU B O 1
ATOM 3225 N N . LEU B 1 210 ? 8.484 17.219 18.016 1 56.97 210 LEU B N 1
ATOM 3226 C CA . LEU B 1 210 ? 7.836 18.25 18.812 1 56.97 210 LEU B CA 1
ATOM 3227 C C . LEU B 1 210 ? 6.938 17.641 19.891 1 56.97 210 LEU B C 1
ATOM 3229 O O . LEU B 1 210 ? 6.086 16.812 19.578 1 56.97 210 LEU B O 1
ATOM 3233 N N . ASP B 1 211 ? 7.453 17.109 21 1 49.25 211 ASP B N 1
ATOM 3234 C CA . ASP B 1 211 ? 6.719 16.625 22.156 1 49.25 211 ASP B CA 1
ATOM 3235 C C . ASP B 1 211 ? 5.652 17.625 22.594 1 49.25 211 ASP B C 1
ATOM 3237 O O . ASP B 1 211 ? 5.871 18.844 22.531 1 49.25 211 ASP B O 1
ATOM 3241 N N . ASN B 1 212 ? 4.242 17.25 22.578 1 41.97 212 ASN B N 1
ATOM 3242 C CA . ASN B 1 212 ? 3.365 18.109 23.375 1 41.97 212 ASN B CA 1
ATOM 3243 C C . ASN B 1 212 ? 3.904 18.297 24.781 1 41.97 212 ASN B C 1
ATOM 3245 O O . ASN B 1 212 ? 4.41 17.359 25.406 1 41.97 212 ASN B O 1
#

Foldseek 3Di:
DFFKWKDFAPDDIDTWDDPDPFKTKDKDFLCLQGFKMKMFTDPPHPQQDQQKKKWKWKWWQPPVNPGGDTATFAIAGNVRGMDMGTDPRVNNVVVPPDPPPPRPHGDPRDPPRGIMMMMMIGMDGPVVRVVVRVVSVVVVVPPPPDDPPDDPDDPCVVVVVLVCLVVVQLCVQQVVQQDPVRDGPVVSSVVSVVVVVVCCVVPVCVSVVSDD/DFFKWKDFAPDDIDTWDDPDPFKTKDKDFLCLQGFKMKMFTDPPHPQQDQQKKKWKWKWWQPPVNPGGDTATFAIAGNVRGMDMGTDPRVNNVVPPPDPPPPRSHRDPRDPPRGIMMMMMIGMDGPVVRVVVRVVSVVVVVPPPPDDDDPPPDDPPVVVVLLVCLVVVQLCVQQVVQQDPVRDGPVVSSVVSVVVVVVCCVVPVCVSVVSDD

Radius of gyration: 23.82 Å; Cα contacts (8 Å, |Δi|>4): 844; chains: 2; bounding box: 49×74×53 Å

Nearest PDB structures (foldseek):
  3ww0-assembly1_A  TM=5.817E-01  e=2.499E-14  Homo sapiens
  3ww0-assembly1_B  TM=6.133E-01  e=3.263E-13  Homo sapiens
  3wvz-assembly1_B  TM=5.469E-01  e=2.104E-13  Homo sapiens
  3wvz-assembly1_A  TM=5.785E-01  e=4.752E-13  Homo sapiens
  7uaf-assembly1_D  TM=4.082E-01  e=1.833E-02  Homo sapiens

Solvent-accessible surface area (backbone atoms only — not comparable to full-atom values): 22418 Å² total; per-residue (Å²): 134,68,43,38,34,35,36,37,37,36,32,64,64,44,67,36,42,75,77,48,98,49,30,31,37,39,79,39,69,34,34,47,48,47,43,45,39,36,40,32,46,36,89,86,30,84,74,66,58,64,65,32,23,35,33,35,2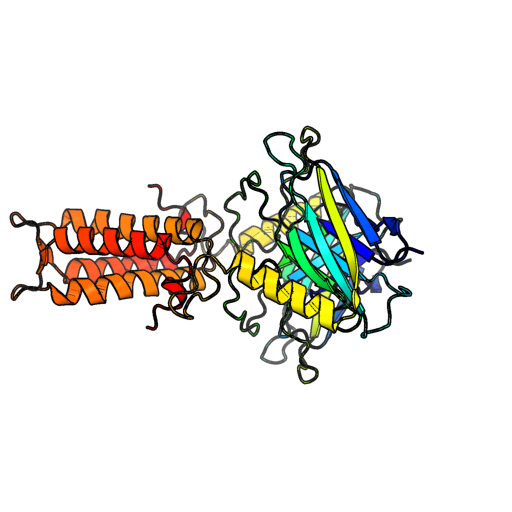8,40,25,52,69,34,92,82,70,48,87,40,68,73,40,78,64,43,68,31,28,56,86,28,23,16,38,30,34,54,46,88,41,84,68,28,66,62,62,73,63,13,83,60,40,36,50,56,66,34,60,78,78,44,89,83,40,84,38,48,34,39,35,39,35,38,58,32,53,29,74,60,40,53,50,51,46,52,48,44,56,39,58,73,51,56,55,86,74,63,80,96,50,68,40,59,24,46,52,43,60,54,45,45,49,50,47,48,47,55,50,48,52,49,46,62,60,48,60,73,53,46,43,99,83,41,29,24,49,52,65,56,55,53,53,50,48,55,51,48,49,50,44,34,72,73,31,39,21,47,68,62,57,55,72,132,134,68,42,38,34,36,36,36,36,37,33,62,64,44,67,38,41,74,78,48,100,53,30,32,38,39,79,39,70,35,34,48,48,47,43,45,38,35,41,32,46,35,89,86,30,84,74,66,59,65,66,32,23,34,33,35,27,40,25,53,68,33,92,81,68,49,86,40,67,73,40,77,64,44,70,34,28,57,86,28,22,17,40,31,34,55,45,87,42,84,68,28,68,62,61,78,62,16,84,63,40,37,50,56,66,35,60,77,78,44,86,84,40,83,38,48,35,38,35,39,33,39,57,33,54,28,73,60,42,52,52,50,46,52,47,42,56,40,58,73,50,56,56,86,67,72,83,81,82,67,40,50,26,46,49,40,63,57,45,45,49,49,49,48,47,55,52,48,53,50,47,62,59,47,60,74,52,47,44,98,84,42,28,24,50,50,64,56,54,54,54,49,49,55,53,48,50,49,44,33,72,74,32,39,10,48,68,66,54,55,74,132

Secondary structure (DSSP, 8-state):
---EEEEETTS--EEPEEEETTEEEEEESS-TT--EEEEEEPTT-S---TTEEEEEEEEPPPTTSS-PPEEEEEEEBTTB-EEEEE---TT-------TT-SB-------TT----EEEEEEEEEHHHHHHHHHHHHHHHH-S---SS-----S-HHHHHHHHHHHHHHHHHHHGGG--TTSEEEHHHHHHHHHHHHHHHHH-TTGGGG---/---EEEEETTS--EEPEEEETTEEEEEESSGGG--EEEEEEPTT-S---TTEEEEEEEEPPPTTSS-PPEEEEEEEBTTB-EEEEE---TT-------TT-SB-------TT----EEEEEEEEEHHHHHHHHHHHHHHHH-S---SS-----S-HHHHHHHHHHHHHHHHHHHGGG--TTSEEEHHHHHHHHHHHHHHHHH-TTHHHH---

Sequence (424 aa):
MCVFGAVCSGRPMVMAQQVDQTKYVISIPNASNVSYITIFLLPNSPFVDNNYTALVYFQLPSSDGSSSEYKLLGGINPSKPSAIYKLNNKNTHAASRSPDDIDMDSAPVDTNDNTTINIGISIEPTPQAEQLILQARNSNSLVPTSKPTTTAAKSPSETAVLANKIVGHAYNYLASFIDNSGKVPIKAFDNWWDKFKAKLNNNPNFLNELDNMCVFGAVCSGRPMVMAQQVDQTKYVISIPNASNVSYITIFLLPNSPFVDNNYTALVYFQLPSSDGSSSEYKLLGGINPSKPSAIYKLNNKNTHAASRSPDDIDMDSAPVDTNDNTTINIGISIEPTPQAEQLILQARNSNSLVPTSKPTTTAAKSPSETAVLANKIVGHAYNYLASFIDNSGKVPIKAFDNWWDKFKAKLNNNPNFLNELDN

InterPro domains:
  IPR008493 Hikeshi-like, N-terminal domain [PF05603] (7-138)
  IPR031318 OPI10 family [PTHR12925] (3-211)
  IPR048364 Hikeshi-like, C-terminal domain [PF21057] (158-209)